Protein 5M9F (pdb70)

Nearest PDB structures (foldseek):
  5m9f-assembly1_C  TM=9.953E-01  e=6.437E-39  Kayvirus kay
  9b45-assembly1_4  TM=6.229E-01  e=5.296E-01  Pseudomonas virus Pa193
  5csl-assembly1_A  TM=2.651E-01  e=6.572E+00  Saccharomyces cerevisiae S288C
  5m9f-assembly1_C  TM=9.775E-01  e=3.678E-38  Kayvirus kay
  9b45-assembly1_4  TM=6.312E-01  e=5.795E-01  Pseudomonas virus Pa193

B-factor: mean 28.24, std 10.87, range [13.12, 91.24]

Foldseek 3Di:
DDAQEAEVVVVAAPLVSVLVVCVVPVDAKGKYWHDAPHHNDLDRHIKIWMKHADGSDSQQGWTKMWIAGPLGWIWIWIAGGNRTDRIDTDKDKAWFDFDWAWLVPAPDKDFGPFWLVSFQKKWWWKWDFAQAAAVRGRTDPIDIDMGGCDPDQWDKDKDKDWHDDDDPVDGTDMDIKIWIKGHDTGMIGGHHIDDDHDDTMTGGTMMGMHDD/DDEQEAELVVVAAPLRSLLVCCVVPVDQKHKYWHDAPHHNDLDRHIWIWIKHWPGSPLQATWTKIWIAHPVGWIWIWIDGRNDTDRIDTDKDKAWFDFDWDWLVPAPDKDFGPFFLVVFQKKWWWKWDFDPAAAPHGRTDPIDIDMGGCPPDQWDKDKDKDWHDDADPPRGTDMDIKIWIKGHDTRMIGGHHMDDDHPDTMTTGTMMGMHDD/DQEADVVVVAAPLVSLLVVCVVPVDQKDKYWHAQPHHNDLDNHIKIWIKHWDGSPSQQTWIKIWIAGPVGWIWIWIAGGNNTDRIDTDKDKDWFDFDWDWLVPAPDKDFGPFFLVVFQKKWWWKWDFDQAAAPHGRTDPIDIDMDGPPPDQWDKDKDKDFGDDCDPVDGTDMDIKIWIKGHDTRMIGGHHIDDDHDDTMTTGTMMGMHDD

Sequence (634 aa):
SFPLLVYTSDSKTFQQAIIDHIDRTGQTTFTFYVQGGVSGSPMSNSCRGLFMSDTPNTSSLHGVYNAIGTDGRNVTGSVVGSNWTSPKTSPSHKELWTGAQSFLSTGTTKNLSDDISNYSYVEVYTTHKTTEKTKGNDNTGTICHKFYLDGSGTYVCSGTFVSGDRTDTKPPITEFYRVGVSFKGSTWTLVDSAVQNSKTQYVTRIIGINMPSFPLLVYTSDSKTFQQAIIDHIDRTGQTTFTFYVQGGVSGSPMSNSCRGLFMSDTPNTSSLHGVYNAIGTDGRNVTGSVVGSNWTSPKTSPSHKELWTGAQSFLSTGTTKNLSDDISNYSYVEVYTTHKTTEKTKGNDNTGTICHKFYLDGSGTYVCSGTFVSGDRTDTKPPITEFYRVGVSFKGSTWTLVDSAVQNSKTQYVTRIIGINMPPLLVYTSDSKTFQQAIIDHIDRTGQTTFTFYVQGGVSGSPMSNSCRGLFMSDTPNTSSLHGVYNAIGTDGRNVTGSVVGSNWTSPKTSPSHKELWTGAQSFLSTGTTKNLSDDISNYSYVEVYTTHKTTEKTKGNDNTGTICHKFYLDGSGTYVCSGTFVSGDRTDTKPPITEFYRVGVSFKGSTWTLVDSAVQNSKTQYVTRIIGINMP

Solvent-accessible surface area: 24413 Å² total; per-residue (Å²): 151,178,43,17,85,1,91,62,98,62,106,84,55,0,47,85,5,0,29,44,9,3,95,185,48,41,59,32,50,14,21,0,39,0,60,26,58,11,73,41,15,8,16,95,67,29,4,16,0,21,0,2,4,36,76,64,70,29,100,46,0,81,1,3,6,8,0,2,0,49,44,0,51,10,0,4,0,0,0,49,35,44,94,56,32,71,60,45,23,13,17,8,5,68,81,4,30,58,40,64,26,23,0,134,39,58,63,46,74,83,113,9,68,28,48,22,96,68,15,48,4,0,5,0,0,0,31,4,77,1,41,46,122,12,123,61,29,14,54,0,1,2,26,22,28,29,2,54,30,56,73,19,48,4,9,3,1,22,13,5,5,4,1,9,81,161,69,167,126,104,77,28,43,57,8,24,14,5,0,0,0,25,31,168,28,48,41,2,29,0,32,4,34,17,39,96,32,118,60,58,5,73,0,20,36,0,3,0,10,17,24,63,118,123,51,14,68,2,92,61,102,65,113,78,52,0,44,81,4,0,32,46,4,2,89,193,30,44,40,33,64,2,17,5,36,0,57,26,60,11,71,43,18,7,17,96,35,26,3,41,0,35,0,24,10,76,63,74,72,29,102,51,0,69,3,4,7,15,0,0,0,60,52,0,52,11,0,4,0,1,2,63,21,108,100,52,31,62,57,46,18,11,15,12,13,88,85,4,31,56,37,59,33,23,0,139,36,51,58,51,74,81,112,11,72,35,49,21,93,82,25,48,6,0,4,0,0,0,31,3,78,1,44,55,116,8,118,67,26,7,50,0,1,3,26,24,28,29,2,55,32,57,75,20,49,5,7,2,0,21,14,3,5,6,1,8,72,160,70,143,119,102,78,30,51,56,9,26,13,5,0,0,0,24,32,170,29,48,39,2,29,0,31,3,35,16,35,88,33,120,63,58,5,77,0,21,31,0,3,0,8,24,25,66,105,12,102,1,85,66,98,63,106,78,53,0,43,80,4,0,36,47,6,1,89,184,56,44,75,35,46,8,41,7,38,0,54,26,57,10,74,39,17,8,15,88,31,21,0,23,4,32,0,1,2,65,71,76,79,22,99,46,1,76,7,8,6,22,0,13,0,49,49,0,43,10,0,5,0,0,2,60,35,42,99,56,39,19,47,27,18,15,19,10,12,87,87,4,29,61,38,68,14,23,1,140,38,57,64,52,72,89,113,11,70,28,47,23,92,80,24,51,4,0,6,0,0,0,33,5,78,1,44,41,127,10,117,61,28,17,50,0,1,3,26,23,27,28,2,55,32,57,72,21,51,6,8,3,1,23,13,4,4,4,1,8,76,159,69,166,125,97,78,28,47,57,9,25,14,6,0,0,0,24,31,169,28,50,38,1,29,0,29,4,35,16,34,88,34,122,66,60,6,75,0,20,30,0,3,0,10,23,20,67

Secondary structure (DSSP, 8-state):
---EEE-GGG---HHHHHHHHHHHH--SSEEEEE-TT-TT-S-SS-EEEEEEES---TTS--EEEEEEETT--EEEEEEETTEEPPPEE--EEEEEEEEEEETT-TTEEEE-SS-GGG-SEEEEEEEEEEEEEETTEEEEEEEEEEEE--S-S-EEEEEEEEES---SS-PPEEEEEEEEEEEETTEEEEEEEEESSSS--EEEEEEEEE--/-PPEEE-GGG---HHHHHHHHHHHH--SEEEEEE-TT-TT-SSSS-EEEEEEES-S-GGGEEEEEEEEETT--EEEEEEEETEEPPPEEPPEEEEEEEEEEETT-TTEEEE-SS-GGG-SEEEEEEEEEEEEEETTEEEEEEEEEEEE----S-EEEEEEEEES---SS---EEEEEEEEEEEETTEEEEEEEEESSSS--EEEEEEEEE--/-EEE-GGG---HHHHHHHHHHHH--SEEEEEE-TT-TT-SSSS-EEEEEEESSS-GGG--EEEEEEETTS-EEEEEEETTEEPPPEEPPEEEEEEEEEEETT-TTEEEE-SS-GGG-SEEEEEEEEEEEEEETTEEEEEEEEEEEE----S-EEEEEEEEES---SS-PPEEEEEEEEEEEETTEEEEEEEE-SSSS--EEEEEEEEE--

Structure (mmCIF, N/CA/C/O backbone):
data_5M9F
#
_entry.id   5M9F
#
_cell.length_a   50.690
_cell.length_b   81.311
_cell.length_c   154.239
_cell.angle_alpha   90.00
_cell.angle_beta   90.00
_cell.angle_gamma   90.00
#
_symmetry.space_group_name_H-M   'P 21 21 21'
#
loop_
_entity.id
_entity.type
_entity.pdbx_description
1 polymer ORF68
2 non-polymer 'ACETATE ION'
3 non-polymer 'SODIUM ION'
4 water water
#
loop_
_atom_site.group_PDB
_atom_site.id
_atom_site.type_symbol
_atom_site.label_atom_id
_atom_site.label_alt_id
_atom_site.label_comp_id
_atom_site.label_asym_id
_atom_site.label_entity_id
_atom_site.label_seq_id
_atom_site.pdbx_PDB_ins_code
_atom_site.Cartn_x
_atom_site.Cartn_y
_atom_site.Cartn_z
_atom_site.occupancy
_atom_site.B_iso_or_equiv
_atom_site.auth_seq_id
_atom_site.auth_comp_id
_atom_site.auth_asym_id
_atom_site.auth_atom_id
_atom_site.pdbx_PDB_model_num
ATOM 1 N N . SER A 1 51 ? -28.411 47.938 -33.560 1.00 65.43 247 SER A N 1
ATOM 2 C CA . SER A 1 51 ? -29.505 46.991 -33.931 1.00 67.94 247 SER A CA 1
ATOM 3 C C . SER A 1 51 ? -30.360 46.691 -32.702 1.00 65.66 247 SER A C 1
ATOM 4 O O . SER A 1 51 ? -30.078 47.165 -31.584 1.00 68.10 247 SER A O 1
ATOM 7 N N . PHE A 1 52 ? -31.432 45.943 -32.938 1.00 54.72 248 PHE A N 1
ATOM 8 C CA . PHE A 1 52 ? -32.454 45.700 -31.945 1.00 50.16 248 PHE A CA 1
ATOM 9 C C . PHE A 1 52 ? -32.569 44.160 -31.810 1.00 42.76 248 PHE A C 1
ATOM 10 O O . PHE A 1 52 ? -33.030 43.484 -32.712 1.00 36.29 248 PHE A O 1
ATOM 18 N N . PRO A 1 53 ? -32.105 43.597 -30.688 1.00 40.61 249 PRO A N 1
ATOM 19 C CA . PRO A 1 53 ? -32.330 42.150 -30.560 1.00 35.41 249 PRO A CA 1
ATOM 20 C C . PRO A 1 53 ? -33.812 41.817 -30.512 1.00 32.71 249 PRO A C 1
ATOM 21 O O . PRO A 1 53 ? -34.601 42.657 -30.116 1.00 32.75 249 PRO A O 1
ATOM 25 N N . LEU A 1 54 ? -34.147 40.591 -30.889 1.00 27.12 250 LEU A N 1
ATOM 26 C CA . LEU A 1 54 ? -35.458 40.039 -30.716 1.00 25.63 250 LEU A CA 1
ATOM 27 C C . LEU A 1 54 ? -35.782 39.934 -29.248 1.00 27.16 250 LEU A C 1
ATOM 28 O O . LEU A 1 54 ? -35.002 39.285 -28.500 1.00 22.91 250 LEU A O 1
ATOM 33 N N . LEU A 1 55 ? -36.928 40.492 -28.852 1.00 26.38 251 LEU A N 1
ATOM 34 C CA . LEU A 1 55 ? -37.413 40.360 -27.458 1.00 26.18 251 LEU A CA 1
ATOM 35 C C . LEU A 1 55 ? -38.686 39.582 -27.413 1.00 26.88 251 LEU A C 1
ATOM 36 O O . LEU A 1 55 ? -39.641 39.917 -28.126 1.00 28.04 251 LEU A O 1
ATOM 41 N N . VAL A 1 56 ? -38.723 38.519 -26.593 1.00 25.99 252 VAL A N 1
ATOM 42 C CA . VAL A 1 56 ? -39.894 37.640 -26.497 1.00 26.85 252 VAL A CA 1
ATOM 43 C C . VAL A 1 56 ? -40.380 37.630 -25.032 1.00 30.77 252 VAL A C 1
ATOM 44 O O . VAL A 1 56 ? -39.672 37.136 -24.141 1.00 25.76 252 VAL A O 1
ATOM 48 N N . TYR A 1 57 ? -41.594 38.153 -24.822 1.00 30.31 253 TYR A N 1
ATOM 49 C CA . TYR A 1 57 ? -42.246 38.251 -23.492 1.00 32.23 253 TYR A CA 1
ATOM 50 C C . TYR A 1 57 ? -43.338 37.209 -23.394 1.00 31.81 253 TYR A C 1
ATOM 51 O O . TYR A 1 57 ? -43.927 36.854 -24.416 1.00 31.90 253 TYR A O 1
ATOM 60 N N . THR A 1 58 ? -43.630 36.723 -22.190 1.00 30.32 254 THR A N 1
ATOM 61 C CA . THR A 1 58 ? -44.777 35.811 -21.990 1.00 33.25 254 THR A CA 1
ATOM 62 C C . THR A 1 58 ? -46.092 36.490 -22.366 1.00 36.28 254 THR A C 1
ATOM 63 O O . THR A 1 58 ? -46.989 35.837 -22.860 1.00 40.35 254 THR A O 1
ATOM 67 N N . SER A 1 59 ? -46.186 37.792 -22.117 1.00 40.28 255 SER A N 1
ATOM 68 C CA . SER A 1 59 ? -47.362 38.580 -22.457 1.00 44.84 255 SER A CA 1
ATOM 69 C C . SER A 1 59 ? -47.599 38.783 -23.963 1.00 46.93 255 SER A C 1
ATOM 70 O O . SER A 1 59 ? -48.666 39.208 -24.329 1.00 49.87 255 SER A O 1
ATOM 73 N N . ASP A 1 60 ? -46.602 38.535 -24.810 1.00 44.28 256 ASP A N 1
ATOM 74 C CA . ASP A 1 60 ? -46.806 38.432 -26.265 1.00 42.31 256 ASP A CA 1
ATOM 75 C C . ASP A 1 60 ? -47.726 37.275 -26.660 1.00 41.56 256 ASP A C 1
ATOM 76 O O . ASP A 1 60 ? -48.315 37.342 -27.728 1.00 42.92 256 ASP A O 1
ATOM 81 N N . SER A 1 61 ? -47.804 36.201 -25.862 1.00 40.12 257 SER A N 1
ATOM 82 C CA . SER A 1 61 ? -48.604 35.007 -26.175 1.00 45.79 257 SER A CA 1
ATOM 83 C C . SER A 1 61 ? -48.183 34.352 -27.486 1.00 46.80 257 SER A C 1
ATOM 84 O O . SER A 1 61 ? -49.008 34.001 -28.314 1.00 45.68 257 SER A O 1
ATOM 87 N N . LYS A 1 62 ? -46.886 34.166 -27.635 1.00 41.66 258 LYS A N 1
ATOM 88 C CA . LYS A 1 62 ? -46.271 33.731 -28.893 1.00 38.73 258 LYS A CA 1
ATOM 89 C C . LYS A 1 62 ? -45.192 32.735 -28.508 1.00 32.23 258 LYS A C 1
ATOM 90 O O . LYS A 1 62 ? -44.415 32.981 -27.586 1.00 34.42 258 LYS A O 1
ATOM 96 N N . THR A 1 63 ? -45.114 31.611 -29.176 1.00 28.67 259 THR A N 1
ATOM 97 C CA . THR A 1 63 ? -44.008 30.748 -28.896 1.00 27.71 259 THR A CA 1
ATOM 98 C C . THR A 1 63 ? -42.663 31.402 -29.321 1.00 26.98 259 THR A C 1
ATOM 99 O O . THR A 1 63 ? -42.623 32.355 -30.124 1.00 26.25 259 THR A O 1
ATOM 103 N N . PHE A 1 64 ? -41.586 30.838 -28.805 1.00 26.18 260 PHE A N 1
ATOM 104 C CA . PHE A 1 64 ? -40.207 31.168 -29.219 1.00 23.82 260 PHE A CA 1
ATOM 105 C C . PHE A 1 64 ? -40.054 30.957 -30.727 1.00 23.83 260 PHE A C 1
ATOM 106 O O . PHE A 1 64 ? -39.488 31.803 -31.420 1.00 22.25 260 PHE A O 1
ATOM 114 N N . GLN A 1 65 ? -40.524 29.804 -31.194 1.00 22.25 261 GLN A N 1
ATOM 115 C CA . GLN A 1 65 ? -40.398 29.432 -32.592 1.00 25.17 261 GLN A CA 1
ATOM 116 C C . GLN A 1 65 ? -41.128 30.497 -33.481 1.00 25.40 261 GLN A C 1
ATOM 117 O O . GLN A 1 65 ? -40.580 31.000 -34.461 1.00 24.61 261 GLN A O 1
ATOM 123 N N . GLN A 1 66 ? -42.325 30.900 -33.099 1.00 23.86 262 GLN A N 1
ATOM 124 C CA . GLN A 1 66 ? -43.098 31.884 -33.925 1.00 26.08 262 GLN A CA 1
ATOM 125 C C . GLN A 1 66 ? -42.486 33.273 -33.809 1.00 24.20 262 GLN A C 1
ATOM 126 O O . GLN A 1 66 ? -42.421 34.033 -34.791 1.00 21.36 262 GLN A O 1
ATOM 132 N N . ALA A 1 67 ? -41.948 33.601 -32.622 1.00 21.80 263 ALA A N 1
ATOM 133 C CA . ALA A 1 67 ? -41.229 34.844 -32.424 1.00 23.00 263 ALA A CA 1
ATOM 134 C C . ALA A 1 67 ? -39.988 34.958 -33.366 1.00 22.21 263 ALA A C 1
ATOM 135 O O . ALA A 1 67 ? -39.792 36.000 -33.964 1.00 20.23 263 ALA A O 1
ATOM 137 N N . ILE A 1 68 ? -39.216 33.889 -33.497 1.00 19.60 264 ILE A N 1
ATOM 138 C CA . ILE A 1 68 ? -38.078 33.849 -34.399 1.00 21.42 264 ILE A CA 1
ATOM 139 C C . ILE A 1 68 ? -38.603 34.042 -35.859 1.00 22.56 264 ILE A C 1
ATOM 140 O O . ILE A 1 68 ? -38.083 34.810 -36.628 1.00 21.69 264 ILE A O 1
ATOM 145 N N . ILE A 1 69 ? -39.591 33.271 -36.211 1.00 20.97 265 ILE A N 1
ATOM 146 C CA . ILE A 1 69 ? -40.203 33.387 -37.580 1.00 23.86 265 ILE A CA 1
ATOM 147 C C . ILE A 1 69 ? -40.684 34.791 -37.908 1.00 23.75 265 ILE A C 1
ATOM 148 O O . ILE A 1 69 ? -40.348 35.365 -38.987 1.00 21.26 265 ILE A O 1
ATOM 157 N N . ASP A 1 70 ? -41.435 35.376 -36.984 1.00 22.74 266 ASP A N 1
ATOM 158 C CA . ASP A 1 70 ? -41.937 36.715 -37.140 1.00 22.42 266 ASP A CA 1
ATOM 159 C C . ASP A 1 70 ? -40.837 37.727 -37.226 1.00 25.42 266 ASP A C 1
ATOM 160 O O . ASP A 1 70 ? -40.951 38.684 -37.985 1.00 19.82 266 ASP A O 1
ATOM 165 N N . HIS A 1 71 ? -39.761 37.558 -36.436 1.00 21.27 267 HIS A N 1
ATOM 166 C CA . HIS A 1 71 ? -38.649 38.493 -36.518 1.00 21.02 267 HIS A CA 1
ATOM 167 C C . HIS A 1 71 ? -37.985 38.485 -37.882 1.00 19.72 267 HIS A C 1
ATOM 168 O O . HIS A 1 71 ? -37.689 39.558 -38.436 1.00 22.56 267 HIS A O 1
ATOM 175 N N . ILE A 1 72 ? -37.780 37.281 -38.397 1.00 18.57 268 ILE A N 1
ATOM 176 C CA . ILE A 1 72 ? -37.104 37.072 -39.692 1.00 19.81 268 ILE A CA 1
ATOM 177 C C . ILE A 1 72 ? -38.022 37.598 -40.825 1.00 20.34 268 ILE A C 1
ATOM 178 O O . ILE A 1 72 ? -37.570 38.306 -41.712 1.00 20.07 268 ILE A O 1
ATOM 183 N N . ASP A 1 73 ? -39.309 37.315 -40.733 1.00 20.69 269 ASP A N 1
ATOM 184 C CA . ASP A 1 73 ? -40.318 37.931 -41.694 1.00 23.62 269 ASP A CA 1
ATOM 185 C C . ASP A 1 73 ? -40.302 39.448 -41.737 1.00 24.46 269 ASP A C 1
ATOM 186 O O . ASP A 1 73 ? -40.264 40.080 -42.821 1.00 25.79 269 ASP A O 1
ATOM 191 N N . ARG A 1 74 ? -40.306 40.036 -40.557 1.00 23.34 270 ARG A N 1
ATOM 192 C CA . ARG A 1 74 ? -40.350 41.459 -40.409 1.00 26.07 270 ARG A CA 1
ATOM 193 C C . ARG A 1 74 ? -39.046 42.177 -40.783 1.00 26.99 270 ARG A C 1
ATOM 194 O O . ARG A 1 74 ? -39.092 43.327 -41.189 1.00 26.52 270 ARG A O 1
ATOM 202 N N . THR A 1 75 ? -37.878 41.551 -40.549 1.00 27.11 271 THR A N 1
ATOM 203 C CA . THR A 1 75 ? -36.572 42.220 -40.628 1.00 23.65 271 THR A CA 1
ATOM 204 C C . THR A 1 75 ? -35.673 41.728 -41.707 1.00 23.86 271 THR A C 1
ATOM 205 O O . THR A 1 75 ? -34.702 42.412 -42.028 1.00 21.16 271 THR A O 1
ATOM 209 N N . GLY A 1 76 ? -35.892 40.496 -42.176 1.00 21.01 272 GLY A N 1
ATOM 210 C CA . GLY A 1 76 ? -34.968 39.824 -43.034 1.00 22.15 272 GLY A CA 1
ATOM 211 C C . GLY A 1 76 ? -33.615 39.390 -42.483 1.00 23.72 272 GLY A C 1
ATOM 212 O O . GLY A 1 76 ? -32.791 38.903 -43.257 1.00 20.44 272 GLY A O 1
ATOM 213 N N . GLN A 1 77 ? -33.389 39.579 -41.175 1.00 22.56 273 GLN A N 1
ATOM 214 C CA . GLN A 1 77 ? -32.096 39.231 -40.533 1.00 24.12 273 GLN A CA 1
ATOM 215 C C . GLN A 1 77 ? -31.954 37.745 -40.453 1.00 21.98 273 GLN A C 1
ATOM 216 O O . GLN A 1 77 ? -32.911 37.020 -40.333 1.00 23.20 273 GLN A O 1
ATOM 222 N N . THR A 1 78 ? -30.751 37.281 -40.631 1.00 22.59 274 THR A N 1
ATOM 223 C CA . THR A 1 78 ? -30.448 35.876 -40.500 1.00 23.34 274 THR A CA 1
ATOM 224 C C . THR A 1 78 ? -29.637 35.546 -39.253 1.00 21.46 274 THR A C 1
ATOM 225 O O . THR A 1 78 ? -29.678 34.417 -38.790 1.00 23.66 274 THR A O 1
ATOM 229 N N . THR A 1 79 ? -28.853 36.491 -38.778 1.00 21.20 275 THR A N 1
ATOM 230 C CA . THR A 1 79 ? -28.113 36.328 -37.516 1.00 21.99 275 THR A CA 1
ATOM 231 C C . THR A 1 79 ? -28.458 37.455 -36.597 1.00 22.37 275 THR A C 1
ATOM 232 O O . THR A 1 79 ? -28.362 38.623 -36.975 1.00 22.07 275 THR A O 1
ATOM 236 N N . PHE A 1 80 ? -28.861 37.149 -35.353 1.00 19.61 276 PHE A N 1
ATOM 237 C CA . PHE A 1 80 ? -29.251 38.181 -34.416 1.00 18.52 276 PHE A CA 1
ATOM 238 C C . PHE A 1 80 ? -29.304 37.628 -33.018 1.00 19.44 276 PHE A C 1
ATOM 239 O O . PHE A 1 80 ? -29.430 36.421 -32.835 1.00 18.09 276 PHE A O 1
ATOM 247 N N . THR A 1 81 ? -29.265 38.521 -32.049 1.00 20.88 277 THR A N 1
ATOM 248 C CA . THR A 1 81 ? -29.430 38.110 -30.660 1.00 19.48 277 THR A CA 1
ATOM 249 C C . THR A 1 81 ? -30.849 38.224 -30.219 1.00 20.53 277 THR A C 1
ATOM 250 O O . THR A 1 81 ? -31.699 38.891 -30.861 1.00 19.24 277 THR A O 1
ATOM 254 N N . PHE A 1 82 ? -31.127 37.560 -29.084 1.00 17.98 278 PHE A N 1
ATOM 255 C CA . PHE A 1 82 ? -32.437 37.514 -28.537 1.00 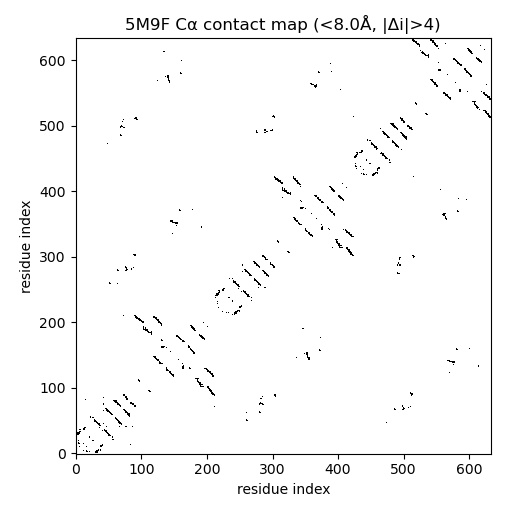18.21 278 PHE A CA 1
ATOM 256 C C . PHE A 1 82 ? -32.449 37.423 -26.998 1.00 20.57 278 PHE A C 1
ATOM 257 O O . PHE A 1 82 ? -31.422 37.022 -26.395 1.00 19.11 278 PHE A O 1
ATOM 265 N N . TYR A 1 83 ? -33.564 37.878 -26.441 1.00 19.83 279 TYR A N 1
ATOM 266 C CA . TYR A 1 83 ? -33.960 37.776 -25.027 1.00 22.08 279 TYR A CA 1
ATOM 267 C C . TYR A 1 83 ? -35.314 37.050 -25.028 1.00 22.43 279 TYR A C 1
ATOM 268 O O . TYR A 1 83 ? -36.214 37.369 -25.808 1.00 21.05 279 TYR A O 1
ATOM 277 N N . VAL A 1 84 ? -35.421 36.023 -24.201 1.00 20.63 280 VAL A N 1
ATOM 278 C CA . VAL A 1 84 ? -36.633 35.267 -24.034 1.00 20.05 280 VAL A CA 1
ATOM 279 C C . VAL A 1 84 ? -36.941 35.219 -22.491 1.00 22.28 280 VAL A C 1
ATOM 280 O O . VAL A 1 84 ? -36.188 34.656 -21.697 1.00 24.47 280 VAL A O 1
ATOM 284 N N . GLN A 1 85 ? -38.031 35.840 -22.108 1.00 24.41 281 GLN A N 1
ATOM 285 C CA . GLN A 1 85 ? -38.503 35.812 -20.758 1.00 24.92 281 GLN A CA 1
ATOM 286 C C . GLN A 1 85 ? -38.854 34.395 -20.346 1.00 25.48 281 GLN A C 1
ATOM 287 O O . GLN A 1 85 ? -39.414 33.616 -21.100 1.00 21.96 281 GLN A O 1
ATOM 293 N N . GLY A 1 86 ? -38.485 34.070 -19.105 1.00 26.78 282 GLY A N 1
ATOM 294 C CA . GLY A 1 86 ? -38.823 32.800 -18.521 1.00 24.63 282 GLY A CA 1
ATOM 295 C C . GLY A 1 86 ? -40.344 32.605 -18.514 1.00 25.86 282 GLY A C 1
ATOM 296 O O . GLY A 1 86 ? -41.076 33.450 -18.068 1.00 26.30 282 GLY A O 1
ATOM 297 N N . GLY A 1 87 ? -40.760 31.464 -19.023 1.00 29.38 283 GLY A N 1
ATOM 298 C CA . GLY A 1 87 ? -42.175 31.111 -19.104 1.00 32.74 283 GLY A CA 1
ATOM 299 C C . GLY A 1 87 ? -42.674 31.132 -20.541 1.00 33.37 283 GLY A C 1
ATOM 300 O O . GLY A 1 87 ? -43.739 30.616 -20.813 1.00 33.85 283 GLY A O 1
ATOM 301 N N . VAL A 1 88 ? -41.909 31.718 -21.464 1.00 30.46 284 VAL A N 1
ATOM 302 C CA . VAL A 1 88 ? -42.321 31.709 -22.868 1.00 29.81 284 VAL A CA 1
ATOM 303 C C . VAL A 1 88 ? -42.379 30.288 -23.381 1.00 28.36 284 VAL A C 1
ATOM 304 O O . VAL A 1 88 ? -41.428 29.517 -23.306 1.00 29.54 284 VAL A O 1
ATOM 308 N N . SER A 1 89 ? -43.500 29.961 -24.008 1.00 30.44 285 SER A N 1
ATOM 309 C CA . SER A 1 89 ? -43.682 28.630 -24.549 1.00 29.38 285 SER A CA 1
ATOM 310 C C . SER A 1 89 ? -42.688 28.307 -25.707 1.00 29.98 285 SER A C 1
ATOM 311 O O . SER A 1 89 ? -42.508 29.130 -26.605 1.00 28.87 285 SER A O 1
ATOM 314 N N . GLY A 1 90 ? -42.074 27.124 -25.654 1.00 27.68 286 GLY A N 1
ATOM 315 C CA . GLY A 1 90 ? -41.051 26.645 -26.597 1.00 28.12 286 GLY A CA 1
ATOM 316 C C . GLY A 1 90 ? -39.649 27.241 -26.442 1.00 25.16 286 GLY A C 1
ATOM 317 O O . GLY A 1 90 ? -38.753 26.994 -27.262 1.00 25.99 286 GLY A O 1
ATOM 318 N N . SER A 1 91 ? -39.449 28.037 -25.408 1.00 28.44 287 SER A N 1
ATOM 319 C CA . SER A 1 91 ? -38.144 28.678 -25.182 1.00 28.59 287 SER A CA 1
ATOM 320 C C . SER A 1 91 ? -37.035 27.618 -25.050 1.00 28.39 287 SER A C 1
ATOM 321 O O . SER A 1 91 ? -37.300 26.491 -24.678 1.00 30.71 287 SER A O 1
ATOM 324 N N . PRO A 1 92 ? -35.789 27.958 -25.394 1.00 25.83 288 PRO A N 1
ATOM 325 C CA . PRO A 1 92 ? -34.722 27.005 -25.080 1.00 26.18 288 PRO A CA 1
ATOM 326 C C . PRO A 1 92 ? -34.644 26.581 -23.613 1.00 26.28 288 PRO A C 1
ATOM 327 O O . PRO A 1 92 ? -34.086 25.515 -23.342 1.00 29.21 288 PRO A O 1
ATOM 331 N N . MET A 1 93 ? -35.169 27.392 -22.706 1.00 27.63 289 MET A N 1
ATOM 332 C CA . MET A 1 93 ? -35.210 27.018 -21.296 1.00 30.29 289 MET A CA 1
ATOM 333 C C . MET A 1 93 ? -36.299 27.683 -20.483 1.00 29.97 289 MET A C 1
ATOM 334 O O . MET A 1 93 ? -36.984 28.605 -20.938 1.00 27.30 289 MET A O 1
ATOM 339 N N . SER A 1 94 ? -36.450 27.211 -19.230 1.00 31.50 290 SER A N 1
ATOM 340 C CA . SER A 1 94 ? -37.509 27.663 -18.325 1.00 30.43 290 SER A CA 1
ATOM 341 C C . SER A 1 94 ? -37.292 29.005 -17.742 1.00 28.88 290 SER A C 1
ATOM 342 O O . SER A 1 94 ? -38.234 29.792 -17.653 1.00 29.35 290 SER A O 1
ATOM 345 N N . ASN A 1 95 ? -36.057 29.268 -17.304 1.00 25.73 291 ASN A N 1
ATOM 346 C CA . ASN A 1 95 ? -35.687 30.571 -16.815 1.00 25.92 291 ASN A CA 1
ATOM 347 C C . ASN A 1 95 ? -35.466 31.518 -18.018 1.00 23.19 291 ASN A C 1
ATOM 348 O O . ASN A 1 95 ? -35.362 31.049 -19.162 1.00 22.28 291 ASN A O 1
ATOM 353 N N . SER A 1 96 ? -35.395 32.820 -17.731 1.00 22.98 292 SER A N 1
ATOM 354 C CA . SER A 1 96 ? -35.054 33.808 -18.774 1.00 22.59 292 SER A CA 1
ATOM 355 C C . SER A 1 96 ? -33.682 33.499 -19.367 1.00 21.48 292 SER A C 1
ATOM 356 O O . SER A 1 96 ? -32.784 32.967 -18.704 1.00 22.11 292 SER A O 1
ATOM 359 N N . CYS A 1 97 ? -33.504 33.813 -20.640 1.00 19.21 293 CYS A N 1
ATOM 360 C CA . CYS A 1 97 ? -32.245 33.592 -21.291 1.00 19.62 293 CYS A CA 1
ATOM 361 C C . CYS A 1 97 ? -31.992 34.646 -22.371 1.00 18.18 293 CYS A C 1
ATOM 362 O O . CYS A 1 97 ? -32.936 35.311 -22.780 1.00 18.33 293 CYS A O 1
ATOM 365 N N . ARG A 1 98 ? -30.743 34.767 -22.769 1.00 17.87 294 ARG A N 1
ATOM 366 C CA . ARG A 1 98 ? -30.382 35.502 -23.976 1.00 18.38 294 ARG A CA 1
ATOM 367 C C . ARG A 1 98 ? -29.581 34.592 -24.844 1.00 18.30 294 ARG A C 1
ATOM 368 O O . ARG A 1 98 ? -28.973 33.608 -24.397 1.00 17.19 294 ARG A O 1
ATOM 376 N N . GLY A 1 99 ? -29.468 34.927 -26.111 1.00 15.93 295 GLY A N 1
ATOM 377 C CA . GLY A 1 99 ? -28.776 34.040 -27.017 1.00 16.23 295 GLY A CA 1
ATOM 378 C C . GLY A 1 99 ? -28.603 34.606 -28.409 1.00 17.16 295 GLY A C 1
ATOM 379 O O . GLY A 1 99 ? -28.956 35.769 -28.641 1.00 18.08 295 GLY A O 1
ATOM 380 N N . LEU A 1 100 ? -28.033 33.772 -29.267 1.00 17.45 296 LEU A N 1
ATOM 381 C CA . LEU A 1 100 ? -27.689 34.106 -30.635 1.00 18.53 296 LEU A CA 1
ATOM 382 C C . LEU A 1 100 ? -28.357 33.098 -31.564 1.00 20.30 296 LEU A C 1
ATOM 383 O O . LEU A 1 100 ? -28.235 31.885 -31.356 1.00 18.55 296 LEU A O 1
ATOM 388 N N . PHE A 1 101 ? -29.091 33.580 -32.564 1.00 18.71 297 PHE A N 1
ATOM 389 C CA . PHE A 1 101 ? -29.648 32.780 -33.640 1.00 18.97 297 PHE A CA 1
ATOM 390 C C . PHE A 1 101 ? -28.791 33.027 -34.886 1.00 19.09 297 PHE A C 1
ATOM 391 O O . PHE A 1 101 ? -28.431 34.195 -35.149 1.00 17.97 297 PHE A O 1
ATOM 399 N N . MET A 1 102 ? -28.433 31.969 -35.591 1.00 21.57 298 MET A N 1
ATOM 400 C CA . MET A 1 102 ? -27.524 32.021 -36.769 1.00 23.50 298 MET A CA 1
ATOM 401 C C . MET A 1 102 ? -28.187 31.261 -37.895 1.00 24.07 298 MET A C 1
ATOM 402 O O . MET A 1 102 ? -28.651 30.136 -37.736 1.00 20.91 298 MET A O 1
ATOM 407 N N . SER A 1 103 ? -28.224 31.883 -39.074 1.00 23.55 299 SER A N 1
ATOM 408 C CA . SER A 1 103 ? -28.739 31.218 -40.257 1.00 24.95 299 SER A CA 1
ATOM 409 C C . SER A 1 103 ? -28.108 32.007 -41.406 1.00 26.02 299 SER A C 1
ATOM 410 O O . SER A 1 103 ? -27.443 33.071 -41.165 1.00 27.12 299 SER A O 1
ATOM 413 N N . ASP A 1 104 ? -28.290 31.516 -42.627 1.00 25.32 300 ASP A N 1
ATOM 414 C CA . ASP A 1 104 ? -27.837 32.319 -43.803 1.00 29.64 300 ASP A CA 1
ATOM 415 C C . ASP A 1 104 ? -28.918 32.652 -44.823 1.00 29.45 300 ASP A C 1
ATOM 416 O O . ASP A 1 104 ? -28.698 33.588 -45.619 1.00 30.28 300 ASP A O 1
ATOM 421 N N . THR A 1 105 ? -30.055 31.952 -44.782 1.00 25.66 301 THR A N 1
ATOM 422 C CA . THR A 1 105 ? -31.197 32.238 -45.676 1.00 27.60 301 THR A CA 1
ATOM 423 C C . THR A 1 105 ? -32.474 32.544 -44.900 1.00 26.04 301 THR A C 1
ATOM 424 O O . THR A 1 105 ? -32.975 31.708 -44.123 1.00 24.12 301 THR A O 1
ATOM 428 N N . PRO A 1 106 ? -33.016 33.731 -45.087 1.00 22.00 302 PRO A N 1
ATOM 429 C CA . PRO A 1 106 ? -34.199 34.133 -44.288 1.00 21.59 302 PRO A CA 1
ATOM 430 C C . PRO A 1 106 ? -35.530 33.597 -44.853 1.00 20.96 302 PRO A C 1
ATOM 431 O O . PRO A 1 106 ? -36.545 34.311 -44.929 1.00 21.51 302 PRO A O 1
ATOM 435 N N . ASN A 1 107 ? -35.535 32.337 -45.250 1.00 21.31 303 ASN A N 1
ATOM 436 C CA . ASN A 1 107 ? -36.739 31.692 -45.812 1.00 20.90 303 ASN A CA 1
ATOM 437 C C . ASN A 1 107 ? -37.550 31.034 -44.699 1.00 23.30 303 ASN A C 1
ATOM 438 O O . ASN A 1 107 ? -37.220 29.958 -44.266 1.00 23.31 303 ASN A O 1
ATOM 443 N N . THR A 1 108 ? -38.611 31.685 -44.258 1.00 24.63 304 THR A N 1
ATOM 444 C CA . THR A 1 108 ? -39.300 31.226 -43.071 1.00 28.01 304 THR A CA 1
ATOM 445 C C . THR A 1 108 ? -40.257 30.052 -43.348 1.00 27.99 304 THR A C 1
ATOM 446 O O . THR A 1 108 ? -40.740 29.468 -42.388 1.00 28.62 304 THR A O 1
ATOM 450 N N . SER A 1 109 ? -40.516 29.705 -44.623 1.00 25.79 305 SER A N 1
ATOM 451 C CA . SER A 1 109 ? -41.252 28.503 -44.970 1.00 27.00 305 SER A CA 1
ATOM 452 C C . SER A 1 109 ? -40.412 27.274 -44.864 1.00 27.55 305 SER A C 1
ATOM 453 O O . SER A 1 109 ? -40.975 26.194 -44.847 1.00 28.91 305 SER A O 1
ATOM 456 N N . SER A 1 110 ? -39.070 27.393 -44.894 1.00 24.40 306 SER A N 1
ATOM 457 C CA . SER A 1 110 ? -38.200 26.213 -44.713 1.00 26.09 306 SER A CA 1
ATOM 458 C C . SER A 1 110 ? -36.892 26.680 -44.048 1.00 23.92 306 SER A C 1
ATOM 459 O O . SER A 1 110 ? -35.865 26.843 -44.664 1.00 23.07 306 SER A O 1
ATOM 462 N N . LEU A 1 111 ? -37.004 26.967 -42.774 1.00 23.02 307 LEU A N 1
ATOM 463 C CA . LEU A 1 111 ? -35.935 27.647 -42.051 1.00 24.55 307 LEU A CA 1
ATOM 464 C C . LEU A 1 111 ? -34.824 26.677 -41.662 1.00 24.23 307 LEU A C 1
ATOM 465 O O . LEU A 1 111 ? -35.129 25.577 -41.191 1.00 25.26 307 LEU A O 1
ATOM 470 N N . HIS A 1 112 ? -33.562 27.074 -41.857 1.00 22.78 308 HIS A N 1
ATOM 471 C CA . HIS A 1 112 ? -32.395 26.271 -41.463 1.00 23.84 308 HIS A CA 1
ATOM 472 C C . HIS A 1 112 ? -31.518 27.155 -40.607 1.00 23.89 308 HIS A C 1
ATOM 473 O O . HIS A 1 112 ? -31.041 28.202 -41.035 1.00 21.58 308 HIS A O 1
ATOM 480 N N . GLY A 1 113 ? -31.306 26.764 -39.354 1.00 23.37 309 GLY A N 1
ATOM 481 C CA . GLY A 1 113 ? -30.493 27.589 -38.491 1.00 21.80 309 GLY A CA 1
ATOM 482 C C . GLY A 1 113 ? -30.205 26.929 -37.158 1.00 21.97 309 GLY A C 1
ATOM 483 O O . GLY A 1 113 ? -30.652 25.809 -36.886 1.00 18.78 309 GLY A O 1
ATOM 484 N N . VAL A 1 114 ? -29.458 27.652 -36.325 1.00 20.90 310 VAL A N 1
ATOM 485 C CA . VAL A 1 114 ? -29.103 27.152 -35.005 1.00 19.96 310 VAL A CA 1
ATOM 486 C C . VAL A 1 114 ? -29.181 28.303 -34.016 1.00 20.49 310 VAL A C 1
ATOM 487 O O . VAL A 1 114 ? -29.209 29.500 -34.376 1.00 19.48 310 VAL A O 1
ATOM 491 N N . TYR A 1 115 ? -29.293 27.957 -32.742 1.00 19.90 311 TYR A N 1
ATOM 492 C CA . TYR A 1 115 ? -29.192 28.949 -31.682 1.00 18.38 311 TYR A CA 1
ATOM 493 C C . TYR A 1 115 ? -28.330 28.488 -30.475 1.00 19.43 311 TYR A C 1
ATOM 494 O O . TYR A 1 115 ? -28.218 27.293 -30.207 1.00 17.74 311 TYR A O 1
ATOM 503 N N . ASN A 1 116 ? -27.794 29.473 -29.762 1.00 17.85 312 ASN A N 1
ATOM 504 C CA . ASN A 1 116 ? -26.919 29.212 -28.597 1.00 18.54 312 ASN A CA 1
ATOM 505 C C . ASN A 1 116 ? -27.390 30.153 -27.514 1.00 19.83 312 ASN A C 1
ATOM 506 O O . ASN A 1 116 ? -27.287 31.353 -27.699 1.00 23.08 312 ASN A O 1
ATOM 511 N N . ALA A 1 117 ? -27.968 29.639 -26.436 1.00 17.96 313 ALA A N 1
ATOM 512 C CA . ALA A 1 117 ? -28.580 30.496 -25.397 1.00 17.26 313 ALA A CA 1
ATOM 513 C C . ALA A 1 117 ? -27.967 30.210 -24.015 1.00 18.64 313 ALA A C 1
ATOM 514 O O . ALA A 1 117 ? -27.513 29.086 -23.758 1.00 19.74 313 ALA A O 1
ATOM 516 N N . ILE A 1 118 ? -27.952 31.251 -23.187 1.00 18.62 314 ILE A N 1
ATOM 517 C CA . ILE A 1 118 ? -27.444 31.198 -21.816 1.00 19.24 314 ILE A CA 1
ATOM 518 C C . ILE A 1 118 ? -28.550 31.667 -20.876 1.00 19.47 314 ILE A C 1
ATOM 519 O O . ILE A 1 118 ? -29.154 32.735 -21.102 1.00 19.39 314 ILE A O 1
ATOM 524 N N . GLY A 1 119 ? -28.806 30.891 -19.825 1.00 18.52 315 GLY A N 1
ATOM 525 C CA . GLY A 1 119 ? -29.791 31.272 -18.799 1.00 18.55 315 GLY A CA 1
ATOM 526 C C . GLY A 1 119 ? -29.298 32.135 -17.661 1.00 18.14 315 GLY A C 1
ATOM 527 O O . GLY A 1 119 ? -28.111 32.415 -17.562 1.00 20.35 315 GLY A O 1
ATOM 528 N N . THR A 1 120 ? -30.193 32.477 -16.767 1.00 19.64 316 THR A N 1
ATOM 529 C CA . THR A 1 120 ? -29.881 33.278 -15.572 1.00 20.38 316 THR A CA 1
ATOM 530 C C . THR A 1 120 ? -28.939 32.614 -14.600 1.00 21.97 316 THR A C 1
ATOM 531 O O . THR A 1 120 ? -28.302 33.300 -13.820 1.00 20.25 316 THR A O 1
ATOM 535 N N . ASP A 1 121 ? -28.829 31.292 -14.678 1.00 21.22 317 ASP A N 1
ATOM 536 C CA . ASP A 1 121 ? -27.823 30.519 -13.882 1.00 22.51 317 ASP A CA 1
ATOM 537 C C . ASP A 1 121 ? -26.621 30.143 -14.666 1.00 21.90 317 ASP A C 1
ATOM 538 O O . ASP A 1 121 ? -25.841 29.293 -14.254 1.00 22.06 317 ASP A O 1
ATOM 543 N N . GLY A 1 122 ? -26.430 30.737 -15.840 1.00 18.61 318 GLY A N 1
ATOM 544 C CA . GLY A 1 122 ? -25.279 30.400 -16.660 1.00 18.38 318 GLY A CA 1
ATOM 545 C C . GLY A 1 122 ? -25.364 29.122 -17.503 1.00 17.17 318 GLY A C 1
ATOM 546 O O . GLY A 1 122 ? -24.394 28.754 -18.196 1.00 18.34 318 GLY A O 1
ATOM 547 N N . ARG A 1 123 ? -26.483 28.413 -17.464 1.00 18.14 319 ARG A N 1
ATOM 548 C CA . ARG A 1 123 ? -26.559 27.167 -18.211 1.00 18.60 319 ARG A CA 1
ATOM 549 C C . ARG A 1 123 ? -26.605 27.484 -19.687 1.00 19.85 319 ARG A C 1
ATOM 550 O O . ARG A 1 123 ? -27.180 28.513 -20.113 1.00 18.28 319 ARG A O 1
ATOM 558 N N . ASN A 1 124 ? -25.978 26.610 -20.441 1.00 20.20 320 ASN A N 1
ATOM 559 C CA . ASN A 1 124 ? -25.839 26.754 -21.889 1.00 19.81 320 ASN A CA 1
ATOM 560 C C . ASN A 1 124 ? -26.748 25.722 -22.591 1.00 21.58 320 ASN A C 1
ATOM 561 O O . ASN A 1 124 ? -26.705 24.522 -22.304 1.00 18.62 320 ASN A O 1
ATOM 566 N N . VAL A 1 125 ? -27.581 26.231 -23.497 1.00 21.24 321 VAL A N 1
ATOM 567 C CA . VAL A 1 125 ? -28.510 25.443 -24.267 1.00 22.80 321 VAL A CA 1
ATOM 568 C C . VAL A 1 125 ? -28.344 25.785 -25.783 1.00 23.64 321 VAL A C 1
ATOM 569 O O . VAL A 1 125 ? -28.204 26.955 -26.175 1.00 24.45 321 VAL A O 1
ATOM 573 N N . THR A 1 126 ? -28.214 24.746 -26.596 1.00 20.83 322 THR A N 1
ATOM 574 C CA . THR A 1 126 ? -28.003 24.906 -28.043 1.00 21.11 322 THR A CA 1
ATOM 575 C C . THR A 1 126 ? -29.092 24.104 -28.769 1.00 22.71 322 THR A C 1
ATOM 576 O O . THR A 1 126 ? -29.646 23.140 -28.238 1.00 21.72 322 THR A O 1
ATOM 580 N N . GLY A 1 127 ? -29.440 24.531 -29.979 1.00 21.25 323 GLY A N 1
ATOM 581 C CA . GLY A 1 127 ? -30.492 23.834 -30.670 1.00 21.55 323 GLY A CA 1
ATOM 582 C C . GLY A 1 127 ? -30.488 24.217 -32.124 1.00 22.35 323 GLY A C 1
ATOM 583 O O . GLY A 1 127 ? -29.685 25.058 -32.576 1.00 19.10 323 GLY A O 1
ATOM 584 N N . SER A 1 128 ? -31.391 23.572 -32.864 1.00 23.60 324 SER A N 1
ATOM 585 C CA . SER A 1 128 ? -31.421 23.779 -34.320 1.00 24.01 324 SER A CA 1
ATOM 586 C C . SER A 1 128 ? -32.828 23.732 -34.885 1.00 25.01 324 SER A C 1
ATOM 587 O O . SER A 1 128 ? -33.812 23.343 -34.204 1.00 23.98 324 SER A O 1
ATOM 590 N N . VAL A 1 129 ? -32.928 24.256 -36.099 1.00 24.22 325 VAL A N 1
ATOM 591 C CA . VAL A 1 129 ? -34.177 24.192 -36.874 1.00 24.27 325 VAL A CA 1
ATOM 592 C C . VAL A 1 129 ? -33.730 23.824 -38.257 1.00 24.47 325 VAL A C 1
ATOM 593 O O . VAL A 1 129 ? -32.721 24.391 -38.805 1.00 22.08 325 VAL A O 1
ATOM 597 N N . VAL A 1 130 ? -34.429 22.820 -38.790 1.00 26.95 326 VAL A N 1
ATOM 598 C CA . VAL A 1 130 ? -34.025 22.153 -40.012 1.00 29.42 326 VAL A CA 1
ATOM 599 C C . VAL A 1 130 ? -35.272 21.995 -40.871 1.00 31.24 326 VAL A C 1
ATOM 600 O O . VAL A 1 130 ? -36.195 21.247 -40.533 1.00 28.29 326 VAL A O 1
ATOM 604 N N . GLY A 1 131 ? -35.359 22.847 -41.903 1.00 31.34 327 GLY A N 1
ATOM 605 C CA . GLY A 1 131 ? -36.535 22.894 -42.756 1.00 31.56 327 GLY A CA 1
ATOM 606 C C . GLY A 1 131 ? -37.767 23.173 -41.946 1.00 30.75 327 GLY A C 1
ATOM 607 O O . GLY A 1 131 ? -38.761 22.497 -42.076 1.00 34.30 327 GLY A O 1
ATOM 608 N N . SER A 1 132 ? -37.663 24.138 -41.052 1.00 32.30 328 SER A N 1
ATOM 609 C CA . SER A 1 132 ? -38.714 24.512 -40.129 1.00 32.83 328 SER A CA 1
ATOM 610 C C . SER A 1 132 ? -39.147 23.428 -39.106 1.00 37.59 328 SER A C 1
ATOM 611 O O . SER A 1 132 ? -40.157 23.618 -38.415 1.00 40.38 328 SER A O 1
ATOM 614 N N . ASN A 1 133 ? -38.379 22.339 -38.964 1.00 36.39 329 ASN A N 1
ATOM 615 C CA . ASN A 1 133 ? -38.568 21.386 -37.843 1.00 37.40 329 ASN A CA 1
ATOM 616 C C . ASN A 1 133 ? -37.543 21.662 -36.698 1.00 28.96 329 ASN A C 1
ATOM 617 O O . ASN A 1 133 ? -36.360 21.588 -36.920 1.00 28.43 329 ASN A O 1
ATOM 622 N N . TRP A 1 134 ? -38.030 21.974 -35.508 1.00 27.33 330 TRP A N 1
ATOM 623 C CA . TRP A 1 134 ? -37.181 22.359 -34.360 1.00 27.72 330 TRP A CA 1
ATOM 624 C C . TRP A 1 134 ? -36.763 21.126 -33.520 1.00 29.96 330 TRP A C 1
ATOM 625 O O . TRP A 1 134 ? -37.602 20.428 -33.011 1.00 33.92 330 TRP A O 1
ATOM 636 N N . THR A 1 135 ? -35.470 20.880 -33.398 1.00 29.50 331 THR A N 1
ATOM 637 C CA . THR A 1 135 ? -34.933 19.777 -32.560 1.00 30.92 331 THR A CA 1
ATOM 638 C C . THR A 1 135 ? -35.014 20.083 -31.053 1.00 29.12 331 THR A C 1
ATOM 639 O O . THR A 1 135 ? -35.263 21.192 -30.663 1.00 26.54 331 THR A O 1
ATOM 643 N N . SER A 1 136 ? -34.876 19.046 -30.216 1.00 27.84 332 SER A N 1
ATOM 644 C CA . SER A 1 136 ? -35.003 19.219 -28.782 1.00 28.94 332 SER A CA 1
ATOM 645 C C . SER A 1 136 ? -33.753 20.013 -28.334 1.00 24.14 332 SER A C 1
ATOM 646 O O . SER A 1 136 ? -32.629 19.672 -28.718 1.00 26.30 332 SER A O 1
ATOM 649 N N . PRO A 1 137 ? -33.946 21.054 -27.548 1.00 25.97 333 PRO A N 1
ATOM 650 C CA . PRO A 1 137 ? -32.761 21.828 -27.128 1.00 26.01 333 PRO A CA 1
ATOM 651 C C . PRO A 1 137 ? -31.799 20.999 -26.268 1.00 23.97 333 PRO A C 1
ATOM 652 O O . PRO A 1 137 ? -32.259 20.178 -25.476 1.00 23.96 333 PRO A O 1
ATOM 656 N N . LYS A 1 138 ? -30.509 21.196 -26.467 1.00 20.94 334 LYS A N 1
ATOM 657 C CA . LYS A 1 138 ? -29.500 20.402 -25.757 1.00 21.65 334 LYS A CA 1
ATOM 658 C C . LYS A 1 138 ? -28.881 21.246 -24.651 1.00 21.30 334 LYS A C 1
ATOM 659 O O . LYS A 1 138 ? -28.233 22.246 -24.923 1.00 20.82 334 LYS A O 1
ATOM 665 N N . THR A 1 139 ? -29.056 20.794 -23.401 1.00 19.34 335 THR A N 1
ATOM 666 C CA . THR A 1 139 ? -28.424 21.451 -22.258 1.00 18.80 335 THR A CA 1
ATOM 667 C C . THR A 1 139 ? -27.092 20.818 -21.906 1.00 19.45 335 THR A C 1
ATOM 668 O O . THR A 1 139 ? -27.001 19.570 -21.728 1.00 18.73 335 THR A O 1
ATOM 672 N N . SER A 1 140 ? -26.077 21.654 -21.741 1.00 17.82 336 SER A N 1
ATOM 673 C CA . SER A 1 140 ? -24.727 21.188 -21.386 1.00 18.47 336 SER A CA 1
ATOM 674 C C . SER A 1 140 ? -24.571 21.124 -19.889 1.00 16.23 336 SER A C 1
ATOM 675 O O . SER A 1 140 ? -25.097 21.978 -19.198 1.00 16.04 336 SER A O 1
ATOM 678 N N . PRO A 1 141 ? -23.798 20.157 -19.391 1.00 18.22 337 PRO A N 1
ATOM 679 C CA . PRO A 1 141 ? -23.337 20.240 -18.018 1.00 18.33 337 PRO A CA 1
ATOM 680 C C . PRO A 1 141 ? -22.193 21.222 -17.870 1.00 21.04 337 PRO A C 1
ATOM 681 O O . PRO A 1 141 ? -21.711 21.827 -18.844 1.00 18.14 337 PRO A O 1
ATOM 685 N N . SER A 1 142 ? -21.775 21.400 -16.638 1.00 18.33 338 SER A N 1
ATOM 686 C CA . SER A 1 142 ? -20.604 22.170 -16.336 1.00 18.94 338 SER A CA 1
ATOM 687 C C . SER A 1 142 ? -19.933 21.706 -15.057 1.00 16.75 338 SER A C 1
ATOM 688 O O . SER A 1 142 ? -20.482 20.892 -14.313 1.00 17.81 338 SER A O 1
ATOM 691 N N . HIS A 1 143 ? -18.750 22.252 -14.815 1.00 17.41 339 HIS A N 1
ATOM 692 C CA . HIS A 1 143 ? -18.006 21.856 -13.615 1.00 17.99 339 HIS A CA 1
ATOM 693 C C . HIS A 1 143 ? -17.143 23.004 -13.124 1.00 20.21 339 HIS A C 1
ATOM 694 O O . HIS A 1 143 ? -16.940 23.993 -13.840 1.00 19.88 339 HIS A O 1
ATOM 701 N N . LYS A 1 144 ? -16.621 22.819 -11.930 1.00 18.16 340 LYS A N 1
ATOM 702 C CA . LYS A 1 144 ? -15.473 23.599 -11.415 1.00 20.76 340 LYS A CA 1
ATOM 703 C C . LYS A 1 144 ? -14.639 22.699 -10.531 1.00 18.62 340 LYS A C 1
ATOM 704 O O . LYS A 1 144 ? -15.149 22.023 -9.640 1.00 17.23 340 LYS A O 1
ATOM 710 N N . GLU A 1 145 ? -13.360 22.678 -10.779 1.00 17.32 341 GLU A N 1
ATOM 711 C CA . GLU A 1 145 ? -12.438 21.982 -9.886 1.00 20.03 341 GLU A CA 1
ATOM 712 C C . GLU A 1 145 ? -12.414 22.693 -8.522 1.00 21.75 341 GLU A C 1
ATOM 713 O O . GLU A 1 145 ? -12.082 23.880 -8.455 1.00 20.56 341 GLU A O 1
ATOM 719 N N . LEU A 1 146 ? -12.779 21.986 -7.465 1.00 18.62 342 LEU A N 1
ATOM 720 C CA . LEU A 1 146 ? -12.941 22.643 -6.090 1.00 20.16 342 LEU A CA 1
ATOM 721 C C . LEU A 1 146 ? -11.755 22.402 -5.168 1.00 19.36 342 LEU A C 1
ATOM 722 O O . LEU A 1 146 ? -11.453 23.206 -4.263 1.00 18.75 342 LEU A O 1
ATOM 727 N N . TRP A 1 147 ? -11.055 21.296 -5.357 1.00 19.11 343 TRP A N 1
ATOM 728 C CA . TRP A 1 147 ? -9.930 20.932 -4.489 1.00 17.36 343 TRP A CA 1
ATOM 729 C C . TRP A 1 147 ? -9.098 19.911 -5.164 1.00 18.65 343 TRP A C 1
ATOM 730 O O . TRP A 1 147 ? -9.650 18.979 -5.773 1.00 17.91 343 TRP A O 1
ATOM 741 N N . THR A 1 148 ? -7.770 20.031 -5.053 1.00 17.28 344 THR A N 1
ATOM 742 C CA . THR A 1 148 ? -6.846 18.959 -5.405 1.00 19.05 344 THR A CA 1
ATOM 743 C C . THR A 1 148 ? -5.745 18.921 -4.360 1.00 21.15 344 THR A C 1
ATOM 744 O O . THR A 1 148 ? -5.468 19.936 -3.716 1.00 20.03 344 THR A O 1
ATOM 748 N N . GLY A 1 149 ? -5.163 17.758 -4.178 1.00 18.64 345 GLY A N 1
ATOM 749 C CA . GLY A 1 149 ? -4.115 17.530 -3.178 1.00 20.49 345 GLY A CA 1
ATOM 750 C C . GLY A 1 149 ? -3.945 16.050 -2.915 1.00 20.75 345 GLY A C 1
ATOM 751 O O . GLY A 1 149 ? -4.058 15.199 -3.846 1.00 19.40 345 GLY A O 1
ATOM 752 N N . ALA A 1 150 ? -3.617 15.701 -1.685 1.00 18.83 346 ALA A N 1
ATOM 753 C CA . ALA A 1 150 ? -3.345 14.316 -1.332 1.00 20.48 346 ALA A CA 1
ATOM 754 C C . ALA A 1 150 ? -3.602 14.139 0.162 1.00 23.92 346 ALA A C 1
ATOM 755 O O . ALA A 1 150 ? -2.713 14.347 0.972 1.00 23.84 346 ALA A O 1
ATOM 757 N N . GLN A 1 151 ? -4.839 13.834 0.510 1.00 21.86 347 GLN A N 1
ATOM 758 C CA . GLN A 1 151 ? -5.253 13.614 1.906 1.00 22.62 347 GLN A CA 1
ATOM 759 C C . GLN A 1 151 ? -5.323 12.116 2.174 1.00 23.19 347 GLN A C 1
ATOM 760 O O . GLN A 1 151 ? -6.196 11.436 1.626 1.00 21.46 347 GLN A O 1
ATOM 766 N N . SER A 1 152 ? -4.424 11.611 3.021 1.00 20.42 348 SER A N 1
ATOM 767 C CA . SER A 1 152 ? -4.484 10.219 3.468 1.00 18.95 348 SER A CA 1
ATOM 768 C C . SER A 1 152 ? -5.854 9.863 4.024 1.00 16.44 348 SER A C 1
ATOM 769 O O . SER A 1 152 ? -6.494 10.670 4.697 1.00 18.03 348 SER A O 1
ATOM 772 N N . PHE A 1 153 ? -6.348 8.676 3.702 1.00 16.64 349 PHE A N 1
ATOM 773 C CA . PHE A 1 153 ? -7.599 8.172 4.318 1.00 18.01 349 PHE A CA 1
ATOM 774 C C . PHE A 1 153 ? -7.499 8.140 5.861 1.00 21.07 349 PHE A C 1
ATOM 775 O O . PHE A 1 153 ? -8.527 8.085 6.548 1.00 20.38 349 PHE A O 1
ATOM 783 N N . LEU A 1 154 ? -6.280 8.047 6.377 1.00 22.00 350 LEU A N 1
ATOM 784 C CA . LEU A 1 154 ? -6.099 8.094 7.815 1.00 25.58 350 LEU A CA 1
ATOM 785 C C . LEU A 1 154 ? -6.257 9.471 8.428 1.00 24.94 350 LEU A C 1
ATOM 786 O O . LEU A 1 154 ? -6.413 9.579 9.647 1.00 25.84 350 LEU A O 1
ATOM 791 N N . SER A 1 155 ? -6.297 10.549 7.642 1.00 23.58 351 SER A N 1
ATOM 792 C CA . SER A 1 155 ? -6.505 11.872 8.214 1.00 21.94 351 SER A CA 1
ATOM 793 C C . SER A 1 155 ? -7.984 12.223 8.517 1.00 20.80 351 SER A C 1
ATOM 794 O O . SER A 1 155 ? -8.500 13.244 8.044 1.00 24.45 351 SER A O 1
ATOM 797 N N . THR A 1 156 ? -8.658 11.370 9.280 1.00 21.11 352 THR A N 1
ATOM 798 C CA . THR A 1 156 ? -10.050 11.554 9.626 1.00 24.81 352 THR A CA 1
ATOM 799 C C . THR A 1 156 ? -10.246 12.777 10.564 1.00 27.43 352 THR A C 1
ATOM 800 O O . THR A 1 156 ? -9.389 13.065 11.423 1.00 26.03 352 THR A O 1
ATOM 804 N N . GLY A 1 157 ? -11.334 13.514 10.349 1.00 24.74 353 GLY A N 1
ATOM 805 C CA . GLY A 1 157 ? -11.665 14.693 11.111 1.00 26.30 353 GLY A CA 1
ATOM 806 C C . GLY A 1 157 ? -10.929 15.927 10.634 1.00 33.39 353 GLY A C 1
ATOM 807 O O . GLY A 1 157 ? -10.958 16.964 11.333 1.00 38.98 353 GLY A O 1
ATOM 808 N N . THR A 1 158 ? -10.308 15.878 9.446 1.00 29.31 354 THR A N 1
ATOM 809 C CA . THR A 1 158 ? -9.566 17.015 8.923 1.00 26.76 354 THR A CA 1
ATOM 810 C C . THR A 1 158 ? -10.406 17.744 7.837 1.00 27.19 354 THR A C 1
ATOM 811 O O . THR A 1 158 ? -11.087 17.102 7.020 1.00 25.30 354 THR A O 1
ATOM 818 N N . THR A 1 159 ? -10.377 19.068 7.877 1.00 22.92 355 THR A N 1
ATOM 819 C CA . THR A 1 159 ? -11.134 19.914 6.991 1.00 23.83 355 THR A CA 1
ATOM 820 C C . THR A 1 159 ? -10.223 20.751 6.088 1.00 27.95 355 THR A C 1
ATOM 821 O O . THR A 1 159 ? -9.240 21.342 6.570 1.00 24.94 355 THR A O 1
ATOM 825 N N . LYS A 1 160 ? -10.565 20.814 4.788 1.00 24.20 356 LYS A N 1
ATOM 826 C CA . LYS A 1 160 ? -9.813 21.604 3.806 1.00 23.73 356 LYS A CA 1
ATOM 827 C C . LYS A 1 160 ? -10.742 22.528 3.060 1.00 22.77 356 LYS A C 1
ATOM 828 O O . LYS A 1 160 ? -11.967 22.403 3.197 1.00 23.43 356 LYS A O 1
ATOM 834 N N . ASN A 1 161 ? -10.220 23.473 2.260 1.00 21.70 357 ASN A N 1
ATOM 835 C CA . ASN A 1 161 ? -11.111 24.412 1.633 1.00 23.14 357 ASN A CA 1
ATOM 836 C C . ASN A 1 161 ? -11.468 23.936 0.223 1.00 21.58 357 ASN A C 1
ATOM 837 O O . ASN A 1 161 ? -10.660 23.320 -0.445 1.00 24.24 357 ASN A O 1
ATOM 842 N N . LEU A 1 162 ? -12.657 24.309 -0.202 1.00 21.64 358 LEU A N 1
ATOM 843 C CA . LEU A 1 162 ? -13.103 24.252 -1.603 1.00 20.67 358 LEU A CA 1
ATOM 844 C C . LEU A 1 162 ? -12.917 25.646 -2.163 1.00 23.65 358 LEU A C 1
ATOM 845 O O . LEU A 1 162 ? -12.997 26.619 -1.430 1.00 22.04 358 LEU A O 1
ATOM 850 N N . SER A 1 163 ? -12.733 25.727 -3.471 1.00 21.81 359 SER A N 1
ATOM 851 C CA . SER A 1 163 ? -12.542 26.984 -4.161 1.00 23.78 359 SER A CA 1
ATOM 852 C C . SER A 1 163 ? -13.850 27.676 -4.478 1.00 23.88 359 SER A C 1
ATOM 853 O O . SER A 1 163 ? -13.815 28.690 -5.127 1.00 25.63 359 SER A O 1
ATOM 856 N N . ASP A 1 164 ? -15.005 27.062 -4.141 1.00 22.85 360 ASP A N 1
ATOM 857 C CA . ASP A 1 164 ? -16.313 27.670 -4.286 1.00 21.41 360 ASP A CA 1
ATOM 858 C C . ASP A 1 164 ? -17.202 26.978 -3.287 1.00 21.59 360 ASP A C 1
ATOM 859 O O . ASP A 1 164 ? -16.843 25.940 -2.734 1.00 21.45 360 ASP A O 1
ATOM 864 N N . ASP A 1 165 ? -18.371 27.539 -3.071 1.00 20.24 361 ASP A N 1
ATOM 865 C CA . ASP A 1 165 ? -19.292 27.004 -2.093 1.00 23.30 361 ASP A CA 1
ATOM 866 C C . ASP A 1 165 ? -20.003 25.784 -2.667 1.00 20.35 361 ASP A C 1
ATOM 867 O O . ASP A 1 165 ? -20.460 25.849 -3.816 1.00 19.45 361 ASP A O 1
ATOM 872 N N . ILE A 1 166 ? -20.165 24.755 -1.851 1.00 20.47 362 ILE A N 1
ATOM 873 C CA . ILE A 1 166 ? -20.746 23.473 -2.325 1.00 21.23 362 ILE A CA 1
ATOM 874 C C . ILE A 1 166 ? -22.222 23.696 -2.767 1.00 23.23 362 ILE A C 1
ATOM 875 O O . ILE A 1 166 ? -22.726 22.972 -3.643 1.00 20.80 362 ILE A O 1
ATOM 880 N N . SER A 1 167 ? -22.877 24.753 -2.243 1.00 22.23 363 SER A N 1
ATOM 881 C CA . SER A 1 167 ? -24.262 25.047 -2.640 1.00 24.55 363 SER A CA 1
ATOM 882 C C . SER A 1 167 ? -24.448 25.510 -4.047 1.00 22.46 363 SER A C 1
ATOM 883 O O . SER A 1 167 ? -25.581 25.487 -4.516 1.00 23.25 363 SER A O 1
ATOM 886 N N . ASN A 1 168 ? -23.377 25.902 -4.751 1.00 21.32 364 ASN A N 1
ATOM 887 C CA . ASN A 1 168 ? -23.450 26.254 -6.159 1.00 22.16 364 ASN A CA 1
ATOM 888 C C . ASN A 1 168 ? -23.420 25.015 -7.105 1.00 20.70 364 ASN A C 1
ATOM 889 O O . ASN A 1 168 ? -23.236 25.202 -8.303 1.00 20.03 364 ASN A O 1
ATOM 894 N N . TYR A 1 169 ? -23.490 23.818 -6.543 1.00 20.18 365 TYR A N 1
ATOM 895 C CA . TYR A 1 169 ? -23.348 22.536 -7.316 1.00 18.27 365 TYR A CA 1
ATOM 896 C C . TYR A 1 169 ? -24.486 21.623 -6.931 1.00 19.74 365 TYR A C 1
ATOM 897 O O . TYR A 1 169 ? -24.933 21.604 -5.788 1.00 18.21 365 TYR A O 1
ATOM 906 N N . SER A 1 170 ? -24.942 20.806 -7.884 1.00 17.93 366 SER A N 1
ATOM 907 C CA . SER A 1 170 ? -25.897 19.765 -7.585 1.00 18.77 366 SER A CA 1
ATOM 908 C C . SER A 1 170 ? -25.310 18.353 -7.512 1.00 17.07 366 SER A C 1
ATOM 909 O O . SER A 1 170 ? -25.977 17.475 -6.985 1.00 16.73 366 SER A O 1
ATOM 914 N N . TYR A 1 171 ? -24.139 18.157 -8.128 1.00 16.03 367 TYR A N 1
ATOM 915 C CA . TYR A 1 171 ? -23.437 16.896 -8.148 1.00 16.50 367 TYR A CA 1
ATOM 916 C C . TYR A 1 171 ? -21.960 17.142 -7.824 1.00 16.26 367 TYR A C 1
ATOM 917 O O . TYR A 1 171 ? -21.478 18.277 -7.828 1.00 15.67 367 TYR A O 1
ATOM 926 N N . VAL A 1 172 ? -21.241 16.075 -7.529 1.00 16.45 368 VAL A N 1
ATOM 927 C CA . VAL A 1 172 ? -19.810 16.215 -7.210 1.00 16.22 368 VAL A CA 1
ATOM 928 C C . VAL A 1 172 ? -19.117 14.957 -7.620 1.00 17.13 368 VAL A C 1
ATOM 929 O O . VAL A 1 172 ? -19.700 13.901 -7.508 1.00 15.79 368 VAL A O 1
ATOM 933 N N . GLU A 1 173 ? -17.856 15.062 -8.021 1.00 15.69 369 GLU A N 1
ATOM 934 C CA . GLU A 1 173 ? -17.004 13.898 -8.234 1.00 15.44 369 GLU A CA 1
ATOM 935 C C . GLU A 1 173 ? -15.879 13.924 -7.222 1.00 15.16 369 GLU A C 1
ATOM 936 O O . GLU A 1 173 ? -15.196 14.958 -7.052 1.00 16.41 369 GLU A O 1
ATOM 942 N N . VAL A 1 174 ? -15.734 12.846 -6.481 1.00 13.86 370 VAL A N 1
ATOM 943 C CA . VAL A 1 174 ? -14.647 12.713 -5.516 1.00 14.87 370 VAL A CA 1
ATOM 944 C C . VAL A 1 174 ? -13.691 11.669 -6.041 1.00 15.20 370 VAL A C 1
ATOM 945 O O . VAL A 1 174 ? -14.126 10.512 -6.333 1.00 14.05 370 VAL A O 1
ATOM 949 N N . TYR A 1 175 ? -12.395 12.002 -6.158 1.00 13.96 371 TYR A N 1
ATOM 950 C CA . TYR A 1 175 ? -11.400 11.103 -6.742 1.00 14.78 371 TYR A CA 1
ATOM 951 C C . TYR A 1 175 ? -10.481 10.522 -5.676 1.00 15.38 371 TYR A C 1
ATOM 952 O O . TYR A 1 175 ? -9.978 11.281 -4.815 1.00 15.63 371 TYR A O 1
ATOM 961 N N . THR A 1 176 ? -10.263 9.223 -5.735 1.00 15.30 372 THR A N 1
ATOM 962 C CA . THR A 1 176 ? -9.391 8.532 -4.790 1.00 15.36 372 THR A CA 1
ATOM 963 C C . THR A 1 176 ? -8.293 7.775 -5.541 1.00 16.68 372 THR A C 1
ATOM 964 O O . THR A 1 176 ? -8.457 7.369 -6.689 1.00 15.57 372 THR A O 1
ATOM 968 N N . THR A 1 177 ? -7.149 7.631 -4.915 1.00 14.77 373 THR A N 1
ATOM 969 C CA . THR A 1 177 ? -5.938 7.147 -5.553 1.00 15.59 373 THR A CA 1
ATOM 970 C C . THR A 1 177 ? -5.336 6.144 -4.623 1.00 16.05 373 THR A C 1
ATOM 971 O O . THR A 1 177 ? -5.043 6.443 -3.446 1.00 15.45 373 THR A O 1
ATOM 975 N N . HIS A 1 178 ? -5.173 4.930 -5.117 1.00 16.84 374 HIS A N 1
ATOM 976 C CA . HIS A 1 178 ? -4.949 3.770 -4.266 1.00 17.11 374 HIS A CA 1
ATOM 977 C C . HIS A 1 178 ? -3.716 2.992 -4.572 1.00 18.62 374 HIS A C 1
ATOM 978 O O . HIS A 1 178 ? -3.152 3.047 -5.707 1.00 18.85 374 HIS A O 1
ATOM 985 N N . LYS A 1 179 ? -3.326 2.224 -3.555 1.00 17.96 375 LYS A N 1
ATOM 986 C CA . LYS A 1 179 ? -2.327 1.212 -3.705 1.00 20.23 375 LYS A CA 1
ATOM 987 C C . LYS A 1 179 ? -2.907 -0.091 -3.189 1.00 18.98 375 LYS A C 1
ATOM 988 O O . LYS A 1 179 ? -3.275 -0.207 -2.013 1.00 18.48 375 LYS A O 1
ATOM 994 N N . THR A 1 180 ? -3.021 -1.044 -4.090 1.00 17.35 376 THR A N 1
ATOM 995 C CA . THR A 1 180 ? -3.630 -2.320 -3.749 1.00 18.71 376 THR A CA 1
ATOM 996 C C . THR A 1 180 ? -2.765 -3.176 -2.791 1.00 20.33 376 THR A C 1
ATOM 997 O O . THR A 1 180 ? -1.534 -2.987 -2.669 1.00 20.06 376 THR A O 1
ATOM 1001 N N . THR A 1 181 ? -3.392 -4.151 -2.146 1.00 21.55 377 THR A N 1
ATOM 1002 C CA . THR A 1 181 ? -2.663 -4.920 -1.150 1.00 20.57 377 THR A CA 1
ATOM 1003 C C . THR A 1 181 ? -1.417 -5.590 -1.743 1.00 23.74 377 THR A C 1
ATOM 1004 O O . THR A 1 181 ? -0.312 -5.537 -1.158 1.00 22.07 377 THR A O 1
ATOM 1008 N N . GLU A 1 182 ? -1.584 -6.180 -2.904 1.00 20.98 378 GLU A N 1
ATOM 1009 C CA . GLU A 1 182 ? -0.496 -6.831 -3.612 1.00 21.39 378 GLU A CA 1
ATOM 1010 C C . GLU A 1 182 ? -0.227 -6.190 -4.925 1.00 21.65 378 GLU A C 1
ATOM 1011 O O . GLU A 1 182 ? -1.090 -5.550 -5.487 1.00 21.12 378 GLU A O 1
ATOM 1017 N N . LYS A 1 183 ? 0.981 -6.420 -5.456 1.00 21.16 379 LYS A N 1
ATOM 1018 C CA . LYS A 1 183 ? 1.349 -5.910 -6.774 1.00 22.88 379 LYS A CA 1
ATOM 1019 C C . LYS A 1 183 ? 0.760 -6.825 -7.805 1.00 22.04 379 LYS A C 1
ATOM 1020 O O . LYS A 1 183 ? 0.688 -7.999 -7.553 1.00 26.51 379 LYS A O 1
ATOM 1026 N N . THR A 1 184 ? 0.329 -6.278 -8.936 1.00 22.11 380 THR A N 1
ATOM 1027 C CA . THR A 1 184 ? -0.167 -7.052 -10.044 1.00 22.28 380 THR A CA 1
ATOM 1028 C C . THR A 1 184 ? 0.764 -6.705 -11.176 1.00 23.31 380 THR A C 1
ATOM 1029 O O . THR A 1 184 ? 0.861 -5.546 -11.560 1.00 22.48 380 THR A O 1
ATOM 1033 N N . LYS A 1 185 ? 1.410 -7.735 -11.736 1.00 24.40 381 LYS A N 1
ATOM 1034 C CA . LYS A 1 185 ? 2.442 -7.521 -12.750 1.00 29.86 381 LYS A CA 1
ATOM 1035 C C . LYS A 1 185 ? 3.356 -6.340 -12.367 1.00 27.71 381 LYS A C 1
ATOM 1036 O O . LYS A 1 185 ? 3.615 -5.435 -13.152 1.00 29.59 381 LYS A O 1
ATOM 1042 N N . GLY A 1 186 ? 3.824 -6.400 -11.130 1.00 32.04 382 GLY A N 1
ATOM 1043 C CA . GLY A 1 186 ? 4.789 -5.472 -10.589 1.00 32.06 382 GLY A CA 1
ATOM 1044 C C . GLY A 1 186 ? 4.327 -4.084 -10.210 1.00 33.38 382 GLY A C 1
ATOM 1045 O O . GLY A 1 186 ? 5.169 -3.281 -9.880 1.00 37.57 382 GLY A O 1
ATOM 1046 N N . ASN A 1 187 ? 3.019 -3.799 -10.218 1.00 28.55 383 ASN A N 1
ATOM 1047 C CA . ASN A 1 187 ? 2.494 -2.457 -9.930 1.00 26.43 383 ASN A CA 1
ATOM 1048 C C . ASN A 1 187 ? 1.325 -2.590 -8.992 1.00 23.85 383 ASN A C 1
ATOM 1049 O O . ASN A 1 187 ? 0.443 -3.406 -9.250 1.00 24.32 383 ASN A O 1
ATOM 1054 N N . ASP A 1 188 ? 1.288 -1.780 -7.932 1.00 20.93 384 ASP A N 1
ATOM 1055 C CA . ASP A 1 188 ? 0.126 -1.755 -7.010 1.00 21.34 384 ASP A CA 1
ATOM 1056 C C . ASP A 1 188 ? -0.733 -0.512 -7.220 1.00 21.38 384 ASP A C 1
ATOM 1057 O O . ASP A 1 188 ? -1.693 -0.311 -6.477 1.00 22.51 384 ASP A O 1
ATOM 1062 N N . ASN A 1 189 ? -0.369 0.357 -8.162 1.00 19.71 385 ASN A N 1
ATOM 1063 C CA . ASN A 1 189 ? -1.100 1.605 -8.364 1.00 20.64 385 ASN A CA 1
ATOM 1064 C C . ASN A 1 189 ? -2.363 1.354 -9.177 1.00 18.90 385 ASN A C 1
ATOM 1065 O O . ASN A 1 189 ? -2.370 0.449 -9.990 1.00 20.48 385 ASN A O 1
ATOM 1070 N N . THR A 1 190 ? -3.415 2.136 -8.916 1.00 19.07 386 THR A N 1
ATOM 1071 C CA . THR A 1 190 ? -4.747 1.928 -9.503 1.00 17.29 386 THR A CA 1
ATOM 1072 C C . THR A 1 190 ? -5.143 2.984 -10.474 1.00 17.58 386 THR A C 1
ATOM 1073 O O . THR A 1 190 ? -6.119 2.794 -11.200 1.00 17.82 386 THR A O 1
ATOM 1077 N N . GLY A 1 191 ? -4.412 4.100 -10.520 1.00 16.90 387 GLY A N 1
ATOM 1078 C CA . GLY A 1 191 ? -4.915 5.317 -11.123 1.00 17.30 387 GLY A CA 1
ATOM 1079 C C . GLY A 1 191 ? -5.817 6.045 -10.150 1.00 16.08 387 GLY A C 1
ATOM 1080 O O . GLY A 1 191 ? -6.038 5.584 -9.062 1.00 17.79 387 GLY A O 1
ATOM 1081 N N . THR A 1 192 ? -6.346 7.180 -10.548 1.00 16.61 388 THR A N 1
ATOM 1082 C CA . THR A 1 192 ? -7.157 8.000 -9.707 1.00 16.37 388 THR A CA 1
ATOM 1083 C C . THR A 1 192 ? -8.595 7.853 -10.143 1.00 16.01 388 THR A C 1
ATOM 1084 O O . THR A 1 192 ? -8.948 8.233 -11.250 1.00 16.75 388 THR A O 1
ATOM 1088 N N . ILE A 1 193 ? -9.419 7.342 -9.250 1.00 14.41 389 ILE A N 1
ATOM 1089 C CA . ILE A 1 193 ? -10.791 6.830 -9.533 1.00 15.93 389 ILE A CA 1
ATOM 1090 C C . ILE A 1 193 ? -11.884 7.802 -9.141 1.00 15.15 389 ILE A C 1
ATOM 1091 O O . ILE A 1 193 ? -11.923 8.263 -8.007 1.00 14.45 389 ILE A O 1
ATOM 1096 N N . CYS A 1 194 ? -12.837 8.050 -10.039 1.00 14.80 390 CYS A N 1
ATOM 1097 C CA . CYS A 1 194 ? -13.970 8.870 -9.787 1.00 14.64 390 CYS A CA 1
ATOM 1098 C C . CYS A 1 194 ? -15.132 8.181 -9.084 1.00 17.11 390 CYS A C 1
ATOM 1099 O O . CYS A 1 194 ? -15.579 7.091 -9.499 1.00 15.49 390 CYS A O 1
ATOM 1102 N N . HIS A 1 195 ? -15.635 8.836 -8.048 1.00 14.17 391 HIS A N 1
ATOM 1103 C CA . HIS A 1 195 ? -16.917 8.571 -7.390 1.00 16.25 391 HIS A CA 1
ATOM 1104 C C . HIS A 1 195 ? -17.819 9.781 -7.561 1.00 15.96 391 HIS A C 1
ATOM 1105 O O . HIS A 1 195 ? -17.566 10.831 -6.983 1.00 14.43 391 HIS A O 1
ATOM 1112 N N . LYS A 1 196 ? -18.889 9.637 -8.353 1.00 13.99 392 LYS A N 1
ATOM 1113 C CA . LYS A 1 196 ? -19.808 10.745 -8.639 1.00 13.99 392 LYS A CA 1
ATOM 1114 C C . LYS A 1 196 ? -21.082 10.626 -7.787 1.00 14.36 392 LYS A C 1
ATOM 1115 O O . LYS A 1 196 ? -21.638 9.561 -7.664 1.00 14.01 392 LYS A O 1
ATOM 1121 N N . PHE A 1 197 ? -21.477 11.727 -7.158 1.00 13.37 393 PHE A N 1
ATOM 1122 C CA . PHE A 1 197 ? -22.627 11.771 -6.349 1.00 14.38 393 PHE A CA 1
ATOM 1123 C C . PHE A 1 197 ? -23.574 12.895 -6.753 1.00 14.20 393 PHE A C 1
ATOM 1124 O O . PHE A 1 197 ? -23.147 13.954 -7.199 1.00 15.55 393 PHE A O 1
ATOM 1132 N N . TYR A 1 198 ? -24.853 12.686 -6.461 1.00 13.94 394 TYR A N 1
ATOM 1133 C CA . TYR A 1 198 ? -25.802 13.769 -6.391 1.00 14.94 394 TYR A CA 1
ATOM 1134 C C . TYR A 1 198 ? -25.797 14.281 -4.925 1.00 16.05 394 TYR A C 1
ATOM 1135 O O . TYR A 1 198 ? -25.839 13.483 -3.975 1.00 14.79 394 TYR A O 1
ATOM 1144 N N . LEU A 1 199 ? -25.724 15.591 -4.785 1.00 16.86 395 LEU A N 1
ATOM 1145 C CA . LEU A 1 199 ? -25.638 16.199 -3.440 1.00 19.10 395 LEU A CA 1
ATOM 1146 C C . LEU A 1 199 ? -27.036 16.239 -2.798 1.00 22.30 395 LEU A C 1
ATOM 1147 O O . LEU A 1 199 ? -27.826 17.076 -3.139 1.00 22.35 395 LEU A O 1
ATOM 1152 N N . ASP A 1 200 ? -27.312 15.279 -1.922 1.00 21.73 396 ASP A N 1
ATOM 1153 C CA . ASP A 1 200 ? -28.663 15.015 -1.355 1.00 22.51 396 ASP A CA 1
ATOM 1154 C C . ASP A 1 200 ? -28.827 15.390 0.111 1.00 22.74 396 ASP A C 1
ATOM 1155 O O . ASP A 1 200 ? -29.840 15.019 0.720 1.00 23.91 396 ASP A O 1
ATOM 1160 N N . GLY A 1 201 ? -27.846 16.096 0.673 1.00 23.88 397 GLY A N 1
ATOM 1161 C CA . GLY A 1 201 ? -27.934 16.544 2.048 1.00 27.15 397 GLY A CA 1
ATOM 1162 C C . GLY A 1 201 ? -27.409 15.505 3.027 1.00 26.11 397 GLY A C 1
ATOM 1163 O O . GLY A 1 201 ? -27.564 15.685 4.201 1.00 27.97 397 GLY A O 1
ATOM 1164 N N . SER A 1 202 ? -26.781 14.421 2.558 1.00 22.24 398 SER A N 1
ATOM 1165 C CA . SER A 1 202 ? -26.209 13.431 3.465 1.00 22.23 398 SER A CA 1
ATOM 1166 C C . SER A 1 202 ? -25.062 14.036 4.288 1.00 22.91 398 SER A C 1
ATOM 1167 O O . SER A 1 202 ? -24.266 14.819 3.778 1.00 24.21 398 SER A O 1
ATOM 1170 N N . GLY A 1 203 ? -24.929 13.550 5.514 1.00 23.28 399 GLY A N 1
ATOM 1171 C CA . GLY A 1 203 ? -23.811 13.854 6.356 1.00 23.73 399 GLY A CA 1
ATOM 1172 C C . GLY A 1 203 ? -22.516 13.276 5.864 1.00 25.05 399 GLY A C 1
ATOM 1173 O O . GLY A 1 203 ? -21.453 13.792 6.225 1.00 22.55 399 GLY A O 1
ATOM 1174 N N . THR A 1 204 ? -22.593 12.173 5.081 1.00 21.48 400 THR A N 1
ATOM 1175 C CA . THR A 1 204 ? -21.432 11.493 4.597 1.00 22.24 400 THR A CA 1
ATOM 1176 C C . THR A 1 204 ? -21.709 11.031 3.180 1.00 19.74 400 THR A C 1
ATOM 1177 O O . THR A 1 204 ? -22.722 10.415 2.947 1.00 19.63 400 THR A O 1
ATOM 1181 N N . TYR A 1 205 ? -20.804 11.387 2.273 1.00 17.89 401 TYR A N 1
ATOM 1182 C CA . TYR A 1 205 ? -20.751 10.841 0.916 1.00 18.01 401 TYR A CA 1
ATOM 1183 C C . TYR A 1 205 ? -19.735 9.689 0.957 1.00 17.51 401 TYR A C 1
ATOM 1184 O O . TYR A 1 205 ? -18.548 9.891 1.224 1.00 18.11 401 TYR A O 1
ATOM 1193 N N . VAL A 1 206 ? -20.195 8.475 0.672 1.00 16.44 402 VAL A N 1
ATOM 1194 C CA . VAL A 1 206 ? -19.408 7.294 0.903 1.00 15.70 402 VAL A CA 1
ATOM 1195 C C . VAL A 1 206 ? -18.817 6.773 -0.392 1.00 15.20 402 VAL A C 1
ATOM 1196 O O . VAL A 1 206 ? -19.592 6.346 -1.252 1.00 14.85 402 VAL A O 1
ATOM 1200 N N . CYS A 1 207 ? -17.468 6.758 -0.489 1.00 14.77 403 CYS A N 1
ATOM 1201 C CA . CYS A 1 207 ? -16.723 6.193 -1.596 1.00 15.26 403 CYS A CA 1
ATOM 1202 C C . CYS A 1 207 ? -16.250 4.834 -1.135 1.00 16.56 403 CYS A C 1
ATOM 1203 O O . CYS A 1 207 ? -15.297 4.747 -0.380 1.00 16.24 403 CYS A O 1
ATOM 1206 N N . SER A 1 208 ? -16.875 3.758 -1.603 1.00 16.58 404 SER A N 1
ATOM 1207 C CA . SER A 1 208 ? -16.560 2.436 -1.103 1.00 16.44 404 SER A CA 1
ATOM 1208 C C . SER A 1 208 ? -16.511 1.495 -2.263 1.00 17.35 404 SER A C 1
ATOM 1209 O O . SER A 1 208 ? -17.421 1.497 -3.107 1.00 18.19 404 SER A O 1
ATOM 1212 N N . GLY A 1 209 ? -15.470 0.680 -2.301 1.00 15.26 405 GLY A N 1
ATOM 1213 C CA . GLY A 1 209 ? -15.355 -0.315 -3.335 1.00 16.08 405 GLY A CA 1
ATOM 1214 C C . GLY A 1 209 ? -14.358 -1.373 -2.952 1.00 16.92 405 GLY A C 1
ATOM 1215 O O . GLY A 1 209 ? -14.037 -1.538 -1.761 1.00 17.66 405 GLY A O 1
ATOM 1216 N N . THR A 1 210 ? -13.940 -2.082 -3.982 1.00 15.83 406 THR A N 1
ATOM 1217 C CA . THR A 1 210 ? -13.099 -3.248 -3.874 1.00 16.69 406 THR A CA 1
ATOM 1218 C C . THR A 1 210 ? -12.015 -3.262 -4.963 1.00 17.93 406 THR A C 1
ATOM 1219 O O . THR A 1 210 ? -12.178 -2.658 -6.019 1.00 17.91 406 THR A O 1
ATOM 1223 N N . PHE A 1 211 ? -10.910 -3.975 -4.688 1.00 17.17 407 PHE A N 1
ATOM 1224 C CA . PHE A 1 211 ? -9.878 -4.273 -5.671 1.00 17.74 407 PHE A CA 1
ATOM 1225 C C . PHE A 1 211 ? -9.525 -5.765 -5.605 1.00 19.14 407 PHE A C 1
ATOM 1226 O O . PHE A 1 211 ? -9.456 -6.409 -4.502 1.00 18.34 407 PHE A O 1
ATOM 1234 N N . VAL A 1 212 ? -9.307 -6.335 -6.783 1.00 18.33 408 VAL A N 1
ATOM 1235 C CA . VAL A 1 212 ? -8.617 -7.597 -6.888 1.00 19.50 408 VAL A CA 1
ATOM 1236 C C . VAL A 1 212 ? -7.136 -7.240 -7.143 1.00 19.23 408 VAL A C 1
ATOM 1237 O O . VAL A 1 212 ? -6.873 -6.302 -7.882 1.00 18.20 408 VAL A O 1
ATOM 1241 N N . SER A 1 213 ? -6.190 -7.973 -6.566 1.00 17.49 409 SER A N 1
ATOM 1242 C CA . SER A 1 213 ? -4.750 -7.718 -6.839 1.00 19.19 409 SER A CA 1
ATOM 1243 C C . SER A 1 213 ? -3.922 -8.969 -6.668 1.00 20.00 409 SER A C 1
ATOM 1244 O O . SER A 1 213 ? -4.376 -9.947 -6.054 1.00 20.47 409 SER A O 1
ATOM 1247 N N . GLY A 1 214 ? -2.731 -8.959 -7.218 1.00 21.37 410 GLY A N 1
ATOM 1248 C CA . GLY A 1 214 ? -1.868 -10.145 -7.119 1.00 23.65 410 GLY A CA 1
ATOM 1249 C C . GLY A 1 214 ? -1.808 -10.904 -8.421 1.00 27.09 410 GLY A C 1
ATOM 1250 O O . GLY A 1 214 ? -2.727 -10.860 -9.225 1.00 27.52 410 GLY A O 1
ATOM 1251 N N . ASP A 1 215 ? -0.686 -11.586 -8.642 1.00 28.65 411 ASP A N 1
ATOM 1252 C CA . ASP A 1 215 ? -0.545 -12.512 -9.773 1.00 30.53 411 ASP A CA 1
ATOM 1253 C C . ASP A 1 215 ? -0.960 -13.897 -9.363 1.00 30.08 411 ASP A C 1
ATOM 1254 O O . ASP A 1 215 ? -0.384 -14.457 -8.456 1.00 34.65 411 ASP A O 1
ATOM 1259 N N . ARG A 1 216 ? -1.970 -14.443 -9.991 1.00 30.10 412 ARG A N 1
ATOM 1260 C CA . ARG A 1 216 ? -2.374 -15.828 -9.695 1.00 35.31 412 ARG A CA 1
ATOM 1261 C C . ARG A 1 216 ? -1.195 -16.815 -9.871 1.00 38.48 412 ARG A C 1
ATOM 1262 O O . ARG A 1 216 ? -0.503 -16.741 -10.876 1.00 34.23 412 ARG A O 1
ATOM 1270 N N . THR A 1 217 ? -0.950 -17.679 -8.880 1.00 41.06 413 THR A N 1
ATOM 1271 C CA . THR A 1 217 ? -0.139 -18.914 -9.087 1.00 46.60 413 THR A CA 1
ATOM 1272 C C . THR A 1 217 ? -1.073 -20.129 -8.954 1.00 49.62 413 THR A C 1
ATOM 1273 O O . THR A 1 217 ? -2.251 -19.990 -8.619 1.00 44.56 413 THR A O 1
ATOM 1277 N N . ASP A 1 218 ? -0.557 -21.324 -9.186 1.00 54.63 414 ASP A N 1
ATOM 1278 C CA . ASP A 1 218 ? -1.363 -22.523 -8.931 1.00 59.22 414 ASP A CA 1
ATOM 1279 C C . ASP A 1 218 ? -1.690 -22.719 -7.445 1.00 54.30 414 ASP A C 1
ATOM 1280 O O . ASP A 1 218 ? -2.709 -23.289 -7.135 1.00 56.99 414 ASP A O 1
ATOM 1285 N N . THR A 1 219 ? -0.840 -22.206 -6.557 1.00 50.67 415 THR A N 1
ATOM 1286 C CA . THR A 1 219 ? -1.018 -22.278 -5.088 1.00 56.48 415 THR A CA 1
ATOM 1287 C C . THR A 1 219 ? -1.788 -21.093 -4.437 1.00 53.93 415 THR A C 1
ATOM 1288 O O . THR A 1 219 ? -2.351 -21.220 -3.334 1.00 50.52 415 THR A O 1
ATOM 1292 N N . LYS A 1 220 ? -1.786 -19.937 -5.106 1.00 55.31 416 LYS A N 1
ATOM 1293 C CA . LYS A 1 220 ? -2.211 -18.653 -4.493 1.00 55.74 416 LYS A CA 1
ATOM 1294 C C . LYS A 1 220 ? -3.027 -17.857 -5.504 1.00 47.75 416 LYS A C 1
ATOM 1295 O O . LYS A 1 220 ? -2.488 -17.385 -6.517 1.00 38.23 416 LYS A O 1
ATOM 1301 N N . PRO A 1 221 ? -4.336 -17.779 -5.275 1.00 38.43 417 PRO A N 1
ATOM 1302 C CA . PRO A 1 221 ? -5.125 -16.933 -6.192 1.00 38.80 417 PRO A CA 1
ATOM 1303 C C . PRO A 1 221 ? -4.948 -15.434 -5.867 1.00 29.21 417 PRO A C 1
ATOM 1304 O O . PRO A 1 221 ? -4.412 -15.088 -4.812 1.00 29.20 417 PRO A O 1
ATOM 1308 N N . PRO A 1 222 ? -5.429 -14.543 -6.758 1.00 30.58 418 PRO A N 1
ATOM 1309 C CA . PRO A 1 222 ? -5.434 -13.115 -6.424 1.00 28.17 418 PRO A CA 1
ATOM 1310 C C . PRO A 1 222 ? -6.216 -12.854 -5.133 1.00 28.77 418 PRO A C 1
ATOM 1311 O O . PRO A 1 222 ? -7.128 -13.585 -4.806 1.00 31.79 418 PRO A O 1
ATOM 1315 N N . ILE A 1 223 ? -5.833 -11.838 -4.409 1.00 24.85 419 ILE A N 1
ATOM 1316 C CA . ILE A 1 223 ? -6.574 -11.449 -3.254 1.00 27.27 419 ILE A CA 1
ATOM 1317 C C . ILE A 1 223 ? -7.587 -10.326 -3.537 1.00 23.78 419 ILE A C 1
ATOM 1318 O O . ILE A 1 223 ? -7.483 -9.595 -4.538 1.00 22.42 419 ILE A O 1
ATOM 1323 N N . THR A 1 224 ? -8.536 -10.167 -2.613 1.00 22.09 420 THR A N 1
ATOM 1324 C CA . THR A 1 224 ? -9.585 -9.161 -2.712 1.00 20.78 420 THR A CA 1
ATOM 1325 C C . THR A 1 224 ? -9.469 -8.270 -1.508 1.00 23.67 420 THR A C 1
ATOM 1326 O O . THR A 1 224 ? -9.006 -8.707 -0.427 1.00 22.07 420 THR A O 1
ATOM 1330 N N . GLU A 1 225 ? -9.874 -7.006 -1.663 1.00 19.95 421 GLU A N 1
ATOM 1331 C CA . GLU A 1 225 ? -9.890 -6.092 -0.548 1.00 21.14 421 GLU A CA 1
ATOM 1332 C C . GLU A 1 225 ? -11.039 -5.119 -0.742 1.00 19.28 421 GLU A C 1
ATOM 1333 O O . GLU A 1 225 ? -11.509 -4.921 -1.865 1.00 19.11 421 GLU A O 1
ATOM 1339 N N . PHE A 1 226 ? -11.446 -4.546 0.363 1.00 18.28 422 PHE A N 1
ATOM 1340 C CA . PHE A 1 226 ? -12.504 -3.537 0.437 1.00 18.55 422 PHE A CA 1
ATOM 1341 C C . PHE A 1 226 ? -11.868 -2.259 0.923 1.00 19.37 422 PHE A C 1
ATOM 1342 O O . PHE A 1 226 ? -10.933 -2.286 1.702 1.00 20.09 422 PHE A O 1
ATOM 1350 N N . TYR A 1 227 ? -12.368 -1.133 0.437 1.00 18.01 423 TYR A N 1
ATOM 1351 C CA . TYR A 1 227 ? -11.977 0.162 0.966 1.00 17.87 423 TYR A CA 1
ATOM 1352 C C . TYR A 1 227 ? -13.164 1.059 1.121 1.00 16.99 423 TYR A C 1
ATOM 1353 O O . TYR A 1 227 ? -14.188 0.928 0.423 1.00 17.74 423 TYR A O 1
ATOM 1362 N N . ARG A 1 228 ? -12.983 2.061 1.970 1.00 16.98 424 ARG A N 1
ATOM 1363 C CA . ARG A 1 228 ? -13.923 3.136 2.067 1.00 16.09 424 ARG A CA 1
ATOM 1364 C C . ARG A 1 228 ? -13.259 4.434 2.498 1.00 17.05 424 ARG A C 1
ATOM 1365 O O . ARG A 1 228 ? -12.353 4.433 3.364 1.00 16.79 424 ARG A O 1
ATOM 1373 N N . VAL A 1 229 ? -13.751 5.542 1.956 1.00 15.08 425 VAL A N 1
ATOM 1374 C CA . VAL A 1 229 ? -13.571 6.829 2.562 1.00 16.65 425 VAL A CA 1
ATOM 1375 C C . VAL A 1 229 ? -14.894 7.584 2.496 1.00 18.23 425 VAL A C 1
ATOM 1376 O O . VAL A 1 229 ? -15.596 7.539 1.489 1.00 17.34 425 VAL A O 1
ATOM 1380 N N . GLY A 1 230 ? -15.279 8.205 3.613 1.00 16.73 426 GLY A N 1
ATOM 1381 C CA . GLY A 1 230 ? -16.428 9.047 3.700 1.00 18.12 426 GLY A CA 1
ATOM 1382 C C . GLY A 1 230 ? -16.037 10.503 3.853 1.00 19.61 426 GLY A C 1
ATOM 1383 O O . GLY A 1 230 ? -15.160 10.835 4.654 1.00 20.49 426 GLY A O 1
ATOM 1384 N N . VAL A 1 231 ? -16.658 11.368 3.054 1.00 18.98 427 VAL A N 1
ATOM 1385 C CA . VAL A 1 231 ? -16.427 12.789 3.099 1.00 18.88 427 VAL A CA 1
ATOM 1386 C C . VAL A 1 231 ? -17.716 13.581 3.334 1.00 19.99 427 VAL A C 1
ATOM 1387 O O . VAL A 1 231 ? -18.829 13.129 3.054 1.00 18.11 427 VAL A O 1
ATOM 1391 N N . SER A 1 232 ? -17.563 14.818 3.776 1.00 20.12 428 SER A N 1
ATOM 1392 C CA . SER A 1 232 ? -18.693 15.714 3.993 1.00 19.51 428 SER A CA 1
ATOM 1393 C C . SER A 1 232 ? -18.372 17.096 3.455 1.00 19.31 428 SER A C 1
ATOM 1394 O O . SER A 1 232 ? -17.225 17.432 3.265 1.00 21.23 428 SER A O 1
ATOM 1397 N N . PHE A 1 233 ? -19.391 17.875 3.160 1.00 19.84 429 PHE A N 1
ATOM 1398 C CA . PHE A 1 233 ? -19.205 19.201 2.624 1.00 20.71 429 PHE A CA 1
ATOM 1399 C C . PHE A 1 233 ? -20.002 20.173 3.460 1.00 21.88 429 PHE A C 1
ATOM 1400 O O . PHE A 1 233 ? -21.141 19.897 3.844 1.00 20.21 429 PHE A O 1
ATOM 1408 N N . LYS A 1 234 ? -19.423 21.357 3.654 1.00 21.30 430 LYS A N 1
ATOM 1409 C CA . LYS A 1 234 ? -20.147 22.478 4.306 1.00 23.49 430 LYS A CA 1
ATOM 1410 C C . LYS A 1 234 ? -19.615 23.802 3.798 1.00 20.28 430 LYS A C 1
ATOM 1411 O O . LYS A 1 234 ? -18.419 24.067 3.920 1.00 21.14 430 LYS A O 1
ATOM 1417 N N . GLY A 1 235 ? -20.481 24.581 3.181 1.00 22.50 431 GLY A N 1
ATOM 1418 C CA . GLY A 1 235 ? -20.086 25.806 2.533 1.00 22.40 431 GLY A CA 1
ATOM 1419 C C . GLY A 1 235 ? -18.937 25.581 1.596 1.00 25.37 431 GLY A C 1
ATOM 1420 O O . GLY A 1 235 ? -19.005 24.696 0.722 1.00 20.34 431 GLY A O 1
ATOM 1421 N N . SER A 1 236 ? -17.849 26.323 1.844 1.00 24.68 432 SER A N 1
ATOM 1422 C CA . SER A 1 236 ? -16.603 26.286 1.060 1.00 23.81 432 SER A CA 1
ATOM 1423 C C . SER A 1 236 ? -15.582 25.386 1.663 1.00 19.81 432 SER A C 1
ATOM 1424 O O . SER A 1 236 ? -14.374 25.598 1.506 1.00 21.78 432 SER A O 1
ATOM 1427 N N . THR A 1 237 ? -16.028 24.309 2.313 1.00 19.87 433 THR A N 1
ATOM 1428 C CA . THR A 1 237 ? -15.091 23.370 2.927 1.00 19.58 433 THR A CA 1
ATOM 1429 C C . THR A 1 237 ? -15.553 21.923 2.707 1.00 17.78 433 THR A C 1
ATOM 1430 O O . THR A 1 237 ? -16.732 21.694 2.446 1.00 18.12 433 THR A O 1
ATOM 1434 N N . TRP A 1 238 ? -14.641 21.002 2.931 1.00 17.54 434 TRP A N 1
ATOM 1435 C CA . TRP A 1 238 ? -14.875 19.580 2.969 1.00 18.30 434 TRP A CA 1
ATOM 1436 C C . TRP A 1 238 ? -14.053 18.926 4.073 1.00 19.37 434 TRP A C 1
ATOM 1437 O O . TRP A 1 238 ? -12.974 19.398 4.450 1.00 21.39 434 TRP A O 1
ATOM 1448 N N . THR A 1 239 ? -14.588 17.827 4.580 1.00 18.71 435 THR A N 1
ATOM 1449 C CA . THR A 1 239 ? -14.002 17.068 5.676 1.00 20.41 435 THR A CA 1
ATOM 1450 C C . THR A 1 239 ? -13.946 15.567 5.321 1.00 21.31 435 THR A C 1
ATOM 1451 O O . THR A 1 239 ? -14.898 15.004 4.750 1.00 20.30 435 THR A O 1
ATOM 1455 N N . LEU A 1 240 ? -12.828 14.941 5.671 1.00 19.73 436 LEU A N 1
ATOM 1456 C CA . LEU A 1 240 ? -12.595 13.521 5.509 1.00 21.19 436 LEU A CA 1
ATOM 1457 C C . LEU A 1 240 ? -13.034 12.973 6.826 1.00 23.04 436 LEU A C 1
ATOM 1458 O O . LEU A 1 240 ? -12.362 13.172 7.841 1.00 23.23 436 LEU A O 1
ATOM 1463 N N . VAL A 1 241 ? -14.174 12.322 6.799 1.00 21.68 437 VAL A N 1
ATOM 1464 C CA . VAL A 1 241 ? -14.896 11.934 8.015 1.00 24.66 437 VAL A CA 1
ATOM 1465 C C . VAL A 1 241 ? -14.534 10.568 8.537 1.00 23.91 437 VAL A C 1
ATOM 1466 O O . VAL A 1 241 ? -14.467 10.379 9.760 1.00 22.98 437 VAL A O 1
ATOM 1470 N N . ASP A 1 242 ? -14.342 9.591 7.644 1.00 18.97 438 ASP A N 1
ATOM 1471 C CA . ASP A 1 242 ? -14.150 8.230 8.069 1.00 20.96 438 ASP A CA 1
ATOM 1472 C C . ASP A 1 242 ? -13.447 7.508 6.981 1.00 20.92 438 ASP A C 1
ATOM 1473 O O . ASP A 1 242 ? -13.453 7.968 5.823 1.00 22.81 438 ASP A O 1
ATOM 1478 N N . SER A 1 243 ? -12.817 6.404 7.328 1.00 20.37 439 SER A N 1
ATOM 1479 C CA . SER A 1 243 ? -12.246 5.535 6.296 1.00 20.98 439 SER A CA 1
ATOM 1480 C C . SER A 1 243 ? -12.017 4.165 6.841 1.00 22.09 439 SER A C 1
ATOM 1481 O O . SER A 1 243 ? -12.000 3.988 8.088 1.00 21.39 439 SER A O 1
ATOM 1484 N N . ALA A 1 244 ? -11.781 3.253 5.915 1.00 20.14 440 ALA A N 1
ATOM 1485 C CA . ALA A 1 244 ? -11.384 1.883 6.196 1.00 21.77 440 ALA A CA 1
ATOM 1486 C C . ALA A 1 244 ? -10.463 1.419 5.107 1.00 24.04 440 ALA A C 1
ATOM 1487 O O . ALA A 1 244 ? -10.778 1.557 3.912 1.00 21.64 440 ALA A O 1
ATOM 1489 N N . VAL A 1 245 ? -9.294 0.915 5.511 1.00 21.86 441 VAL A N 1
ATOM 1490 C CA . VAL A 1 245 ? -8.277 0.430 4.617 1.00 23.31 441 VAL A CA 1
ATOM 1491 C C . VAL A 1 245 ? -7.878 -0.969 5.102 1.00 26.40 441 VAL A C 1
ATOM 1492 O O . VAL A 1 245 ? -7.669 -1.126 6.293 1.00 25.98 441 VAL A O 1
ATOM 1496 N N . GLN A 1 246 ? -7.776 -1.942 4.200 1.00 22.63 442 GLN A N 1
ATOM 1497 C CA . GLN A 1 246 ? -7.438 -3.332 4.533 1.00 24.82 442 GLN A CA 1
ATOM 1498 C C . GLN A 1 246 ? -5.998 -3.738 4.248 1.00 24.60 442 GLN A C 1
ATOM 1499 O O . GLN A 1 246 ? -5.699 -4.922 4.015 1.00 28.72 442 GLN A O 1
ATOM 1505 N N . ASN A 1 247 ? -5.103 -2.762 4.212 1.00 22.75 443 ASN A N 1
ATOM 1506 C CA . ASN A 1 247 ? -3.700 -3.044 4.056 1.00 21.41 443 ASN A CA 1
ATOM 1507 C C . ASN A 1 247 ? -2.933 -1.950 4.723 1.00 21.00 443 ASN A C 1
ATOM 1508 O O . ASN A 1 247 ? -3.531 -1.006 5.317 1.00 20.21 443 ASN A O 1
ATOM 1513 N N . SER A 1 248 ? -1.615 -2.053 4.667 1.00 20.42 444 SER A N 1
ATOM 1514 C CA . SER A 1 248 ? -0.738 -1.113 5.363 1.00 21.53 444 SER A CA 1
ATOM 1515 C C . SER A 1 248 ? -0.264 0.077 4.500 1.00 21.35 444 SER A C 1
ATOM 1516 O O . SER A 1 248 ? 0.532 0.875 4.940 1.00 21.88 444 SER A O 1
ATOM 1519 N N . LYS A 1 249 ? -0.820 0.241 3.304 1.00 21.42 445 LYS A N 1
ATOM 1520 C CA . LYS A 1 249 ? -0.349 1.235 2.377 1.00 22.46 445 LYS A CA 1
ATOM 1521 C C . LYS A 1 249 ? -1.269 2.442 2.426 1.00 21.16 445 LYS A C 1
ATOM 1522 O O . LYS A 1 249 ? -2.445 2.346 2.806 1.00 21.61 445 LYS A O 1
ATOM 1528 N N . THR A 1 250 ? -0.744 3.588 2.031 1.00 20.70 446 THR A N 1
ATOM 1529 C CA . THR A 1 250 ? -1.463 4.861 2.165 1.00 20.59 446 THR A CA 1
ATOM 1530 C C . THR A 1 250 ? -2.344 5.077 0.943 1.00 20.42 446 THR A C 1
ATOM 1531 O O . THR A 1 250 ? -1.880 4.948 -0.188 1.00 20.19 446 THR A O 1
ATOM 1535 N N . GLN A 1 251 ? -3.586 5.435 1.213 1.00 19.20 447 GLN A N 1
ATOM 1536 C CA . GLN A 1 251 ? -4.616 5.713 0.192 1.00 18.31 447 GLN A CA 1
ATOM 1537 C C . GLN A 1 251 ? -4.974 7.172 0.347 1.00 18.70 447 GLN A C 1
ATOM 1538 O O . GLN A 1 251 ? -4.956 7.705 1.467 1.00 17.80 447 GLN A O 1
ATOM 1544 N N . TYR A 1 252 ? -5.282 7.845 -0.770 1.00 16.61 448 TYR A N 1
ATOM 1545 C CA . TYR A 1 252 ? -5.578 9.250 -0.722 1.00 16.90 448 TYR A CA 1
ATOM 1546 C C . TYR A 1 252 ? -6.865 9.681 -1.403 1.00 17.18 448 TYR A C 1
ATOM 1547 O O . TYR A 1 252 ? -7.288 9.068 -2.399 1.00 16.36 448 TYR A O 1
ATOM 1556 N N . VAL A 1 253 ? -7.465 10.732 -0.865 1.00 17.04 449 VAL A N 1
ATOM 1557 C CA . VAL A 1 253 ? -8.438 11.570 -1.583 1.00 16.78 449 VAL A CA 1
ATOM 1558 C C . VAL A 1 253 ? -7.582 12.604 -2.309 1.00 17.84 449 VAL A C 1
ATOM 1559 O O . VAL A 1 253 ? -6.779 13.260 -1.676 1.00 17.02 449 VAL A O 1
ATOM 1563 N N . THR A 1 254 ? -7.725 12.716 -3.630 1.00 15.68 450 THR A N 1
ATOM 1564 C CA . THR A 1 254 ? -6.864 13.599 -4.437 1.00 15.98 450 THR A CA 1
ATOM 1565 C C . THR A 1 254 ? -7.555 14.721 -5.192 1.00 16.40 450 THR A C 1
ATOM 1566 O O . THR A 1 254 ? -6.891 15.696 -5.543 1.00 15.74 450 THR A O 1
ATOM 1570 N N . ARG A 1 255 ? -8.851 14.614 -5.519 1.00 15.37 451 ARG A N 1
ATOM 1571 C CA . ARG A 1 255 ? -9.516 15.677 -6.255 1.00 17.55 451 ARG A CA 1
ATOM 1572 C C . ARG A 1 255 ? -10.998 15.700 -5.935 1.00 16.43 451 ARG A C 1
ATOM 1573 O O . ARG A 1 255 ? -11.616 14.645 -5.656 1.00 17.66 451 ARG A O 1
ATOM 1581 N N . ILE A 1 256 ? -11.562 16.892 -5.910 1.00 16.37 452 ILE A N 1
ATOM 1582 C CA . ILE A 1 256 ? -13.011 17.112 -5.776 1.00 14.96 452 ILE A CA 1
ATOM 1583 C C . ILE A 1 256 ? -13.441 18.078 -6.856 1.00 17.70 452 ILE A C 1
ATOM 1584 O O . ILE A 1 256 ? -12.931 19.186 -6.922 1.00 15.24 452 ILE A O 1
ATOM 1589 N N . ILE A 1 257 ? -14.372 17.648 -7.701 1.00 15.63 453 ILE A N 1
ATOM 1590 C CA . ILE A 1 257 ? -14.863 18.458 -8.781 1.00 16.87 453 ILE A CA 1
ATOM 1591 C C . ILE A 1 257 ? -16.359 18.712 -8.590 1.00 17.33 453 ILE A C 1
ATOM 1592 O O . ILE A 1 257 ? -17.148 17.758 -8.493 1.00 17.60 453 ILE A O 1
ATOM 1597 N N . GLY A 1 258 ? -16.766 19.985 -8.543 1.00 16.08 454 GLY A N 1
ATOM 1598 C CA . GLY A 1 258 ? -18.170 20.378 -8.506 1.00 15.77 454 GLY A CA 1
ATOM 1599 C C . GLY A 1 258 ? -18.783 20.207 -9.880 1.00 17.17 454 GLY A C 1
ATOM 1600 O O . GLY A 1 258 ? -18.165 20.603 -10.862 1.00 17.61 454 GLY A O 1
ATOM 1601 N N . ILE A 1 259 ? -19.986 19.629 -9.945 1.00 15.81 455 ILE A N 1
ATOM 1602 C CA . ILE A 1 259 ? -20.706 19.388 -11.207 1.00 17.18 455 ILE A CA 1
ATOM 1603 C C . ILE A 1 259 ? -22.101 19.992 -11.176 1.00 17.61 455 ILE A C 1
ATOM 1604 O O . ILE A 1 259 ? -22.811 19.907 -10.166 1.00 16.00 455 ILE A O 1
ATOM 1609 N N . ASN A 1 260 ? -22.515 20.615 -12.286 1.00 16.43 456 ASN A N 1
ATOM 1610 C CA . ASN A 1 260 ? -23.895 20.985 -12.490 1.00 17.60 456 ASN A CA 1
ATOM 1611 C C . ASN A 1 260 ? -24.416 20.339 -13.763 1.00 17.25 456 ASN A C 1
ATOM 1612 O O . ASN A 1 260 ? -23.683 20.271 -14.757 1.00 17.43 456 ASN A O 1
ATOM 1617 N N . MET A 1 261 ? -25.653 19.839 -13.675 1.00 17.94 457 MET A N 1
ATOM 1618 C CA . MET A 1 261 ? -26.360 19.184 -14.810 1.00 18.09 457 MET A CA 1
ATOM 1619 C C . MET A 1 261 ? -27.724 19.828 -14.764 1.00 20.19 457 MET A C 1
ATOM 1620 O O . MET A 1 261 ? -28.721 19.244 -14.312 1.00 19.37 457 MET A O 1
ATOM 1629 N N . PRO A 1 262 ? -27.786 21.096 -15.204 1.00 19.98 458 PRO A N 1
ATOM 1630 C CA . PRO A 1 262 ? -29.055 21.785 -15.014 1.00 22.53 458 PRO A CA 1
ATOM 1631 C C . PRO A 1 262 ? -30.229 21.203 -15.776 1.00 24.84 458 PRO A C 1
ATOM 1632 O O . PRO A 1 262 ? -30.076 20.626 -16.875 1.00 24.26 458 PRO A O 1
ATOM 1637 N N . SER B 1 51 ? -22.358 41.533 -44.247 1.00 68.53 247 SER B N 1
ATOM 1638 C CA . SER B 1 51 ? -21.703 40.267 -43.792 1.00 65.41 247 SER B CA 1
ATOM 1639 C C . SER B 1 51 ? -22.171 39.069 -44.633 1.00 56.34 247 SER B C 1
ATOM 1640 O O . SER B 1 51 ? -23.342 38.692 -44.594 1.00 62.74 247 SER B O 1
ATOM 1643 N N . PHE B 1 52 ? -21.253 38.458 -45.367 1.00 43.59 248 PHE B N 1
ATOM 1644 C CA . PHE B 1 52 ? -21.584 37.369 -46.263 1.00 43.91 248 PHE B CA 1
ATOM 1645 C C . PHE B 1 52 ? -21.358 36.092 -45.446 1.00 42.14 248 PHE B C 1
ATOM 1646 O O . PHE B 1 52 ? -20.394 36.010 -44.710 1.00 35.59 248 PHE B O 1
ATOM 1654 N N . PRO B 1 53 ? -22.265 35.114 -45.578 1.00 46.81 249 PRO B N 1
ATOM 1655 C CA . PRO B 1 53 ? -22.057 33.835 -44.907 1.00 45.88 249 PRO B CA 1
ATOM 1656 C C . PRO B 1 53 ? -21.017 32.997 -45.665 1.00 39.65 249 PRO B C 1
ATOM 1657 O O . PRO B 1 53 ? -20.852 33.124 -46.889 1.00 34.51 249 PRO B O 1
ATOM 1661 N N . LEU B 1 54 ? -20.274 32.178 -44.934 1.00 38.33 250 LEU B N 1
ATOM 1662 C CA . LEU B 1 54 ? -19.404 31.203 -45.550 1.00 34.40 250 LEU B CA 1
ATOM 1663 C C . LEU B 1 54 ? -20.166 29.920 -45.718 1.00 35.28 250 LEU B C 1
ATOM 1664 O O . LEU B 1 54 ? -20.726 29.376 -44.774 1.00 31.82 250 LEU B O 1
ATOM 1669 N N . LEU B 1 55 ? -20.193 29.389 -46.918 1.00 32.70 251 LEU B N 1
ATOM 1670 C CA . LEU B 1 55 ? -20.855 28.126 -47.136 1.00 36.38 251 LEU B CA 1
ATOM 1671 C C . LEU B 1 55 ? -19.764 27.198 -47.586 1.00 40.79 251 LEU B C 1
ATOM 1672 O O . LEU B 1 55 ? -18.963 27.603 -48.412 1.00 40.31 251 LEU B O 1
ATOM 1677 N N . VAL B 1 56 ? -19.709 25.981 -47.031 1.00 38.03 252 VAL B N 1
ATOM 1678 C CA . VAL B 1 56 ? -18.684 25.019 -47.397 1.00 35.30 252 VAL B CA 1
ATOM 1679 C C . VAL B 1 56 ? -19.333 23.722 -47.708 1.00 35.43 252 VAL B C 1
ATOM 1680 O O . VAL B 1 56 ? -19.967 23.149 -46.835 1.00 39.36 252 VAL B O 1
ATOM 1684 N N . TYR B 1 57 ? -19.226 23.262 -48.963 1.00 36.65 253 TYR B N 1
ATOM 1685 C CA . TYR B 1 57 ? -19.785 21.919 -49.374 1.00 40.11 253 TYR B CA 1
ATOM 1686 C C . TYR B 1 57 ? -18.682 20.886 -49.605 1.00 39.53 253 TYR B C 1
ATOM 1687 O O . TYR B 1 57 ? -17.561 21.260 -49.875 1.00 38.31 253 TYR B O 1
ATOM 1696 N N . THR B 1 58 ? -19.004 19.600 -49.524 1.00 46.43 254 THR B N 1
ATOM 1697 C CA . THR B 1 58 ? -18.016 18.549 -49.759 1.00 54.09 254 THR B CA 1
ATOM 1698 C C . THR B 1 58 ? -17.484 18.713 -51.181 1.00 60.48 254 THR B C 1
ATOM 1699 O O . THR B 1 58 ? -16.278 18.656 -51.430 1.00 62.93 254 THR B O 1
ATOM 1703 N N . SER B 1 59 ? -18.404 19.031 -52.088 1.00 61.46 255 SER B N 1
ATOM 1704 C CA . SER B 1 59 ? -18.095 19.257 -53.496 1.00 60.50 255 SER B CA 1
ATOM 1705 C C . SER B 1 59 ? -17.013 20.327 -53.750 1.00 62.12 255 SER B C 1
ATOM 1706 O O . SER B 1 59 ? -16.414 20.348 -54.820 1.00 64.72 255 SER B O 1
ATOM 1709 N N . ASP B 1 60 ? -16.756 21.213 -52.791 1.00 59.98 256 ASP B N 1
ATOM 1710 C CA . ASP B 1 60 ? -15.712 22.232 -52.970 1.00 57.23 256 ASP B CA 1
ATOM 1711 C C . ASP B 1 60 ? -14.259 21.702 -52.879 1.00 55.53 256 ASP B C 1
ATOM 1712 O O . ASP B 1 60 ? -13.323 22.431 -53.253 1.00 57.17 256 ASP B O 1
ATOM 1717 N N . SER B 1 61 ? -14.064 20.466 -52.397 1.00 54.21 257 SER B N 1
ATOM 1718 C CA . SER B 1 61 ? -12.717 19.877 -52.204 1.00 58.69 257 SER B CA 1
ATOM 1719 C C . SER B 1 61 ? -11.827 20.853 -51.470 1.00 57.94 257 SER B C 1
ATOM 1720 O O . SER B 1 61 ? -10.751 21.242 -51.932 1.00 57.55 257 SER B O 1
ATOM 1723 N N . LYS B 1 62 ? -12.328 21.282 -50.325 1.00 53.28 258 LYS B N 1
ATOM 1724 C CA . LYS B 1 62 ? -11.680 22.315 -49.555 1.00 49.36 258 LYS B CA 1
ATOM 1725 C C . LYS B 1 62 ? -11.919 21.989 -48.076 1.00 50.10 258 LYS B C 1
ATOM 1726 O O . LYS B 1 62 ? -13.019 21.552 -47.705 1.00 45.99 258 LYS B O 1
ATOM 1732 N N . THR B 1 63 ? -10.889 22.153 -47.247 1.00 43.36 259 THR B N 1
ATOM 1733 C CA . THR B 1 63 ? -11.053 21.862 -45.838 1.00 41.58 259 THR B CA 1
ATOM 1734 C C . THR B 1 63 ? -11.780 23.016 -45.200 1.00 38.29 259 THR B C 1
ATOM 1735 O O . THR B 1 63 ? -11.716 24.150 -45.687 1.00 38.13 259 THR B O 1
ATOM 1739 N N . PHE B 1 64 ? -12.410 22.726 -44.064 1.00 37.60 260 PHE B N 1
ATOM 1740 C CA . PHE B 1 64 ? -13.018 23.758 -43.228 1.00 39.29 260 PHE B CA 1
ATOM 1741 C C . PHE B 1 64 ? -12.044 24.881 -42.962 1.00 35.84 260 PHE B C 1
ATOM 1742 O O . PHE B 1 64 ? -12.407 26.058 -43.061 1.00 35.52 260 PHE B O 1
ATOM 1750 N N . GLN B 1 65 ? -10.773 24.551 -42.699 1.00 37.13 261 GLN B N 1
ATOM 1751 C CA . GLN B 1 65 ? -9.812 25.581 -42.288 1.00 34.48 261 GLN B CA 1
ATOM 1752 C C . GLN B 1 65 ? -9.470 26.464 -43.494 1.00 36.51 261 GLN B C 1
ATOM 1753 O O . GLN B 1 65 ? -9.379 27.685 -43.373 1.00 35.47 261 GLN B O 1
ATOM 1759 N N . GLN B 1 66 ? -9.260 25.838 -44.640 1.00 38.08 262 GLN B N 1
ATOM 1760 C CA . GLN B 1 66 ? -8.904 26.577 -45.844 1.00 41.10 262 GLN B CA 1
ATOM 1761 C C . GLN B 1 66 ? -10.102 27.447 -46.297 1.00 40.16 262 GLN B C 1
ATOM 1762 O O . GLN B 1 66 ? -9.910 28.594 -46.696 1.00 40.91 262 GLN B O 1
ATOM 1768 N N . ALA B 1 67 ? -11.321 26.911 -46.202 1.00 39.10 263 ALA B N 1
ATOM 1769 C CA . ALA B 1 67 ? -12.533 27.715 -46.484 1.00 37.15 263 ALA B CA 1
ATOM 1770 C C . ALA B 1 67 ? -12.565 28.995 -45.662 1.00 39.16 263 ALA B C 1
ATOM 1771 O O . ALA B 1 67 ? -12.798 30.108 -46.178 1.00 42.08 263 ALA B O 1
ATOM 1773 N N . ILE B 1 68 ? -12.278 28.855 -44.377 1.00 33.80 264 ILE B N 1
ATOM 1774 C CA . ILE B 1 68 ? -12.185 29.995 -43.500 1.00 37.09 264 ILE B CA 1
ATOM 1775 C C . ILE B 1 68 ? -11.113 30.964 -43.974 1.00 37.33 264 ILE B C 1
ATOM 1776 O O . ILE B 1 68 ? -11.354 32.190 -44.058 1.00 35.06 264 ILE B O 1
ATOM 1781 N N . ILE B 1 69 ? -9.920 30.435 -44.241 1.00 35.50 265 ILE B N 1
ATOM 1782 C CA . ILE B 1 69 ? -8.817 31.300 -44.706 1.00 39.62 265 ILE B CA 1
ATOM 1783 C C . ILE B 1 69 ? -9.239 32.038 -45.983 1.00 33.31 265 ILE B C 1
ATOM 1784 O O . ILE B 1 69 ? -9.079 33.255 -46.061 1.00 35.47 265 ILE B O 1
ATOM 1789 N N . ASP B 1 70 ? -9.758 31.267 -46.936 1.00 33.22 266 ASP B N 1
ATOM 1790 C CA . ASP B 1 70 ? -10.152 31.790 -48.251 1.00 38.45 266 ASP B CA 1
ATOM 1791 C C . ASP B 1 70 ? -11.209 32.859 -48.099 1.00 41.01 266 ASP B C 1
ATOM 1792 O O . ASP B 1 70 ? -11.099 33.944 -48.688 1.00 37.36 266 ASP B O 1
ATOM 1797 N N . HIS B 1 71 ? -12.197 32.574 -47.256 1.00 38.95 267 HIS B N 1
ATOM 1798 C CA . HIS B 1 71 ? -13.271 33.506 -47.039 1.00 39.23 267 HIS B CA 1
ATOM 1799 C C . HIS B 1 71 ? -12.781 34.819 -46.516 1.00 37.12 267 HIS B C 1
ATOM 1800 O O . HIS B 1 71 ? -13.245 35.873 -46.997 1.00 38.03 267 HIS B O 1
ATOM 1807 N N . ILE B 1 72 ? -11.896 34.796 -45.516 1.00 33.55 268 ILE B N 1
ATOM 1808 C CA . ILE B 1 72 ? -11.395 36.042 -44.914 1.00 35.64 268 ILE B CA 1
ATOM 1809 C C . ILE B 1 72 ? -10.458 36.813 -45.910 1.00 45.04 268 ILE B C 1
ATOM 1810 O O . ILE B 1 72 ? -10.295 38.048 -45.804 1.00 40.22 268 ILE B O 1
ATOM 1815 N N . ASP B 1 73 ? -9.779 36.053 -46.778 1.00 43.34 269 ASP B N 1
ATOM 1816 C CA . ASP B 1 73 ? -8.926 36.639 -47.826 1.00 46.89 269 ASP B CA 1
ATOM 1817 C C . ASP B 1 73 ? -9.810 37.279 -48.902 1.00 45.86 269 ASP B C 1
ATOM 1818 O O . ASP B 1 73 ? -9.550 38.398 -49.304 1.00 42.79 269 ASP B O 1
ATOM 1823 N N . ARG B 1 74 ? -10.853 36.560 -49.325 1.00 49.28 270 ARG B N 1
ATOM 1824 C CA . ARG B 1 74 ? -11.789 37.018 -50.373 1.00 49.98 270 ARG B CA 1
ATOM 1825 C C . ARG B 1 74 ? -12.609 38.239 -49.949 1.00 53.97 270 ARG B C 1
ATOM 1826 O O . ARG B 1 74 ? -12.752 39.191 -50.733 1.00 47.82 270 ARG B O 1
ATOM 1834 N N . THR B 1 75 ? -13.117 38.213 -48.711 1.00 47.88 271 THR B N 1
ATOM 1835 C CA . THR B 1 75 ? -14.096 39.196 -48.233 1.00 43.85 271 THR B CA 1
ATOM 1836 C C . THR B 1 75 ? -13.562 40.241 -47.278 1.00 38.03 271 THR B C 1
ATOM 1837 O O . THR B 1 75 ? -14.211 41.231 -47.072 1.00 44.43 271 THR B O 1
ATOM 1841 N N . GLY B 1 76 ? -12.438 40.015 -46.621 1.00 37.11 272 GLY B N 1
ATOM 1842 C CA . GLY B 1 76 ? -12.005 40.928 -45.558 1.00 32.71 272 GLY B CA 1
ATOM 1843 C C . GLY B 1 76 ? -12.751 40.844 -44.215 1.00 41.59 272 GLY B C 1
ATOM 1844 O O . GLY B 1 76 ? -12.367 41.514 -43.232 1.00 36.16 272 GLY B O 1
ATOM 1845 N N . GLN B 1 77 ? -13.791 40.002 -44.148 1.00 45.19 273 GLN B N 1
ATOM 1846 C CA . GLN B 1 77 ? -14.641 39.898 -42.938 1.00 48.85 273 GLN B CA 1
ATOM 1847 C C . GLN B 1 77 ? -14.021 38.888 -41.971 1.00 48.04 273 GLN B C 1
ATOM 1848 O O . GLN B 1 77 ? -13.642 37.788 -42.392 1.00 43.59 273 GLN B O 1
ATOM 1854 N N . THR B 1 78 ? -13.896 39.299 -40.707 1.00 50.01 274 THR B N 1
ATOM 1855 C CA . THR B 1 78 ? -13.274 38.525 -39.621 1.00 51.58 274 THR B CA 1
ATOM 1856 C C . THR B 1 78 ? -14.260 37.915 -38.600 1.00 52.72 274 THR B C 1
ATOM 1857 O O . THR B 1 78 ? -13.838 37.202 -37.683 1.00 50.45 274 THR B O 1
ATOM 1861 N N . THR B 1 79 ? -15.542 38.272 -38.715 1.00 48.37 275 THR B N 1
ATOM 1862 C CA . THR B 1 79 ? -16.611 37.711 -37.902 1.00 45.82 275 THR B CA 1
ATOM 1863 C C . THR B 1 79 ? -17.731 37.427 -38.846 1.00 43.14 275 THR B C 1
ATOM 1864 O O . THR B 1 79 ? -18.218 38.309 -39.513 1.00 46.65 275 THR B O 1
ATOM 1868 N N . PHE B 1 80 ? -18.085 36.170 -38.967 1.00 37.11 276 PHE B N 1
ATOM 1869 C CA . PHE B 1 80 ? -19.109 35.757 -39.856 1.00 37.85 276 PHE B CA 1
ATOM 1870 C C . PHE B 1 80 ? -19.735 34.432 -39.439 1.00 35.74 276 PHE B C 1
ATOM 1871 O O . PHE B 1 80 ? -19.188 33.698 -38.623 1.00 43.75 276 PHE B O 1
ATOM 1879 N N . THR B 1 81 ? -20.850 34.105 -40.043 1.00 35.96 277 THR B N 1
ATOM 1880 C CA . THR B 1 81 ? -21.473 32.834 -39.820 1.00 38.81 277 THR B CA 1
ATOM 1881 C C . THR B 1 81 ? -21.121 31.857 -40.920 1.00 37.07 277 THR B C 1
ATOM 1882 O O . THR B 1 81 ? -20.629 32.239 -41.987 1.00 36.37 277 THR B O 1
ATOM 1886 N N . PHE B 1 82 ? -21.306 30.578 -40.635 1.00 32.04 278 PHE B N 1
ATOM 1887 C CA . PHE B 1 82 ? -20.971 29.558 -41.590 1.00 29.05 278 PHE B CA 1
ATOM 1888 C C . PHE B 1 82 ? -21.882 28.388 -41.554 1.00 31.87 278 PHE B C 1
ATOM 1889 O O . PHE B 1 82 ? -22.611 28.115 -40.557 1.00 29.96 278 PHE B O 1
ATOM 1897 N N . TYR B 1 83 ? -21.833 27.675 -42.661 1.00 29.57 279 TYR B N 1
ATOM 1898 C CA . TYR B 1 83 ? -22.527 26.446 -42.843 1.00 31.78 279 TYR B CA 1
ATOM 1899 C C . TYR B 1 83 ? -21.479 25.538 -43.370 1.00 34.21 279 TYR B C 1
ATOM 1900 O O . TYR B 1 83 ? -20.762 25.943 -44.282 1.00 38.69 279 TYR B O 1
ATOM 1909 N N . VAL B 1 84 ? -21.377 24.334 -42.818 1.00 34.69 280 VAL B N 1
ATOM 1910 C CA . VAL B 1 84 ? -20.383 23.355 -43.283 1.00 34.01 280 VAL B CA 1
ATOM 1911 C C . VAL B 1 84 ? -21.097 22.072 -43.497 1.00 35.16 280 VAL B C 1
ATOM 1912 O O . VAL B 1 84 ? -21.599 21.453 -42.548 1.00 32.15 280 VAL B O 1
ATOM 1916 N N . GLN B 1 85 ? -21.145 21.625 -44.750 1.00 34.51 281 GLN B N 1
ATOM 1917 C CA . GLN B 1 85 ? -21.837 20.369 -45.057 1.00 37.90 281 GLN B CA 1
ATOM 1918 C C . GLN B 1 85 ? -21.185 19.166 -44.363 1.00 38.07 281 GLN B C 1
ATOM 1919 O O . GLN B 1 85 ? -19.981 19.131 -44.209 1.00 36.43 281 GLN B O 1
ATOM 1925 N N . GLY B 1 86 ? -21.997 18.201 -43.959 1.00 42.03 282 GLY B N 1
ATOM 1926 C CA . GLY B 1 86 ? -21.520 16.982 -43.354 1.00 43.32 282 GLY B CA 1
ATOM 1927 C C . GLY B 1 86 ? -20.635 16.220 -44.338 1.00 49.44 282 GLY B C 1
ATOM 1928 O O . GLY B 1 86 ? -21.043 15.989 -45.477 1.00 46.62 282 GLY B O 1
ATOM 1929 N N . GLY B 1 87 ? -19.427 15.858 -43.895 1.00 47.94 283 GLY B N 1
ATOM 1930 C CA . GLY B 1 87 ? -18.454 15.173 -44.731 1.00 46.74 283 GLY B CA 1
ATOM 1931 C C . GLY B 1 87 ? -17.294 16.046 -45.163 1.00 47.59 283 GLY B C 1
ATOM 1932 O O . GLY B 1 87 ? -16.312 15.539 -45.700 1.00 53.80 283 GLY B O 1
ATOM 1933 N N . VAL B 1 88 ? -17.372 17.349 -44.944 1.00 43.06 284 VAL B N 1
ATOM 1934 C CA . VAL B 1 88 ? -16.256 18.229 -45.255 1.00 42.54 284 VAL B CA 1
ATOM 1935 C C . VAL B 1 88 ? -15.030 17.887 -44.397 1.00 43.80 284 VAL B C 1
ATOM 1936 O O . VAL B 1 88 ? -15.149 17.697 -43.181 1.00 39.16 284 VAL B O 1
ATOM 1940 N N . SER B 1 89 ? -13.858 17.834 -45.030 1.00 43.77 285 SER B N 1
ATOM 1941 C CA . SER B 1 89 ? -12.597 17.547 -44.317 1.00 46.55 285 SER B CA 1
ATOM 1942 C C . SER B 1 89 ? -12.188 18.649 -43.317 1.00 43.47 285 SER B C 1
ATOM 1943 O O . SER B 1 89 ? -12.096 19.852 -43.661 1.00 41.35 285 SER B O 1
ATOM 1946 N N . GLY B 1 90 ? -11.907 18.222 -42.090 1.00 38.12 286 GLY B N 1
ATOM 1947 C CA . GLY B 1 90 ? -11.509 19.129 -41.004 1.00 37.02 286 GLY B CA 1
ATOM 1948 C C . GLY B 1 90 ? -12.638 19.960 -40.400 1.00 35.01 286 GLY B C 1
ATOM 1949 O O . GLY B 1 90 ? -12.374 20.937 -39.728 1.00 36.31 286 GLY B O 1
ATOM 1950 N N . SER B 1 91 ? -13.881 19.585 -40.682 1.00 33.71 287 SER B N 1
ATOM 1951 C CA . SER B 1 91 ? -15.065 20.204 -40.089 1.00 35.85 287 SER B CA 1
ATOM 1952 C C . SER B 1 91 ? -15.134 19.894 -38.607 1.00 36.49 287 SER B C 1
ATOM 1953 O O . SER B 1 91 ? -14.729 18.809 -38.216 1.00 36.60 287 SER B O 1
ATOM 1956 N N . PRO B 1 92 ? -15.700 20.816 -37.805 1.00 35.81 288 PRO B N 1
ATOM 1957 C CA . PRO B 1 92 ? -15.813 20.596 -36.345 1.00 35.28 288 PRO B CA 1
ATOM 1958 C C . PRO B 1 92 ? -16.589 19.356 -35.916 1.00 34.64 288 PRO B C 1
ATOM 1959 O O . PRO B 1 92 ? -16.437 18.899 -34.784 1.00 35.46 288 PRO B O 1
ATOM 1963 N N . MET B 1 93 ? -17.441 18.823 -36.787 1.00 31.35 289 MET B N 1
ATOM 1964 C CA . MET B 1 93 ? -18.179 17.616 -36.504 1.00 31.48 289 MET B CA 1
ATOM 1965 C C . MET B 1 93 ? -18.467 16.878 -37.809 1.00 34.18 289 MET B C 1
ATOM 1966 O O . MET B 1 93 ? -18.181 17.411 -38.882 1.00 32.11 289 MET B O 1
ATOM 1971 N N . SER B 1 94 ? -18.995 15.665 -37.686 1.00 34.53 290 SER B N 1
ATOM 1972 C CA . SER B 1 94 ? -19.229 14.749 -38.835 1.00 43.59 290 SER B CA 1
ATOM 1973 C C . SER B 1 94 ? -20.512 15.039 -39.603 1.00 41.81 290 SER B C 1
ATOM 1974 O O . SER B 1 94 ? -20.528 14.909 -40.824 1.00 42.56 290 SER B O 1
ATOM 1977 N N . ASN B 1 95 ? -21.578 15.356 -38.865 1.00 38.66 291 ASN B N 1
ATOM 1978 C CA . ASN B 1 95 ? -22.820 15.905 -39.437 1.00 35.57 291 ASN B CA 1
ATOM 1979 C C . ASN B 1 95 ? -22.667 17.340 -39.938 1.00 33.86 291 ASN B C 1
ATOM 1980 O O . ASN B 1 95 ? -21.637 18.011 -39.727 1.00 32.56 291 ASN B O 1
ATOM 1985 N N . SER B 1 96 ? -23.712 17.844 -40.602 1.00 34.83 292 SER B N 1
ATOM 1986 C CA . SER B 1 96 ? -23.731 19.230 -41.015 1.00 32.86 292 SER B CA 1
ATOM 1987 C C . SER B 1 96 ? -23.845 20.164 -39.810 1.00 29.86 292 SER B C 1
ATOM 1988 O O . SER B 1 96 ? -24.567 19.872 -38.869 1.00 34.62 292 SER B O 1
ATOM 1991 N N . CYS B 1 97 ? -23.204 21.301 -39.894 1.00 29.32 293 CYS B N 1
ATOM 1992 C CA . CYS B 1 97 ? -23.247 22.306 -38.808 1.00 32.04 293 CYS B CA 1
ATOM 1993 C C . CYS B 1 97 ? -23.317 23.701 -39.338 1.00 31.97 293 CYS B C 1
ATOM 1994 O O . CYS B 1 97 ? -23.071 23.935 -40.521 1.00 32.07 293 CYS B O 1
ATOM 1997 N N . ARG B 1 98 ? -23.665 24.613 -38.433 1.00 30.20 294 ARG B N 1
ATOM 1998 C CA . ARG B 1 98 ? -23.724 26.027 -38.667 1.00 29.24 294 ARG B CA 1
ATOM 1999 C C . ARG B 1 98 ? -23.162 26.711 -37.443 1.00 29.36 294 ARG B C 1
ATOM 2000 O O . ARG B 1 98 ? -23.263 26.169 -36.332 1.00 30.11 294 ARG B O 1
ATOM 2008 N N . GLY B 1 99 ? -22.537 27.861 -37.602 1.00 26.82 295 GLY B N 1
ATOM 2009 C CA . GLY B 1 99 ? -22.052 28.590 -36.476 1.00 28.49 295 GLY B CA 1
ATOM 2010 C C . GLY B 1 99 ? -21.369 29.904 -36.798 1.00 32.15 295 GLY B C 1
ATOM 2011 O O . GLY B 1 99 ? -21.600 30.513 -37.840 1.00 33.49 295 GLY B O 1
ATOM 2012 N N . LEU B 1 100 ? -20.594 30.390 -35.867 1.00 32.62 296 LEU B N 1
ATOM 2013 C CA . LEU B 1 100 ? -20.046 31.727 -35.945 1.00 35.97 296 LEU B CA 1
ATOM 2014 C C . LEU B 1 100 ? -18.552 31.553 -35.854 1.00 36.40 296 LEU B C 1
ATOM 2015 O O . LEU B 1 100 ? -18.092 30.806 -34.988 1.00 34.02 296 LEU B O 1
ATOM 2020 N N . PHE B 1 101 ? -17.795 32.194 -36.753 1.00 33.87 297 PHE B N 1
ATOM 2021 C CA . PHE B 1 101 ? -16.342 32.382 -36.589 1.00 33.94 297 PHE B CA 1
ATOM 2022 C C . PHE B 1 101 ? -16.047 33.809 -36.189 1.00 37.14 297 PHE B C 1
ATOM 2023 O O . PHE B 1 101 ? -16.629 34.736 -36.757 1.00 37.10 297 PHE B O 1
ATOM 2031 N N . MET B 1 102 ? -15.144 33.992 -35.236 1.00 35.19 298 MET B N 1
ATOM 2032 C CA . MET B 1 102 ? -14.772 35.296 -34.749 1.00 41.63 298 MET B CA 1
ATOM 2033 C C . MET B 1 102 ? -13.249 35.372 -34.688 1.00 41.22 298 MET B C 1
ATOM 2034 O O . MET B 1 102 ? -12.666 34.616 -33.950 1.00 41.08 298 MET B O 1
ATOM 2039 N N . SER B 1 103 ? -12.598 36.229 -35.507 1.00 42.43 299 SER B N 1
ATOM 2040 C CA . SER B 1 103 ? -11.143 36.549 -35.335 1.00 42.10 299 SER B CA 1
ATOM 2041 C C . SER B 1 103 ? -10.825 37.996 -34.969 1.00 45.29 299 SER B C 1
ATOM 2042 O O . SER B 1 103 ? -11.625 38.908 -35.188 1.00 48.75 299 SER B O 1
ATOM 2045 N N . ASP B 1 104 ? -9.626 38.159 -34.418 1.00 45.08 300 ASP B N 1
ATOM 2046 C CA . ASP B 1 104 ? -9.054 39.460 -34.084 1.00 50.36 300 ASP B CA 1
ATOM 2047 C C . ASP B 1 104 ? -8.749 40.325 -35.322 1.00 53.93 300 ASP B C 1
ATOM 2048 O O . ASP B 1 104 ? -8.956 41.524 -35.257 1.00 51.75 300 ASP B O 1
ATOM 2053 N N . THR B 1 105 ? -8.241 39.726 -36.413 1.00 52.89 301 THR B N 1
ATOM 2054 C CA . THR B 1 105 ? -7.850 40.486 -37.629 1.00 51.69 301 THR B CA 1
ATOM 2055 C C . THR B 1 105 ? -8.031 39.675 -38.918 1.00 54.69 301 THR B C 1
ATOM 2056 O O . THR B 1 105 ? -8.188 38.431 -38.870 1.00 45.80 301 THR B O 1
ATOM 2060 N N . PRO B 1 106 ? -7.994 40.367 -40.090 1.00 52.28 302 PRO B N 1
ATOM 2061 C CA . PRO B 1 106 ? -8.055 39.623 -41.349 1.00 52.95 302 PRO B CA 1
ATOM 2062 C C . PRO B 1 106 ? -6.690 39.071 -41.807 1.00 54.69 302 PRO B C 1
ATOM 2063 O O . PRO B 1 106 ? -6.601 38.600 -42.935 1.00 55.33 302 PRO B O 1
ATOM 2067 N N . ASN B 1 107 ? -5.661 39.130 -40.948 1.00 58.33 303 ASN B N 1
ATOM 2068 C CA . ASN B 1 107 ? -4.344 38.516 -41.204 1.00 59.16 303 ASN B CA 1
ATOM 2069 C C . ASN B 1 107 ? -4.373 36.974 -41.138 1.00 56.86 303 ASN B C 1
ATOM 2070 O O . ASN B 1 107 ? -4.167 36.391 -40.078 1.00 58.57 303 ASN B O 1
ATOM 2075 N N . THR B 1 108 ? -4.589 36.314 -42.273 1.00 53.19 304 THR B N 1
ATOM 2076 C CA . THR B 1 108 ? -4.713 34.853 -42.304 1.00 51.36 304 THR B CA 1
ATOM 2077 C C . THR B 1 108 ? -3.400 34.075 -42.144 1.00 52.91 304 THR B C 1
ATOM 2078 O O . THR B 1 108 ? -3.424 32.849 -41.942 1.00 51.57 304 THR B O 1
ATOM 2082 N N . SER B 1 109 ? -2.268 34.760 -42.260 1.00 54.62 305 SER B N 1
ATOM 2083 C CA . SER B 1 109 ? -0.969 34.139 -41.981 1.00 59.75 305 SER B CA 1
ATOM 2084 C C . SER B 1 109 ? -0.665 34.087 -40.471 1.00 56.02 305 SER B C 1
ATOM 2085 O O . SER B 1 109 ? 0.143 33.275 -40.055 1.00 60.46 305 SER B O 1
ATOM 2088 N N . SER B 1 110 ? -1.326 34.917 -39.660 1.00 56.03 306 SER B N 1
ATOM 2089 C CA . SER B 1 110 ? -1.280 34.786 -38.194 1.00 54.80 306 SER B CA 1
ATOM 2090 C C . SER B 1 110 ? -2.669 34.966 -37.581 1.00 51.00 306 SER B C 1
ATOM 2091 O O . SER B 1 110 ? -2.942 35.931 -36.834 1.00 43.33 306 SER B O 1
ATOM 2094 N N . LEU B 1 111 ? -3.523 34.003 -37.895 1.00 46.51 307 LEU B N 1
ATOM 2095 C CA . LEU B 1 111 ? -4.942 34.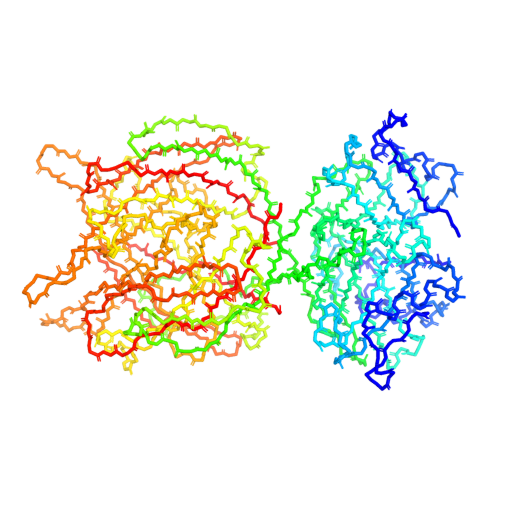047 -37.539 1.00 46.34 307 LEU B CA 1
ATOM 2096 C C . LEU B 1 111 ? -5.165 33.723 -36.042 1.00 47.84 307 LEU B C 1
ATOM 2097 O O . LEU B 1 111 ? -4.624 32.738 -35.528 1.00 44.42 307 LEU B O 1
ATOM 2102 N N . HIS B 1 112 ? -5.932 34.569 -35.355 1.00 44.18 308 HIS B N 1
ATOM 2103 C CA . HIS B 1 112 ? -6.232 34.395 -33.927 1.00 47.95 308 HIS B CA 1
ATOM 2104 C C . HIS B 1 112 ? -7.738 34.491 -33.765 1.00 46.00 308 HIS B C 1
ATOM 2105 O O . HIS B 1 112 ? -8.307 35.551 -33.993 1.00 43.17 308 HIS B O 1
ATOM 2112 N N . GLY B 1 113 ? -8.387 33.379 -33.413 1.00 40.04 309 GLY B N 1
ATOM 2113 C CA . GLY B 1 113 ? -9.834 33.323 -33.465 1.00 39.10 309 GLY B CA 1
ATOM 2114 C C . GLY B 1 113 ? -10.483 32.131 -32.776 1.00 38.59 309 GLY B C 1
ATOM 2115 O O . GLY B 1 113 ? -9.803 31.192 -32.336 1.00 33.93 309 GLY B O 1
ATOM 2116 N N . VAL B 1 114 ? -11.812 32.209 -32.702 1.00 33.42 310 VAL B N 1
ATOM 2117 C CA . VAL B 1 114 ? -12.627 31.193 -32.055 1.00 30.13 310 VAL B CA 1
ATOM 2118 C C . VAL B 1 114 ? -13.788 30.926 -32.954 1.00 29.84 310 VAL B C 1
ATOM 2119 O O . VAL B 1 114 ? -14.113 31.756 -33.816 1.00 26.95 310 VAL B O 1
ATOM 2123 N N . TYR B 1 115 ? -14.358 29.732 -32.831 1.00 26.18 311 TYR B N 1
ATOM 2124 C CA . TYR B 1 115 ? -15.645 29.425 -33.423 1.00 25.77 311 TYR B CA 1
ATOM 2125 C C . TYR B 1 115 ? -16.535 28.599 -32.499 1.00 26.01 311 TYR B C 1
ATOM 2126 O O . TYR B 1 115 ? -16.047 27.870 -31.616 1.00 25.34 311 TYR B O 1
ATOM 2135 N N . ASN B 1 116 ? -17.829 28.755 -32.732 1.00 27.13 312 ASN B N 1
ATOM 2136 C CA . ASN B 1 116 ? -18.871 27.904 -32.188 1.00 26.92 312 ASN B CA 1
ATOM 2137 C C . ASN B 1 116 ? -19.572 27.206 -33.348 1.00 30.38 312 ASN B C 1
ATOM 2138 O O . ASN B 1 116 ? -19.982 27.852 -34.321 1.00 29.09 312 ASN B O 1
ATOM 2143 N N . ALA B 1 117 ? -19.702 25.893 -33.293 1.00 25.95 313 ALA B N 1
ATOM 2144 C CA . ALA B 1 117 ? -20.459 25.164 -34.328 1.00 26.83 313 ALA B CA 1
ATOM 2145 C C . ALA B 1 117 ? -21.498 24.274 -33.704 1.00 27.64 313 ALA B C 1
ATOM 2146 O O . ALA B 1 117 ? -21.230 23.652 -32.685 1.00 28.33 313 ALA B O 1
ATOM 2148 N N . ILE B 1 118 ? -22.712 24.279 -34.266 1.00 23.58 314 ILE B N 1
ATOM 2149 C CA . ILE B 1 118 ? -23.823 23.543 -33.744 1.00 24.34 314 ILE B CA 1
ATOM 2150 C C . ILE B 1 118 ? -24.378 22.663 -34.806 1.00 25.13 314 ILE B C 1
ATOM 2151 O O . ILE B 1 118 ? -24.623 23.126 -35.942 1.00 23.94 314 ILE B O 1
ATOM 2156 N N . GLY B 1 119 ? -24.565 21.391 -34.472 1.00 24.22 315 GLY B N 1
ATOM 2157 C CA . GLY B 1 119 ? -25.066 20.411 -35.420 1.00 26.02 315 GLY B CA 1
ATOM 2158 C C . GLY B 1 119 ? -26.545 20.452 -35.708 1.00 26.63 315 GLY B C 1
ATOM 2159 O O . GLY B 1 119 ? -27.323 21.163 -35.069 1.00 23.59 315 GLY B O 1
ATOM 2160 N N . THR B 1 120 ? -26.955 19.616 -36.673 1.00 28.78 316 THR B N 1
ATOM 2161 C CA . THR B 1 120 ? -28.366 19.444 -37.006 1.00 31.53 316 THR B CA 1
ATOM 2162 C C . THR B 1 120 ? -29.167 18.862 -35.872 1.00 30.33 316 THR B C 1
ATOM 2163 O O . THR B 1 120 ? -30.367 19.117 -35.752 1.00 27.67 316 THR B O 1
ATOM 2167 N N . ASP B 1 121 ? -28.499 18.102 -35.000 1.00 30.23 317 ASP B N 1
ATOM 2168 C CA . ASP B 1 121 ? -29.090 17.650 -33.732 1.00 32.72 317 ASP B CA 1
ATOM 2169 C C . ASP B 1 121 ? -28.746 18.542 -32.503 1.00 30.83 317 ASP B C 1
ATOM 2170 O O . ASP B 1 121 ? -28.944 18.077 -31.378 1.00 31.34 317 ASP B O 1
ATOM 2175 N N . GLY B 1 122 ? -28.209 19.751 -32.702 1.00 26.90 318 GLY B N 1
ATOM 2176 C CA . GLY B 1 122 ? -27.919 20.674 -31.595 1.00 25.17 318 GLY B CA 1
ATOM 2177 C C . GLY B 1 122 ? -26.662 20.400 -30.811 1.00 24.67 318 GLY B C 1
ATOM 2178 O O . GLY B 1 122 ? -26.411 21.085 -29.814 1.00 24.91 318 GLY B O 1
ATOM 2179 N N . ARG B 1 123 ? -25.854 19.421 -31.252 1.00 25.84 319 ARG B N 1
ATOM 2180 C CA . ARG B 1 123 ? -24.546 19.169 -30.597 1.00 27.04 319 ARG B CA 1
ATOM 2181 C C . ARG B 1 123 ? -23.730 20.413 -30.723 1.00 25.27 319 ARG B C 1
ATOM 2182 O O . ARG B 1 123 ? -23.809 21.120 -31.742 1.00 22.67 319 ARG B O 1
ATOM 2190 N N . ASN B 1 124 ? -22.971 20.698 -29.669 1.00 20.69 320 ASN B N 1
ATOM 2191 C CA . ASN B 1 124 ? -22.269 21.947 -29.556 1.00 20.46 320 ASN B CA 1
ATOM 2192 C C . ASN B 1 124 ? -20.773 21.721 -29.526 1.00 20.25 320 ASN B C 1
ATOM 2193 O O . ASN B 1 124 ? -20.244 20.864 -28.768 1.00 21.40 320 ASN B O 1
ATOM 2198 N N . VAL B 1 125 ? -20.073 22.447 -30.384 1.00 19.58 321 VAL B N 1
ATOM 2199 C CA . VAL B 1 125 ? -18.621 22.326 -30.533 1.00 22.19 321 VAL B CA 1
ATOM 2200 C C . VAL B 1 125 ? -18.015 23.734 -30.523 1.00 25.31 321 VAL B C 1
ATOM 2201 O O . VAL B 1 125 ? -18.575 24.652 -31.106 1.00 24.56 321 VAL B O 1
ATOM 2205 N N . THR B 1 126 ? -16.886 23.888 -29.862 1.00 22.08 322 THR B N 1
ATOM 2206 C CA . THR B 1 126 ? -16.135 25.122 -29.886 1.00 22.32 322 THR B CA 1
ATOM 2207 C C . THR B 1 126 ? -14.687 24.801 -30.248 1.00 25.21 322 THR B C 1
ATOM 2208 O O . THR B 1 126 ? -14.192 23.675 -30.065 1.00 23.18 322 THR B O 1
ATOM 2212 N N . GLY B 1 127 ? -14.016 25.780 -30.853 1.00 23.56 323 GLY B N 1
ATOM 2213 C CA . GLY B 1 127 ? -12.658 25.573 -31.300 1.00 25.58 323 GLY B CA 1
ATOM 2214 C C . GLY B 1 127 ? -11.947 26.892 -31.475 1.00 27.61 323 GLY B C 1
ATOM 2215 O O . GLY B 1 127 ? -12.546 27.966 -31.299 1.00 23.43 323 GLY B O 1
ATOM 2216 N N . SER B 1 128 ? -10.648 26.791 -31.752 1.00 30.13 324 SER B N 1
ATOM 2217 C CA . SER B 1 128 ? -9.823 27.965 -31.844 1.00 28.85 324 SER B CA 1
ATOM 2218 C C . SER B 1 128 ? -8.731 27.788 -32.848 1.00 29.68 324 SER B C 1
ATOM 2219 O O . SER B 1 128 ? -8.463 26.692 -33.280 1.00 28.27 324 SER B O 1
ATOM 2222 N N . VAL B 1 129 ? -8.178 28.931 -33.258 1.00 31.45 325 VAL B N 1
ATOM 2223 C CA . VAL B 1 129 ? -7.012 28.966 -34.160 1.00 33.57 325 VAL B CA 1
ATOM 2224 C C . VAL B 1 129 ? -6.017 29.961 -33.552 1.00 34.01 325 VAL B C 1
ATOM 2225 O O . VAL B 1 129 ? -6.396 31.034 -33.061 1.00 33.98 325 VAL B O 1
ATOM 2229 N N . VAL B 1 130 ? -4.764 29.531 -33.516 1.00 36.70 326 VAL B N 1
ATOM 2230 C CA . VAL B 1 130 ? -3.634 30.284 -32.980 1.00 42.60 326 VAL B CA 1
ATOM 2231 C C . VAL B 1 130 ? -2.535 30.142 -34.055 1.00 44.53 326 VAL B C 1
ATOM 2232 O O . VAL B 1 130 ? -2.038 29.030 -34.305 1.00 44.70 326 VAL B O 1
ATOM 2236 N N . GLY B 1 131 ? -2.218 31.229 -34.762 1.00 47.91 327 GLY B N 1
ATOM 2237 C CA . GLY B 1 131 ? -1.337 31.151 -35.946 1.00 41.49 327 GLY B CA 1
ATOM 2238 C C . GLY B 1 131 ? -1.895 30.248 -37.039 1.00 49.61 327 GLY B C 1
ATOM 2239 O O . GLY B 1 131 ? -3.037 30.424 -37.508 1.00 47.10 327 GLY B O 1
ATOM 2240 N N . SER B 1 132 ? -1.103 29.269 -37.464 1.00 50.73 328 SER B N 1
ATOM 2241 C CA . SER B 1 132 ? -1.615 28.232 -38.377 1.00 55.08 328 SER B CA 1
ATOM 2242 C C . SER B 1 132 ? -2.015 26.948 -37.632 1.00 53.66 328 SER B C 1
ATOM 2243 O O . SER B 1 132 ? -2.211 25.891 -38.272 1.00 53.14 328 SER B O 1
ATOM 2246 N N . ASN B 1 133 ? -2.143 27.048 -36.299 1.00 46.71 329 ASN B N 1
ATOM 2247 C CA . ASN B 1 133 ? -2.471 25.928 -35.445 1.00 43.59 329 ASN B CA 1
ATOM 2248 C C . ASN B 1 133 ? -3.937 25.989 -34.976 1.00 38.24 329 ASN B C 1
ATOM 2249 O O . ASN B 1 133 ? -4.339 26.801 -34.102 1.00 36.07 329 ASN B O 1
ATOM 2254 N N . TRP B 1 134 ? -4.717 25.110 -35.574 1.00 34.21 330 TRP B N 1
ATOM 2255 C CA . TRP B 1 134 ? -6.106 24.898 -35.225 1.00 36.72 330 TRP B CA 1
ATOM 2256 C C . TRP B 1 134 ? -6.173 23.883 -34.100 1.00 36.02 330 TRP B C 1
ATOM 2257 O O . TRP B 1 134 ? -5.670 22.802 -34.258 1.00 41.74 330 TRP B O 1
ATOM 2268 N N . THR B 1 135 ? -6.763 24.222 -32.965 1.00 34.92 331 THR B N 1
ATOM 2269 C CA . THR B 1 135 ? -6.965 23.203 -31.892 1.00 33.95 331 THR B CA 1
ATOM 2270 C C . THR B 1 135 ? -7.954 22.107 -32.333 1.00 32.55 331 THR B C 1
ATOM 2271 O O . THR B 1 135 ? -8.753 22.329 -33.237 1.00 28.56 331 THR B O 1
ATOM 2275 N N . SER B 1 136 ? -7.946 20.930 -31.693 1.00 29.71 332 SER B N 1
ATOM 2276 C CA . SER B 1 136 ? -8.986 19.957 -31.953 1.00 28.86 332 SER B CA 1
ATOM 2277 C C . SER B 1 136 ? -10.295 20.535 -31.476 1.00 29.71 332 SER B C 1
ATOM 2278 O O . SER B 1 136 ? -10.324 21.278 -30.503 1.00 29.25 332 SER B O 1
ATOM 2283 N N . PRO B 1 137 ? -11.390 20.218 -32.180 1.00 28.50 333 PRO B N 1
ATOM 2284 C CA . PRO B 1 137 ? -12.696 20.677 -31.731 1.00 26.75 333 PRO B CA 1
ATOM 2285 C C . PRO B 1 137 ? -13.066 20.118 -30.379 1.00 27.96 333 PRO B C 1
ATOM 2286 O O . PRO B 1 137 ? -12.877 18.909 -30.111 1.00 26.46 333 PRO B O 1
ATOM 2290 N N . LYS B 1 138 ? -13.612 20.986 -29.549 1.00 23.74 334 LYS B N 1
ATOM 2291 C CA . LYS B 1 138 ? -14.098 20.592 -28.227 1.00 22.73 334 LYS B CA 1
ATOM 2292 C C . LYS B 1 138 ? -15.595 20.330 -28.319 1.00 21.72 334 LYS B C 1
ATOM 2293 O O . LYS B 1 138 ? -16.400 21.245 -28.454 1.00 19.58 334 LYS B O 1
ATOM 2299 N N . THR B 1 139 ? -15.950 19.056 -28.298 1.00 18.46 335 THR B N 1
ATOM 2300 C CA . THR B 1 139 ? -17.338 18.644 -28.334 1.00 20.01 335 THR B CA 1
ATOM 2301 C C . THR B 1 139 ? -17.949 18.490 -26.937 1.00 20.99 335 THR B C 1
ATOM 2302 O O . THR B 1 139 ? -17.499 17.662 -26.136 1.00 18.88 335 THR B O 1
ATOM 2306 N N . SER B 1 140 ? -19.026 19.236 -26.712 1.00 19.48 336 SER B N 1
ATOM 2307 C CA . SER B 1 140 ? -19.802 19.208 -25.496 1.00 19.85 336 SER B CA 1
ATOM 2308 C C . SER B 1 140 ? -20.733 18.016 -25.418 1.00 19.60 336 SER B C 1
ATOM 2309 O O . SER B 1 140 ? -21.279 17.585 -26.435 1.00 19.82 336 SER B O 1
ATOM 2312 N N . PRO B 1 141 ? -20.920 17.467 -24.201 1.00 19.22 337 PRO B N 1
ATOM 2313 C CA . PRO B 1 141 ? -22.009 16.551 -23.955 1.00 18.16 337 PRO B CA 1
ATOM 2314 C C . PRO B 1 141 ? -23.288 17.306 -23.665 1.00 17.10 337 PRO B C 1
ATOM 2315 O O . PRO B 1 141 ? -23.299 18.542 -23.572 1.00 17.04 337 PRO B O 1
ATOM 2319 N N . SER B 1 142 ? -24.375 16.559 -23.584 1.00 18.34 338 SER B N 1
ATOM 2320 C CA . SER B 1 142 ? -25.645 17.033 -23.067 1.00 18.34 338 SER B CA 1
ATOM 2321 C C . SER B 1 142 ? -26.350 16.000 -22.226 1.00 17.98 338 SER B C 1
ATOM 2322 O O . SER B 1 142 ? -25.912 14.841 -22.128 1.00 18.48 338 SER B O 1
ATOM 2325 N N . HIS B 1 143 ? -27.357 16.450 -21.498 1.00 17.88 339 HIS B N 1
ATOM 2326 C CA . HIS B 1 143 ? -28.115 15.546 -20.640 1.00 17.58 339 HIS B CA 1
ATOM 2327 C C . HIS B 1 143 ? -29.552 15.986 -20.514 1.00 19.94 339 HIS B C 1
ATOM 2328 O O . HIS B 1 143 ? -29.889 17.154 -20.801 1.00 20.59 339 HIS B O 1
ATOM 2335 N N . LYS B 1 144 ? -30.368 15.100 -19.980 1.00 19.34 340 LYS B N 1
ATOM 2336 C CA . LYS B 1 144 ? -31.745 15.424 -19.569 1.00 20.79 340 LYS B CA 1
ATOM 2337 C C . LYS B 1 144 ? -32.109 14.557 -18.380 1.00 19.90 340 LYS B C 1
ATOM 2338 O O . LYS B 1 144 ? -31.981 13.327 -18.397 1.00 18.42 340 LYS B O 1
ATOM 2344 N N . GLU B 1 145 ? -32.651 15.187 -17.346 1.00 18.74 341 GLU B N 1
ATOM 2345 C CA . GLU B 1 145 ? -33.240 14.448 -16.271 1.00 20.92 341 GLU B CA 1
ATOM 2346 C C . GLU B 1 145 ? -34.505 13.717 -16.758 1.00 20.45 341 GLU B C 1
ATOM 2347 O O . GLU B 1 145 ? -35.453 14.349 -17.216 1.00 20.67 341 GLU B O 1
ATOM 2353 N N . LEU B 1 146 ? -34.508 12.393 -16.658 1.00 20.38 342 LEU B N 1
ATOM 2354 C CA . LEU B 1 146 ? -35.638 11.586 -17.162 1.00 21.60 342 LEU B CA 1
ATOM 2355 C C . LEU B 1 146 ? -36.583 11.156 -16.091 1.00 20.45 342 LEU B C 1
ATOM 2356 O O . LEU B 1 146 ? -37.766 10.977 -16.380 1.00 21.16 342 LEU B O 1
ATOM 2361 N N . TRP B 1 147 ? -36.102 10.973 -14.856 1.00 20.08 343 TRP B N 1
ATOM 2362 C CA . TRP B 1 147 ? -36.942 10.592 -13.745 1.00 19.01 343 TRP B CA 1
ATOM 2363 C C . TRP B 1 147 ? -36.236 10.921 -12.443 1.00 23.17 343 TRP B C 1
ATOM 2364 O O . TRP B 1 147 ? -35.013 10.776 -12.373 1.00 19.38 343 TRP B O 1
ATOM 2375 N N . THR B 1 148 ? -37.008 11.306 -11.417 1.00 21.14 344 THR B N 1
ATOM 2376 C CA . THR B 1 148 ? -36.519 11.384 -10.048 1.00 21.10 344 THR B CA 1
ATOM 2377 C C . THR B 1 148 ? -37.604 10.860 -9.125 1.00 20.42 344 THR B C 1
ATOM 2378 O O . THR B 1 148 ? -38.753 10.923 -9.463 1.00 23.75 344 THR B O 1
ATOM 2382 N N . GLY B 1 149 ? -37.234 10.322 -7.996 1.00 19.68 345 GLY B N 1
ATOM 2383 C CA . GLY B 1 149 ? -38.192 9.795 -7.037 1.00 20.80 345 GLY B CA 1
ATOM 2384 C C . GLY B 1 149 ? -37.519 8.954 -6.033 1.00 23.01 345 GLY B C 1
ATOM 2385 O O . GLY B 1 149 ? -36.408 9.233 -5.667 1.00 22.84 345 GLY B O 1
ATOM 2386 N N . ALA B 1 150 ? -38.174 7.905 -5.572 1.00 22.51 346 ALA B N 1
ATOM 2387 C CA . ALA B 1 150 ? -37.593 7.102 -4.539 1.00 23.67 346 ALA B CA 1
ATOM 2388 C C . ALA B 1 150 ? -38.241 5.732 -4.595 1.00 25.24 346 ALA B C 1
ATOM 2389 O O . ALA B 1 150 ? -39.239 5.453 -3.914 1.00 23.82 346 ALA B O 1
ATOM 2391 N N . GLN B 1 151 ? -37.720 4.894 -5.483 1.00 21.74 347 GLN B N 1
ATOM 2392 C CA . GLN B 1 151 ? -38.214 3.527 -5.589 1.00 23.93 347 GLN B CA 1
ATOM 2393 C C . GLN B 1 151 ? -37.399 2.592 -4.775 1.00 23.25 347 GLN B C 1
ATOM 2394 O O . GLN B 1 151 ? -36.208 2.417 -5.055 1.00 22.51 347 GLN B O 1
ATOM 2400 N N . SER B 1 152 ? -38.011 1.920 -3.798 1.00 21.57 348 SER B N 1
ATOM 2401 C CA . SER B 1 152 ? -37.317 0.882 -3.052 1.00 22.16 348 SER B CA 1
ATOM 2402 C C . SER B 1 152 ? -36.784 -0.237 -3.930 1.00 21.30 348 SER B C 1
ATOM 2403 O O . SER B 1 152 ? -37.460 -0.722 -4.841 1.00 22.50 348 SER B O 1
ATOM 2406 N N . PHE B 1 153 ? -35.581 -0.725 -3.562 1.00 19.46 349 PHE B N 1
ATOM 2407 C CA . PHE B 1 153 ? -35.006 -1.876 -4.240 1.00 19.92 349 PHE B CA 1
ATOM 2408 C C . PHE B 1 153 ? -35.954 -3.089 -4.177 1.00 21.68 349 PHE B C 1
ATOM 2409 O O . PHE B 1 153 ? -35.889 -3.913 -5.036 1.00 20.28 349 PHE B O 1
ATOM 2417 N N . LEU B 1 154 ? -36.784 -3.175 -3.133 1.00 23.79 350 LEU B N 1
ATOM 2418 C CA . LEU B 1 154 ? -37.687 -4.325 -2.971 1.00 27.75 350 LEU B CA 1
ATOM 2419 C C . LEU B 1 154 ? -38.870 -4.249 -3.955 1.00 28.88 350 LEU B C 1
ATOM 2420 O O . LEU B 1 154 ? -39.519 -5.273 -4.226 1.00 30.54 350 LEU B O 1
ATOM 2425 N N . SER B 1 155 ? -39.114 -3.083 -4.521 1.00 25.22 351 SER B N 1
ATOM 2426 C CA . SER B 1 155 ? -40.157 -2.909 -5.566 1.00 27.60 351 SER B CA 1
ATOM 2427 C C . SER B 1 155 ? -39.863 -3.442 -6.960 1.00 23.05 351 SER B C 1
ATOM 2428 O O . SER B 1 155 ? -39.994 -2.746 -7.954 1.00 24.48 351 SER B O 1
ATOM 2431 N N . THR B 1 156 ? -39.529 -4.716 -7.043 1.00 26.33 352 THR B N 1
ATOM 2432 C CA . THR B 1 156 ? -39.110 -5.308 -8.263 1.00 26.15 352 THR B CA 1
ATOM 2433 C C . THR B 1 156 ? -40.353 -5.486 -9.140 1.00 27.38 352 THR B C 1
ATOM 2434 O O . THR B 1 156 ? -41.448 -5.683 -8.625 1.00 27.51 352 THR B O 1
ATOM 2438 N N . GLY B 1 157 ? -40.175 -5.402 -10.437 1.00 26.57 353 GLY B N 1
ATOM 2439 C CA . GLY B 1 157 ? -41.281 -5.472 -11.386 1.00 28.87 353 GLY B CA 1
ATOM 2440 C C . GLY B 1 157 ? -42.048 -4.197 -11.632 1.00 27.50 353 GLY B C 1
ATOM 2441 O O . GLY B 1 157 ? -42.949 -4.172 -12.449 1.00 31.12 353 GLY B O 1
ATOM 2442 N N . THR B 1 158 ? -41.715 -3.117 -10.958 1.00 28.22 354 THR B N 1
ATOM 2443 C CA . THR B 1 158 ? -42.510 -1.891 -11.084 1.00 31.05 354 THR B CA 1
ATOM 2444 C C . THR B 1 158 ? -41.913 -0.991 -12.153 1.00 30.50 354 THR B C 1
ATOM 2445 O O . THR B 1 158 ? -40.661 -0.848 -12.270 1.00 23.45 354 THR B O 1
ATOM 2452 N N . THR B 1 159 ? -42.804 -0.403 -12.925 1.00 26.98 355 THR B N 1
ATOM 2453 C CA . THR B 1 159 ? -42.477 0.445 -14.050 1.00 28.99 355 THR B CA 1
ATOM 2454 C C . THR B 1 159 ? -42.866 1.876 -13.756 1.00 27.83 355 THR B C 1
ATOM 2455 O O . THR B 1 159 ? -43.919 2.132 -13.160 1.00 27.58 355 THR B O 1
ATOM 2459 N N . LYS B 1 160 ? -41.998 2.808 -14.129 1.00 23.46 356 LYS B N 1
ATOM 2460 C CA . LYS B 1 160 ? -42.285 4.234 -13.988 1.00 23.44 356 LYS B CA 1
ATOM 2461 C C . LYS B 1 160 ? -42.003 4.944 -15.245 1.00 21.98 356 LYS B C 1
ATOM 2462 O O . LYS B 1 160 ? -41.368 4.428 -16.169 1.00 23.06 356 LYS B O 1
ATOM 2468 N N . ASN B 1 161 ? -42.474 6.172 -15.325 1.00 22.57 357 ASN B N 1
ATOM 2469 C CA . ASN B 1 161 ? -42.334 6.939 -16.560 1.00 24.91 357 ASN B CA 1
ATOM 2470 C C . ASN B 1 161 ? -41.052 7.758 -16.621 1.00 24.65 357 ASN B C 1
ATOM 2471 O O . ASN B 1 161 ? -40.628 8.303 -15.619 1.00 27.58 357 ASN B O 1
ATOM 2476 N N . LEU B 1 162 ? -40.425 7.779 -17.790 1.00 22.99 358 LEU B N 1
ATOM 2477 C CA . LEU B 1 162 ? -39.410 8.760 -18.176 1.00 23.06 358 LEU B CA 1
ATOM 2478 C C . LEU B 1 162 ? -40.041 9.998 -18.854 1.00 26.81 358 LEU B C 1
ATOM 2479 O O . LEU B 1 162 ? -41.057 9.912 -19.579 1.00 25.15 358 LEU B O 1
ATOM 2484 N N . SER B 1 163 ? -39.394 11.141 -18.693 1.00 26.19 359 SER B N 1
ATOM 2485 C CA . SER B 1 163 ? -39.793 12.382 -19.350 1.00 25.87 359 SER B CA 1
ATOM 2486 C C . SER B 1 163 ? -39.398 12.471 -20.832 1.00 26.35 359 SER B C 1
ATOM 2487 O O . SER B 1 163 ? -39.688 13.477 -21.483 1.00 26.80 359 SER B O 1
ATOM 2490 N N . ASP B 1 164 ? -38.652 11.490 -21.378 1.00 23.94 360 ASP B N 1
ATOM 2491 C CA . ASP B 1 164 ? -38.275 11.494 -22.765 1.00 23.51 360 ASP B CA 1
ATOM 2492 C C . ASP B 1 164 ? -38.027 10.001 -23.070 1.00 24.28 360 ASP B C 1
ATOM 2493 O O . ASP B 1 164 ? -37.841 9.178 -22.165 1.00 22.41 360 ASP B O 1
ATOM 2498 N N . ASP B 1 165 ? -38.094 9.678 -24.346 1.00 25.00 361 ASP B N 1
ATOM 2499 C CA . ASP B 1 165 ? -37.812 8.342 -24.843 1.00 24.53 361 ASP B CA 1
ATOM 2500 C C . ASP B 1 165 ? -36.315 8.034 -24.710 1.00 21.54 361 ASP B C 1
ATOM 2501 O O . ASP B 1 165 ? -35.460 8.789 -25.186 1.00 21.06 361 ASP B O 1
ATOM 2506 N N . ILE B 1 166 ? -36.023 6.848 -24.176 1.00 20.92 362 ILE B N 1
ATOM 2507 C CA . ILE B 1 166 ? -34.631 6.423 -23.923 1.00 22.10 362 ILE B CA 1
ATOM 2508 C C . ILE B 1 166 ? -33.834 6.326 -25.207 1.00 23.11 362 ILE B C 1
ATOM 2509 O O . ILE B 1 166 ? -32.621 6.487 -25.187 1.00 19.93 362 ILE B O 1
ATOM 2514 N N . SER B 1 167 ? -34.517 6.086 -26.358 1.00 22.24 363 SER B N 1
ATOM 2515 C CA . SER B 1 167 ? -33.818 6.043 -27.633 1.00 24.46 363 SER B CA 1
ATOM 2516 C C . SER B 1 167 ? -33.165 7.345 -28.044 1.00 22.15 363 SER B C 1
ATOM 2517 O O . SER B 1 167 ? -32.305 7.343 -28.907 1.00 23.35 363 SER B O 1
ATOM 2520 N N . ASN B 1 168 ? -33.510 8.458 -27.403 1.00 18.83 364 ASN B N 1
ATOM 2521 C CA . ASN B 1 168 ? -32.879 9.724 -27.638 1.00 20.14 364 ASN B CA 1
ATOM 2522 C C . ASN B 1 168 ? -31.503 9.936 -26.960 1.00 21.77 364 ASN B C 1
ATOM 2523 O O . ASN B 1 168 ? -30.879 11.012 -27.152 1.00 22.39 364 ASN B O 1
ATOM 2528 N N . TYR B 1 169 ? -31.086 8.924 -26.187 1.00 20.03 365 TYR B N 1
ATOM 2529 C CA . TYR B 1 169 ? -29.801 8.975 -25.406 1.00 20.28 365 TYR B CA 1
ATOM 2530 C C . TYR B 1 169 ? -28.892 7.796 -25.729 1.00 22.56 365 TYR B C 1
ATOM 2531 O O . TYR B 1 169 ? -29.378 6.696 -26.018 1.00 21.35 365 TYR B O 1
ATOM 2540 N N . SER B 1 170 ? -27.571 8.011 -25.653 1.00 20.29 366 SER B N 1
ATOM 2541 C CA . SER B 1 170 ? -26.598 6.923 -25.823 1.00 20.57 366 SER B CA 1
ATOM 2542 C C . SER B 1 170 ? -26.058 6.379 -24.533 1.00 19.17 366 SER B C 1
ATOM 2543 O O . SER B 1 170 ? -25.538 5.278 -24.528 1.00 17.97 366 SER B O 1
ATOM 2546 N N . TYR B 1 171 ? -26.093 7.214 -23.484 1.00 15.76 367 TYR B N 1
ATOM 2547 C CA . TYR B 1 171 ? -25.615 6.859 -22.146 1.00 16.62 367 TYR B CA 1
ATOM 2548 C C . TYR B 1 171 ? -26.675 7.244 -21.117 1.00 17.34 367 TYR B C 1
ATOM 2549 O O . TYR B 1 171 ? -27.616 7.997 -21.422 1.00 17.27 367 TYR B O 1
ATOM 2558 N N . VAL B 1 172 ? -26.536 6.713 -19.912 1.00 15.53 368 VAL B N 1
ATOM 2559 C CA . VAL B 1 172 ? -27.533 6.966 -18.853 1.00 15.78 368 VAL B CA 1
ATOM 2560 C C . VAL B 1 172 ? -26.828 6.906 -17.514 1.00 15.95 368 VAL B C 1
ATOM 2561 O O . VAL B 1 172 ? -25.950 6.058 -17.297 1.00 15.01 368 VAL B O 1
ATOM 2565 N N . GLU B 1 173 ? -27.171 7.817 -16.632 1.00 15.16 369 GLU B N 1
ATOM 2566 C CA . GLU B 1 173 ? -26.753 7.737 -15.230 1.00 16.22 369 GLU B CA 1
ATOM 2567 C C . GLU B 1 173 ? -27.927 7.302 -14.347 1.00 15.30 369 GLU B C 1
ATOM 2568 O O . GLU B 1 173 ? -28.990 7.923 -14.358 1.00 16.44 369 GLU B O 1
ATOM 2574 N N . VAL B 1 174 ? -27.728 6.235 -13.575 1.00 14.87 370 VAL B N 1
ATOM 2575 C CA . VAL B 1 174 ? -28.688 5.734 -12.638 1.00 15.50 370 VAL B CA 1
ATOM 2576 C C . VAL B 1 174 ? -28.155 5.982 -11.266 1.00 15.56 370 VAL B C 1
ATOM 2577 O O . VAL B 1 174 ? -27.053 5.565 -10.951 1.00 15.55 370 VAL B O 1
ATOM 2581 N N . TYR B 1 175 ? -28.947 6.676 -10.456 1.00 15.74 371 TYR B N 1
ATOM 2582 C CA . TYR B 1 175 ? -28.520 7.051 -9.077 1.00 15.55 371 TYR B CA 1
ATOM 2583 C C . TYR B 1 175 ? -29.252 6.279 -8.033 1.00 15.40 371 TYR B C 1
ATOM 2584 O O . TYR B 1 175 ? -30.524 6.121 -8.066 1.00 17.03 371 TYR B O 1
ATOM 2593 N N . THR B 1 176 ? -28.479 5.761 -7.103 1.00 15.83 372 THR B N 1
ATOM 2594 C CA . THR B 1 176 ? -28.992 4.963 -5.975 1.00 16.02 372 THR B CA 1
ATOM 2595 C C . THR B 1 176 ? -28.620 5.599 -4.622 1.00 17.85 372 THR B C 1
ATOM 2596 O O . THR B 1 176 ? -27.535 6.212 -4.466 1.00 15.53 372 THR B O 1
ATOM 2600 N N . THR B 1 177 ? -29.484 5.415 -3.616 1.00 16.01 373 THR B N 1
ATOM 2601 C CA . THR B 1 177 ? -29.320 6.071 -2.326 1.00 17.96 373 THR B CA 1
ATOM 2602 C C . THR B 1 177 ? -29.512 5.047 -1.229 1.00 18.23 373 THR B C 1
ATOM 2603 O O . THR B 1 177 ? -30.544 4.398 -1.176 1.00 19.14 373 THR B O 1
ATOM 2607 N N . HIS B 1 178 ? -28.534 4.930 -0.334 1.00 18.19 374 HIS B N 1
ATOM 2608 C CA . HIS B 1 178 ? -28.418 3.778 0.531 1.00 18.03 374 HIS B CA 1
ATOM 2609 C C . HIS B 1 178 ? -28.338 4.134 2.000 1.00 19.48 374 HIS B C 1
ATOM 2610 O O . HIS B 1 178 ? -28.013 5.258 2.359 1.00 20.35 374 HIS B O 1
ATOM 2617 N N . LYS B 1 179 ? -28.616 3.117 2.803 1.00 22.29 375 LYS B N 1
ATOM 2618 C CA . LYS B 1 179 ? -28.390 3.054 4.227 1.00 22.90 375 LYS B CA 1
ATOM 2619 C C . LYS B 1 179 ? -27.608 1.772 4.468 1.00 23.00 375 LYS B C 1
ATOM 2620 O O . LYS B 1 179 ? -28.061 0.666 4.181 1.00 23.78 375 LYS B O 1
ATOM 2626 N N . THR B 1 180 ? -26.399 1.939 4.966 1.00 22.30 376 THR B N 1
ATOM 2627 C CA . THR B 1 180 ? -25.551 0.832 5.219 1.00 21.59 376 THR B CA 1
ATOM 2628 C C . THR B 1 180 ? -26.009 0.064 6.484 1.00 22.17 376 THR B C 1
ATOM 2629 O O . THR B 1 180 ? -26.747 0.620 7.351 1.00 21.96 376 THR B O 1
ATOM 2633 N N . THR B 1 181 ? -25.464 -1.140 6.599 1.00 23.16 377 THR B N 1
ATOM 2634 C CA . THR B 1 181 ? -25.853 -2.069 7.652 1.00 27.70 377 THR B CA 1
ATOM 2635 C C . THR B 1 181 ? -25.606 -1.488 9.022 1.00 28.53 377 THR B C 1
ATOM 2636 O O . THR B 1 181 ? -26.511 -1.474 9.871 1.00 27.90 377 THR B O 1
ATOM 2640 N N . GLU B 1 182 ? -24.437 -0.906 9.222 1.00 27.86 378 GLU B N 1
ATOM 2641 C CA . GLU B 1 182 ? -24.133 -0.237 10.472 1.00 28.25 378 GLU B CA 1
ATOM 2642 C C . GLU B 1 182 ? -23.930 1.238 10.220 1.00 27.01 378 GLU B C 1
ATOM 2643 O O . GLU B 1 182 ? -23.528 1.670 9.127 1.00 26.77 378 GLU B O 1
ATOM 2649 N N . LYS B 1 183 ? -24.111 2.021 11.273 1.00 24.46 379 LYS B N 1
ATOM 2650 C CA . LYS B 1 183 ? -23.719 3.411 11.269 1.00 26.90 379 LYS B CA 1
ATOM 2651 C C . LYS B 1 183 ? -22.201 3.570 11.309 1.00 25.45 379 LYS B C 1
ATOM 2652 O O . LYS B 1 183 ? -21.490 2.750 11.930 1.00 26.32 379 LYS B O 1
ATOM 2658 N N . THR B 1 184 ? -21.728 4.632 10.667 1.00 22.77 380 THR B N 1
ATOM 2659 C CA . THR B 1 184 ? -20.318 4.995 10.660 1.00 24.50 380 THR B CA 1
ATOM 2660 C C . THR B 1 184 ? -20.245 6.420 11.128 1.00 25.36 380 THR B C 1
ATOM 2661 O O . THR B 1 184 ? -20.889 7.315 10.560 1.00 24.67 380 THR B O 1
ATOM 2665 N N . LYS B 1 185 ? -19.487 6.640 12.229 1.00 30.25 381 LYS B N 1
ATOM 2666 C CA . LYS B 1 185 ? -19.339 7.958 12.850 1.00 27.94 381 LYS B CA 1
ATOM 2667 C C . LYS B 1 185 ? -20.663 8.725 12.932 1.00 29.51 381 LYS B C 1
ATOM 2668 O O . LYS B 1 185 ? -20.741 9.952 12.619 1.00 30.01 381 LYS B O 1
ATOM 2674 N N . GLY B 1 186 ? -21.698 8.000 13.319 1.00 28.43 382 GLY B N 1
ATOM 2675 C CA . GLY B 1 186 ? -22.955 8.602 13.724 1.00 33.06 382 GLY B CA 1
ATOM 2676 C C . GLY B 1 186 ? -24.056 8.546 12.696 1.00 38.04 382 GLY B C 1
ATOM 2677 O O . GLY B 1 186 ? -25.084 9.186 12.890 1.00 36.27 382 GLY B O 1
ATOM 2678 N N . ASN B 1 187 ? -23.847 7.802 11.593 1.00 34.91 383 ASN B N 1
ATOM 2679 C CA . ASN B 1 187 ? -24.717 7.925 10.420 1.00 30.33 383 ASN B CA 1
ATOM 2680 C C . ASN B 1 187 ? -24.544 6.763 9.437 1.00 26.36 383 ASN B C 1
ATOM 2681 O O . ASN B 1 187 ? -23.409 6.326 9.191 1.00 25.15 383 ASN B O 1
ATOM 2686 N N . ASP B 1 188 ? -25.652 6.212 8.925 1.00 22.67 384 ASP B N 1
ATOM 2687 C CA . ASP B 1 188 ? -25.605 5.135 7.927 1.00 21.62 384 ASP B CA 1
ATOM 2688 C C . ASP B 1 188 ? -25.938 5.556 6.471 1.00 21.78 384 ASP B C 1
ATOM 2689 O O . ASP B 1 188 ? -26.100 4.694 5.623 1.00 20.93 384 ASP B O 1
ATOM 2694 N N . ASN B 1 189 ? -26.023 6.858 6.191 1.00 20.83 385 ASN B N 1
ATOM 2695 C CA . ASN B 1 189 ? -26.373 7.322 4.839 1.00 22.66 385 ASN B CA 1
ATOM 2696 C C . ASN B 1 189 ? -25.137 7.334 3.974 1.00 20.87 385 ASN B C 1
ATOM 2697 O O . ASN B 1 189 ? -24.000 7.475 4.483 1.00 18.40 385 ASN B O 1
ATOM 2702 N N . THR B 1 190 ? -25.336 7.192 2.665 1.00 20.96 386 THR B N 1
ATOM 2703 C CA . THR B 1 190 ? -24.188 7.110 1.743 1.00 17.53 386 THR B CA 1
ATOM 2704 C C . THR B 1 190 ? -24.036 8.260 0.821 1.00 18.22 386 THR B C 1
ATOM 2705 O O . THR B 1 190 ? -23.012 8.361 0.089 1.00 18.17 386 THR B O 1
ATOM 2709 N N . GLY B 1 191 ? -25.044 9.124 0.777 1.00 17.27 387 GLY B N 1
ATOM 2710 C CA . GLY B 1 191 ? -25.238 10.012 -0.328 1.00 16.36 387 GLY B CA 1
ATOM 2711 C C . GLY B 1 191 ? -25.802 9.226 -1.538 1.00 16.63 387 GLY B C 1
ATOM 2712 O O . GLY B 1 191 ? -26.097 8.045 -1.455 1.00 17.59 387 GLY B O 1
ATOM 2713 N N . THR B 1 192 ? -26.004 9.950 -2.633 1.00 15.88 388 THR B N 1
ATOM 2714 C CA . THR B 1 192 ? -26.701 9.463 -3.813 1.00 14.17 388 THR B CA 1
ATOM 2715 C C . THR B 1 192 ? -25.633 9.186 -4.919 1.00 14.48 388 THR B C 1
ATOM 2716 O O . THR B 1 192 ? -25.048 10.091 -5.463 1.00 16.59 388 THR B O 1
ATOM 2720 N N . ILE B 1 193 ? -25.458 7.926 -5.256 1.00 13.30 389 ILE B N 1
ATOM 2721 C CA . ILE B 1 193 ? -24.291 7.404 -5.992 1.00 13.59 389 ILE B CA 1
ATOM 2722 C C . ILE B 1 193 ? -24.633 7.182 -7.456 1.00 14.33 389 ILE B C 1
ATOM 2723 O O . ILE B 1 193 ? -25.604 6.516 -7.780 1.00 15.02 389 ILE B O 1
ATOM 2728 N N . CYS B 1 194 ? -23.798 7.678 -8.337 1.00 13.68 390 CYS B N 1
ATOM 2729 C CA . CYS B 1 194 ? -24.003 7.515 -9.790 1.00 14.81 390 CYS B CA 1
ATOM 2730 C C . CYS B 1 194 ? -23.502 6.184 -10.304 1.00 15.48 390 CYS B C 1
ATOM 2731 O O . CYS B 1 194 ? -22.371 5.798 -10.014 1.00 17.10 390 CYS B O 1
ATOM 2734 N N . HIS B 1 195 ? -24.287 5.562 -11.177 1.00 13.74 391 HIS B N 1
ATOM 2735 C CA . HIS B 1 195 ? -23.837 4.438 -11.998 1.00 15.77 391 HIS B CA 1
ATOM 2736 C C . HIS B 1 195 ? -24.081 4.816 -13.458 1.00 15.04 391 HIS B C 1
ATOM 2737 O O . HIS B 1 195 ? -25.238 4.932 -13.886 1.00 14.79 391 HIS B O 1
ATOM 2744 N N . LYS B 1 196 ? -23.029 4.978 -14.214 1.00 14.53 392 LYS B N 1
ATOM 2745 C CA . LYS B 1 196 ? -23.147 5.433 -15.601 1.00 14.22 392 LYS B CA 1
ATOM 2746 C C . LYS B 1 196 ? -22.963 4.247 -16.552 1.00 14.08 392 LYS B C 1
ATOM 2747 O O . LYS B 1 196 ? -22.026 3.433 -16.390 1.00 15.07 392 LYS B O 1
ATOM 2753 N N . PHE B 1 197 ? -23.870 4.167 -17.500 1.00 14.11 393 PHE B N 1
ATOM 2754 C CA . PHE B 1 197 ? -23.882 3.117 -18.497 1.00 15.23 393 PHE B CA 1
ATOM 2755 C C . PHE B 1 197 ? -23.917 3.668 -19.912 1.00 16.84 393 PHE B C 1
ATOM 2756 O O . PHE B 1 197 ? -24.456 4.757 -20.173 1.00 17.58 393 PHE B O 1
ATOM 2764 N N . TYR B 1 198 ? -23.316 2.905 -20.834 1.00 16.83 394 TYR B N 1
ATOM 2765 C CA . TYR B 1 198 ? -23.563 3.041 -22.253 1.00 16.15 394 TYR B CA 1
ATOM 2766 C C . TYR B 1 198 ? -24.759 2.111 -22.578 1.00 16.06 394 TYR B C 1
ATOM 2767 O O . TYR B 1 198 ? -24.796 0.952 -22.129 1.00 16.61 394 TYR B O 1
ATOM 2776 N N . LEU B 1 199 ? -25.776 2.650 -23.268 1.00 15.96 395 LEU B N 1
ATOM 2777 C CA . LEU B 1 199 ? -26.974 1.908 -23.587 1.00 17.60 395 LEU B CA 1
ATOM 2778 C C . LEU B 1 199 ? -26.688 0.955 -24.758 1.00 19.02 395 LEU B C 1
ATOM 2779 O O . LEU B 1 199 ? -26.523 1.392 -25.875 1.00 22.56 395 LEU B O 1
ATOM 2784 N N . ASP B 1 200 ? -26.547 -0.305 -24.461 1.00 22.61 396 ASP B N 1
ATOM 2785 C CA . ASP B 1 200 ? -26.040 -1.288 -25.401 1.00 22.64 396 ASP B CA 1
ATOM 2786 C C . ASP B 1 200 ? -27.120 -2.311 -25.734 1.00 24.98 396 ASP B C 1
ATOM 2787 O O . ASP B 1 200 ? -26.813 -3.338 -26.335 1.00 21.97 396 ASP B O 1
ATOM 2792 N N . GLY B 1 201 ? -28.364 -2.072 -25.309 1.00 24.78 397 GLY B N 1
ATOM 2793 C CA . GLY B 1 201 ? -29.469 -3.013 -25.606 1.00 26.09 397 GLY B CA 1
ATOM 2794 C C . GLY B 1 201 ? -29.646 -4.100 -24.579 1.00 25.44 397 GLY B C 1
ATOM 2795 O O . GLY B 1 201 ? -30.507 -4.947 -24.759 1.00 26.01 397 GLY B O 1
ATOM 2796 N N . SER B 1 202 ? -28.859 -4.104 -23.493 1.00 21.19 398 SER B N 1
ATOM 2797 C CA . SER B 1 202 ? -29.057 -5.085 -22.442 1.00 21.84 398 SER B CA 1
ATOM 2798 C C . SER B 1 202 ? -30.479 -5.105 -21.892 1.00 22.01 398 SER B C 1
ATOM 2799 O O . SER B 1 202 ? -31.112 -4.047 -21.721 1.00 21.34 398 SER B O 1
ATOM 2802 N N . GLY B 1 203 ? -30.928 -6.287 -21.495 1.00 21.38 399 GLY B N 1
ATOM 2803 C CA . GLY B 1 203 ? -32.220 -6.369 -20.789 1.00 22.43 399 GLY B CA 1
ATOM 2804 C C . GLY B 1 203 ? -32.179 -5.825 -19.364 1.00 22.34 399 GLY B C 1
ATOM 2805 O O . GLY B 1 203 ? -33.235 -5.581 -18.751 1.00 20.83 399 GLY B O 1
ATOM 2806 N N . THR B 1 204 ? -30.962 -5.735 -18.798 1.00 20.46 400 THR B N 1
ATOM 2807 C CA . THR B 1 204 ? -30.746 -5.299 -17.416 1.00 20.87 400 THR B CA 1
ATOM 2808 C C . THR B 1 204 ? -29.418 -4.528 -17.345 1.00 19.60 400 THR B C 1
ATOM 2809 O O . THR B 1 204 ? -28.390 -5.023 -17.815 1.00 20.02 400 THR B O 1
ATOM 2813 N N . TYR B 1 205 ? -29.499 -3.304 -16.803 1.00 17.76 401 TYR B N 1
ATOM 2814 C CA . TYR B 1 205 ? -28.353 -2.480 -16.461 1.00 16.31 401 TYR B CA 1
ATOM 2815 C C . TYR B 1 205 ? -28.148 -2.674 -14.963 1.00 16.99 401 TYR B C 1
ATOM 2816 O O . TYR B 1 205 ? -29.031 -2.394 -14.167 1.00 18.34 401 TYR B O 1
ATOM 2825 N N . VAL B 1 206 ? -27.005 -3.238 -14.579 1.00 15.16 402 VAL B N 1
ATOM 2826 C CA . VAL B 1 206 ? -26.778 -3.705 -13.239 1.00 15.77 402 VAL B CA 1
ATOM 2827 C C . VAL B 1 206 ? -25.913 -2.695 -12.447 1.00 17.22 402 VAL B C 1
ATOM 2828 O O . VAL B 1 206 ? -24.771 -2.450 -12.823 1.00 15.71 402 VAL B O 1
ATOM 2832 N N . CYS B 1 207 ? -26.487 -2.187 -11.355 1.00 14.54 403 CYS B N 1
ATOM 2833 C CA . CYS B 1 207 ? -25.855 -1.270 -10.396 1.00 16.96 403 CYS B CA 1
ATOM 2834 C C . CYS B 1 207 ? -25.516 -2.143 -9.197 1.00 17.33 403 CYS B C 1
ATOM 2835 O O . CYS B 1 207 ? -26.404 -2.483 -8.378 1.00 17.96 403 CYS B O 1
ATOM 2838 N N . SER B 1 208 ? -24.254 -2.536 -9.083 1.00 16.76 404 SER B N 1
ATOM 2839 C CA . SER B 1 208 ? -23.841 -3.505 -8.023 1.00 16.31 404 SER B CA 1
ATOM 2840 C C . SER B 1 208 ? -22.522 -3.038 -7.445 1.00 17.10 404 SER B C 1
ATOM 2841 O O . SER B 1 208 ? -21.624 -2.640 -8.195 1.00 18.55 404 SER B O 1
ATOM 2844 N N . GLY B 1 209 ? -22.442 -3.042 -6.128 1.00 17.13 405 GLY B N 1
ATOM 2845 C CA . GLY B 1 209 ? -21.259 -2.588 -5.404 1.00 16.89 405 GLY B CA 1
ATOM 2846 C C . GLY B 1 209 ? -21.277 -3.116 -4.000 1.00 18.23 405 GLY B C 1
ATOM 2847 O O . GLY B 1 209 ? -22.000 -4.083 -3.661 1.00 18.15 405 GLY B O 1
ATOM 2848 N N . THR B 1 210 ? -20.416 -2.529 -3.182 1.00 17.44 406 THR B N 1
ATOM 2849 C CA . THR B 1 210 ? -20.204 -2.927 -1.826 1.00 17.69 406 THR B CA 1
ATOM 2850 C C . THR B 1 210 ? -20.129 -1.703 -0.978 1.00 18.29 406 THR B C 1
ATOM 2851 O O . THR B 1 210 ? -19.812 -0.593 -1.478 1.00 18.76 406 THR B O 1
ATOM 2855 N N . PHE B 1 211 ? -20.439 -1.862 0.315 1.00 16.09 407 PHE B N 1
ATOM 2856 C CA . PHE B 1 211 ? -20.083 -0.883 1.313 1.00 16.47 407 PHE B CA 1
ATOM 2857 C C . PHE B 1 211 ? -19.362 -1.486 2.513 1.00 18.66 407 PHE B C 1
ATOM 2858 O O . PHE B 1 211 ? -19.791 -2.521 3.015 1.00 19.58 407 PHE B O 1
ATOM 2866 N N . VAL B 1 212 ? -18.361 -0.747 3.010 1.00 18.30 408 VAL B N 1
ATOM 2867 C CA . VAL B 1 212 ? -17.803 -0.989 4.353 1.00 18.79 408 VAL B CA 1
ATOM 2868 C C . VAL B 1 212 ? -18.604 -0.084 5.270 1.00 17.69 408 VAL B C 1
ATOM 2869 O O . VAL B 1 212 ? -18.932 1.012 4.903 1.00 19.01 408 VAL B O 1
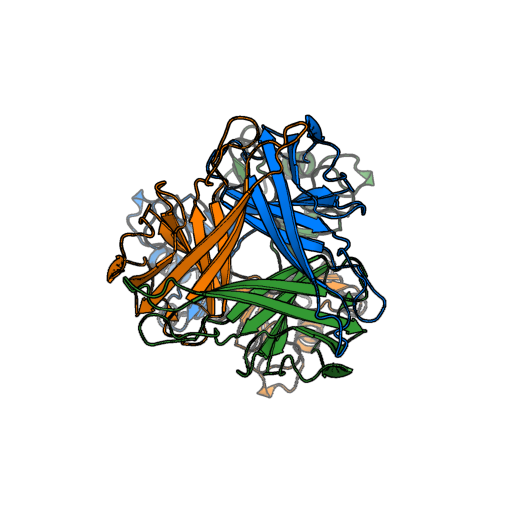ATOM 2873 N N . SER B 1 213 ? -18.926 -0.541 6.492 1.00 20.65 409 SER B N 1
ATOM 2874 C CA . SER B 1 213 ? -19.645 0.301 7.456 1.00 18.99 409 SER B CA 1
ATOM 2875 C C . SER B 1 213 ? -19.326 -0.165 8.897 1.00 22.38 409 SER B C 1
ATOM 2876 O O . SER B 1 213 ? -18.730 -1.226 9.077 1.00 21.95 409 SER B O 1
ATOM 2879 N N . GLY B 1 214 ? -19.645 0.707 9.858 1.00 22.90 410 GLY B N 1
ATOM 2880 C CA . GLY B 1 214 ? -19.312 0.467 11.279 1.00 25.40 410 GLY B CA 1
ATOM 2881 C C . GLY B 1 214 ? -18.010 1.102 11.711 1.00 28.49 410 GLY B C 1
ATOM 2882 O O . GLY B 1 214 ? -17.145 1.386 10.900 1.00 28.53 410 GLY B O 1
ATOM 2883 N N . ASP B 1 215 ? -17.909 1.359 13.010 1.00 28.19 411 ASP B N 1
ATOM 2884 C CA . ASP B 1 215 ? -16.731 1.945 13.620 1.00 31.14 411 ASP B CA 1
ATOM 2885 C C . ASP B 1 215 ? -15.871 0.823 14.164 1.00 29.57 411 ASP B C 1
ATOM 2886 O O . ASP B 1 215 ? -16.357 -0.078 14.797 1.00 29.71 411 ASP B O 1
ATOM 2891 N N . ARG B 1 216 ? -14.595 0.852 13.877 1.00 28.81 412 ARG B N 1
ATOM 2892 C CA . ARG B 1 216 ? -13.694 -0.171 14.398 1.00 32.22 412 ARG B CA 1
ATOM 2893 C C . ARG B 1 216 ? -13.625 0.054 15.918 1.00 28.04 412 ARG B C 1
ATOM 2894 O O . ARG B 1 216 ? -13.614 1.191 16.344 1.00 29.68 412 ARG B O 1
ATOM 2902 N N . THR B 1 217 ? -13.662 -1.016 16.714 1.00 29.98 413 THR B N 1
ATOM 2903 C CA . THR B 1 217 ? -13.264 -0.932 18.135 1.00 28.59 413 THR B CA 1
ATOM 2904 C C . THR B 1 217 ? -11.841 -1.424 18.242 1.00 28.91 413 THR B C 1
ATOM 2905 O O . THR B 1 217 ? -11.151 -1.658 17.215 1.00 28.43 413 THR B O 1
ATOM 2909 N N . ASP B 1 218 ? -11.355 -1.580 19.476 1.00 27.22 414 ASP B N 1
ATOM 2910 C CA . ASP B 1 218 ? -10.040 -2.167 19.688 1.00 29.26 414 ASP B CA 1
ATOM 2911 C C . ASP B 1 218 ? -9.999 -3.611 19.195 1.00 29.35 414 ASP B C 1
ATOM 2912 O O . ASP B 1 218 ? -8.946 -4.066 18.738 1.00 31.32 414 ASP B O 1
ATOM 2917 N N . THR B 1 219 ? -11.141 -4.313 19.239 1.00 27.43 415 THR B N 1
ATOM 2918 C CA . THR B 1 219 ? -11.185 -5.720 18.819 1.00 32.19 415 THR B CA 1
ATOM 2919 C C . THR B 1 219 ? -12.042 -6.060 17.611 1.00 34.65 415 THR B C 1
ATOM 2920 O O . THR B 1 219 ? -11.790 -7.082 16.990 1.00 39.67 415 THR B O 1
ATOM 2924 N N . LYS B 1 220 ? -13.022 -5.218 17.276 1.00 37.78 416 LYS B N 1
ATOM 2925 C CA . LYS B 1 220 ? -14.022 -5.504 16.216 1.00 41.03 416 LYS B CA 1
ATOM 2926 C C . LYS B 1 220 ? -13.767 -4.639 14.953 1.00 36.16 416 LYS B C 1
ATOM 2927 O O . LYS B 1 220 ? -13.752 -3.408 15.026 1.00 29.37 416 LYS B O 1
ATOM 2933 N N . PRO B 1 221 ? -13.539 -5.276 13.792 1.00 33.93 417 PRO B N 1
ATOM 2934 C CA . PRO B 1 221 ? -13.329 -4.460 12.596 1.00 31.72 417 PRO B CA 1
ATOM 2935 C C . PRO B 1 221 ? -14.655 -3.955 12.023 1.00 28.60 417 PRO B C 1
ATOM 2936 O O . PRO B 1 221 ? -15.720 -4.401 12.434 1.00 27.62 417 PRO B O 1
ATOM 2940 N N . PRO B 1 222 ? -14.596 -3.042 11.023 1.00 29.67 418 PRO B N 1
ATOM 2941 C CA . PRO B 1 222 ? -15.808 -2.706 10.256 1.00 28.22 418 PRO B CA 1
ATOM 2942 C C . PRO B 1 222 ? -16.353 -3.916 9.543 1.00 24.78 418 PRO B C 1
ATOM 2943 O O . PRO B 1 222 ? -15.626 -4.864 9.358 1.00 26.21 418 PRO B O 1
ATOM 2947 N N . ILE B 1 223 ? -17.624 -3.878 9.146 1.00 23.56 419 ILE B N 1
ATOM 2948 C CA . ILE B 1 223 ? -18.212 -4.960 8.378 1.00 25.19 419 ILE B CA 1
ATOM 2949 C C . ILE B 1 223 ? -18.363 -4.576 6.882 1.00 24.44 419 ILE B C 1
ATOM 2950 O O . ILE B 1 223 ? -18.224 -3.390 6.543 1.00 22.78 419 ILE B O 1
ATOM 2955 N N . THR B 1 224 ? -18.652 -5.568 6.032 1.00 21.87 420 THR B N 1
ATOM 2956 C CA . THR B 1 224 ? -18.871 -5.346 4.592 1.00 23.15 420 THR B CA 1
ATOM 2957 C C . THR B 1 224 ? -20.229 -5.861 4.148 1.00 24.44 420 THR B C 1
ATOM 2958 O O . THR B 1 224 ? -20.782 -6.779 4.757 1.00 25.64 420 THR B O 1
ATOM 2962 N N . GLU B 1 225 ? -20.785 -5.248 3.111 1.00 20.92 421 GLU B N 1
ATOM 2963 C CA . GLU B 1 225 ? -22.026 -5.704 2.519 1.00 21.72 421 GLU B CA 1
ATOM 2964 C C . GLU B 1 225 ? -21.955 -5.517 1.012 1.00 22.88 421 GLU B C 1
ATOM 2965 O O . GLU B 1 225 ? -21.202 -4.649 0.498 1.00 18.43 421 GLU B O 1
ATOM 2971 N N . PHE B 1 226 ? -22.745 -6.314 0.304 1.00 19.37 422 PHE B N 1
ATOM 2972 C CA . PHE B 1 226 ? -22.908 -6.174 -1.121 1.00 18.78 422 PHE B CA 1
ATOM 2973 C C . PHE B 1 226 ? -24.321 -5.665 -1.395 1.00 19.50 422 PHE B C 1
ATOM 2974 O O . PHE B 1 226 ? -25.218 -5.937 -0.597 1.00 21.53 422 PHE B O 1
ATOM 2982 N N . TYR B 1 227 ? -24.515 -4.968 -2.517 1.00 18.60 423 TYR B N 1
ATOM 2983 C CA . TYR B 1 227 ? -25.853 -4.582 -2.996 1.00 19.14 423 TYR B CA 1
ATOM 2984 C C . TYR B 1 227 ? -25.950 -4.708 -4.484 1.00 18.71 423 TYR B C 1
ATOM 2985 O O . TYR B 1 227 ? -24.924 -4.664 -5.231 1.00 18.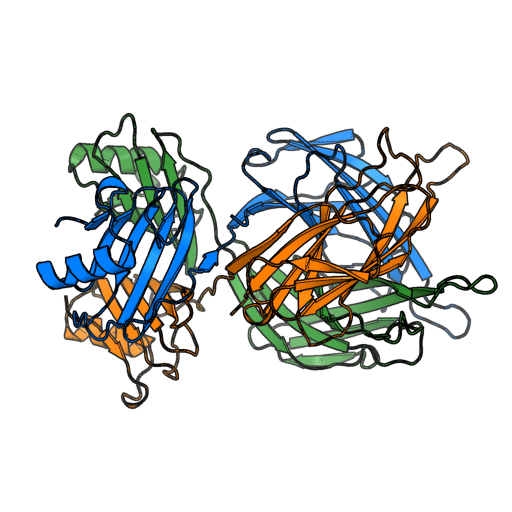05 423 TYR B O 1
ATOM 2994 N N . ARG B 1 228 ? -27.185 -4.843 -4.950 1.00 18.06 424 ARG B N 1
ATOM 2995 C CA . ARG B 1 228 ? -27.468 -4.808 -6.352 1.00 17.73 424 ARG B CA 1
ATOM 2996 C C . ARG B 1 228 ? -28.853 -4.256 -6.610 1.00 18.71 424 ARG B C 1
ATOM 2997 O O . ARG B 1 228 ? -29.786 -4.585 -5.894 1.00 21.24 424 ARG B O 1
ATOM 3005 N N . VAL B 1 229 ? -28.979 -3.424 -7.625 1.00 18.74 425 VAL B N 1
ATOM 3006 C CA . VAL B 1 229 ? -30.241 -3.180 -8.296 1.00 18.78 425 VAL B CA 1
ATOM 3007 C C . VAL B 1 229 ? -30.033 -3.235 -9.812 1.00 19.94 425 VAL B C 1
ATOM 3008 O O . VAL B 1 229 ? -29.070 -2.690 -10.363 1.00 18.92 425 VAL B O 1
ATOM 3012 N N . GLY B 1 230 ? -30.959 -3.901 -10.491 1.00 18.46 426 GLY B N 1
ATOM 3013 C CA . GLY B 1 230 ? -30.959 -3.992 -11.926 1.00 18.15 426 GLY B CA 1
ATOM 3014 C C . GLY B 1 230 ? -32.169 -3.260 -12.472 1.00 17.13 426 GLY B C 1
ATOM 3015 O O . GLY B 1 230 ? -33.238 -3.410 -11.956 1.00 19.69 426 GLY B O 1
ATOM 3016 N N . VAL B 1 231 ? -31.960 -2.453 -13.500 1.00 17.39 427 VAL B N 1
ATOM 3017 C CA . VAL B 1 231 ? -32.993 -1.654 -14.136 1.00 18.18 427 VAL B CA 1
ATOM 3018 C C . VAL B 1 231 ? -33.023 -1.941 -15.623 1.00 18.60 427 VAL B C 1
ATOM 3019 O O . VAL B 1 231 ? -32.040 -2.417 -16.177 1.00 19.80 427 VAL B O 1
ATOM 3023 N N . SER B 1 232 ? -34.181 -1.685 -16.265 1.00 19.37 428 SER B N 1
ATOM 3024 C CA . SER B 1 232 ? -34.359 -1.752 -17.698 1.00 18.32 428 SER B CA 1
ATOM 3025 C C . SER B 1 232 ? -35.132 -0.552 -18.211 1.00 18.48 428 SER B C 1
ATOM 3026 O O . SER B 1 232 ? -35.776 0.150 -17.440 1.00 18.39 428 SER B O 1
ATOM 3029 N N . PHE B 1 233 ? -34.976 -0.282 -19.507 1.00 19.20 429 PHE B N 1
ATOM 3030 C CA . PHE B 1 233 ? -35.560 0.834 -20.183 1.00 19.98 429 PHE B CA 1
ATOM 3031 C C . PHE B 1 233 ? -36.329 0.380 -21.432 1.00 21.75 429 PHE B C 1
ATOM 3032 O O . PHE B 1 233 ? -35.835 -0.467 -22.181 1.00 21.52 429 PHE B O 1
ATOM 3040 N N . LYS B 1 234 ? -37.484 0.999 -21.657 1.00 22.20 430 LYS B N 1
ATOM 3041 C CA . LYS B 1 234 ? -38.312 0.738 -22.857 1.00 23.77 430 LYS B CA 1
ATOM 3042 C C . LYS B 1 234 ? -39.099 2.001 -23.200 1.00 21.87 430 LYS B C 1
ATOM 3043 O O . LYS B 1 234 ? -39.956 2.405 -22.433 1.00 23.06 430 LYS B O 1
ATOM 3049 N N . GLY B 1 235 ? -38.831 2.592 -24.340 1.00 22.71 431 GLY B N 1
ATOM 3050 C CA . GLY B 1 235 ? -39.528 3.781 -24.756 1.00 26.78 431 GLY B CA 1
ATOM 3051 C C . GLY B 1 235 ? -39.375 4.903 -23.726 1.00 27.13 431 GLY B C 1
ATOM 3052 O O . GLY B 1 235 ? -38.249 5.205 -23.316 1.00 21.69 431 GLY B O 1
ATOM 3053 N N . SER B 1 236 ? -40.504 5.437 -23.243 1.00 26.06 432 SER B N 1
ATOM 3054 C CA . SER B 1 236 ? -40.500 6.466 -22.171 1.00 24.80 432 SER B CA 1
ATOM 3055 C C . SER B 1 236 ? -40.825 5.854 -20.834 1.00 23.76 432 SER B C 1
ATOM 3056 O O . SER B 1 236 ? -41.571 6.446 -20.011 1.00 20.95 432 SER B O 1
ATOM 3059 N N . THR B 1 237 ? -40.262 4.654 -20.565 1.00 22.17 433 THR B N 1
ATOM 3060 C CA . THR B 1 237 ? -40.449 4.005 -19.305 1.00 21.26 433 THR B CA 1
ATOM 3061 C C . THR B 1 237 ? -39.159 3.295 -18.836 1.00 20.98 433 THR B C 1
ATOM 3062 O O . THR B 1 237 ? -38.275 2.977 -19.630 1.00 18.27 433 THR B O 1
ATOM 3066 N N . TRP B 1 238 ? -39.117 3.066 -17.531 1.00 21.76 434 TRP B N 1
ATOM 3067 C CA . TRP B 1 238 ? -38.113 2.224 -16.913 1.00 20.52 434 TRP B CA 1
ATOM 3068 C C . TRP B 1 238 ? -38.724 1.321 -15.901 1.00 18.47 434 TRP B C 1
ATOM 3069 O O . TRP B 1 238 ? -39.748 1.651 -15.264 1.00 20.47 434 TRP B O 1
ATOM 3080 N N . THR B 1 239 ? -38.063 0.194 -15.697 1.00 17.75 435 THR B N 1
ATOM 3081 C CA . THR B 1 239 ? -38.467 -0.792 -14.737 1.00 18.69 435 THR B CA 1
ATOM 3082 C C . THR B 1 239 ? -37.383 -1.165 -13.759 1.00 20.05 435 THR B C 1
ATOM 3083 O O . THR B 1 239 ? -36.194 -1.270 -14.134 1.00 19.34 435 THR B O 1
ATOM 3087 N N . LEU B 1 240 ? -37.770 -1.374 -12.512 1.00 20.19 436 LEU B N 1
ATOM 3088 C CA . LEU B 1 240 ? -36.805 -1.897 -11.503 1.00 20.31 436 LEU B CA 1
ATOM 3089 C C . LEU B 1 240 ? -36.967 -3.407 -11.563 1.00 21.13 436 LEU B C 1
ATOM 3090 O O . LEU B 1 240 ? -37.995 -3.935 -11.130 1.00 21.74 436 LEU B O 1
ATOM 3095 N N . VAL B 1 241 ? -35.984 -4.088 -12.145 1.00 21.30 437 VAL B N 1
ATOM 3096 C CA . VAL B 1 241 ? -36.110 -5.514 -12.546 1.00 23.03 437 VAL B CA 1
ATOM 3097 C C . VAL B 1 241 ? -35.773 -6.478 -11.400 1.00 25.32 437 VAL B C 1
ATOM 3098 O O . VAL B 1 241 ? -36.445 -7.480 -11.189 1.00 21.62 437 VAL B O 1
ATOM 3102 N N . ASP B 1 242 ? -34.733 -6.191 -10.639 1.00 21.52 438 ASP B N 1
ATOM 3103 C CA . ASP B 1 242 ? -34.222 -7.133 -9.629 1.00 21.51 438 ASP B CA 1
ATOM 3104 C C . ASP B 1 242 ? -33.381 -6.390 -8.647 1.00 22.54 438 ASP B C 1
ATOM 3105 O O . ASP B 1 242 ? -32.984 -5.268 -8.950 1.00 18.53 438 ASP B O 1
ATOM 3110 N N . SER B 1 243 ? -33.078 -7.030 -7.523 1.00 20.95 439 SER B N 1
ATOM 3111 C CA . SER B 1 243 ? -32.247 -6.436 -6.514 1.00 22.66 439 SER B CA 1
ATOM 3112 C C . SER B 1 243 ? -31.751 -7.444 -5.500 1.00 23.61 439 SER B C 1
ATOM 3113 O O . SER B 1 243 ? -32.260 -8.560 -5.412 1.00 23.50 439 SER B O 1
ATOM 3116 N N . ALA B 1 244 ? -30.777 -7.011 -4.730 1.00 22.65 440 ALA B N 1
ATOM 3117 C CA . ALA B 1 244 ? -30.250 -7.758 -3.595 1.00 23.24 440 ALA B CA 1
ATOM 3118 C C . ALA B 1 244 ? -29.862 -6.756 -2.541 1.00 26.83 440 ALA B C 1
ATOM 3119 O O . ALA B 1 244 ? -29.051 -5.838 -2.818 1.00 26.56 440 ALA B O 1
ATOM 3121 N N . VAL B 1 245 ? -30.455 -6.877 -1.347 1.00 24.32 441 VAL B N 1
ATOM 3122 C CA . VAL B 1 245 ? -30.128 -6.040 -0.205 1.00 26.07 441 VAL B CA 1
ATOM 3123 C C . VAL B 1 245 ? -29.767 -6.975 0.978 1.00 29.81 441 VAL B C 1
ATOM 3124 O O . VAL B 1 245 ? -30.507 -7.887 1.299 1.00 31.42 441 VAL B O 1
ATOM 3128 N N . GLN B 1 246 ? -28.698 -6.681 1.688 1.00 30.04 442 GLN B N 1
ATOM 3129 C CA . GLN B 1 246 ? -28.260 -7.537 2.805 1.00 31.18 442 GLN B CA 1
ATOM 3130 C C . GLN B 1 246 ? -28.497 -6.925 4.176 1.00 30.31 442 GLN B C 1
ATOM 3131 O O . GLN B 1 246 ? -27.771 -7.233 5.077 1.00 32.17 442 GLN B O 1
ATOM 3137 N N . ASN B 1 247 ? -29.472 -6.041 4.338 1.00 27.71 443 ASN B N 1
ATOM 3138 C CA . ASN B 1 247 ? -29.971 -5.650 5.658 1.00 28.28 443 ASN B CA 1
ATOM 3139 C C . ASN B 1 247 ? -31.463 -5.372 5.510 1.00 26.71 443 ASN B C 1
ATOM 3140 O O . ASN B 1 247 ? -31.996 -5.441 4.412 1.00 30.75 443 ASN B O 1
ATOM 3145 N N . SER B 1 248 ? -32.091 -4.934 6.582 1.00 31.66 444 SER B N 1
ATOM 3146 C CA . SER B 1 248 ? -33.524 -4.644 6.605 1.00 33.89 444 SER B CA 1
ATOM 3147 C C . SER B 1 248 ? -33.800 -3.163 6.393 1.00 32.25 444 SER B C 1
ATOM 3148 O O . SER B 1 248 ? -34.943 -2.716 6.522 1.00 36.54 444 SER B O 1
ATOM 3151 N N . LYS B 1 249 ? -32.785 -2.379 6.006 1.00 28.71 445 LYS B N 1
ATOM 3152 C CA . LYS B 1 249 ? -33.011 -0.972 5.717 1.00 24.80 445 LYS B CA 1
ATOM 3153 C C . LYS B 1 249 ? -33.400 -0.786 4.264 1.00 23.72 445 LYS B C 1
ATOM 3154 O O . LYS B 1 249 ? -33.112 -1.627 3.396 1.00 25.18 445 LYS B O 1
ATOM 3160 N N . THR B 1 250 ? -34.057 0.326 3.986 1.00 23.11 446 THR B N 1
ATOM 3161 C CA . THR B 1 250 ? -34.591 0.548 2.646 1.00 23.96 446 THR B CA 1
ATOM 3162 C C . THR B 1 250 ? -33.557 1.307 1.795 1.00 22.08 446 THR B C 1
ATOM 3163 O O . THR B 1 250 ? -33.025 2.328 2.241 1.00 23.59 446 THR B O 1
ATOM 3167 N N . GLN B 1 251 ? -33.312 0.774 0.597 1.00 22.82 447 GLN B N 1
ATOM 3168 C CA . GLN B 1 251 ? -32.416 1.338 -0.416 1.00 21.58 447 GLN B CA 1
ATOM 3169 C C . GLN B 1 251 ? -33.298 1.776 -1.592 1.00 21.85 447 GLN B C 1
ATOM 3170 O O . GLN B 1 251 ? -34.331 1.165 -1.876 1.00 21.81 447 GLN B O 1
ATOM 3176 N N . TYR B 1 252 ? -32.929 2.849 -2.258 1.00 21.01 448 TYR B N 1
ATOM 3177 C CA . TYR B 1 252 ? -33.714 3.466 -3.312 1.00 21.17 448 TYR B CA 1
ATOM 3178 C C . TYR B 1 252 ? -32.937 3.761 -4.621 1.00 22.04 448 TYR B C 1
ATOM 3179 O O . TYR B 1 252 ? -31.753 4.132 -4.624 1.00 18.81 448 TYR B O 1
ATOM 3188 N N . VAL B 1 253 ? -33.641 3.627 -5.726 1.00 18.71 449 VAL B N 1
ATOM 3189 C CA . VAL B 1 253 ? -33.299 4.272 -6.942 1.00 18.61 449 VAL B CA 1
ATOM 3190 C C . VAL B 1 253 ? -33.957 5.630 -6.874 1.00 19.61 449 VAL B C 1
ATOM 3191 O O . VAL B 1 253 ? -35.153 5.709 -6.565 1.00 20.52 449 VAL B O 1
ATOM 3195 N N . THR B 1 254 ? -33.209 6.707 -7.124 1.00 17.85 450 THR B N 1
ATOM 3196 C CA . THR B 1 254 ? -33.706 8.063 -6.929 1.00 18.17 450 THR B CA 1
ATOM 3197 C C . THR B 1 254 ? -33.607 8.967 -8.131 1.00 17.20 450 THR B C 1
ATOM 3198 O O . THR B 1 254 ? -34.377 9.897 -8.221 1.00 18.61 450 THR B O 1
ATOM 3202 N N . ARG B 1 255 ? -32.709 8.717 -9.081 1.00 16.45 451 ARG B N 1
ATOM 3203 C CA . ARG B 1 255 ? -32.588 9.582 -10.232 1.00 18.17 451 ARG B CA 1
ATOM 3204 C C . ARG B 1 255 ? -32.131 8.788 -11.449 1.00 16.95 451 ARG B C 1
ATOM 3205 O O . ARG B 1 255 ? -31.274 7.935 -11.334 1.00 16.08 451 ARG B O 1
ATOM 3213 N N . ILE B 1 256 ? -32.671 9.148 -12.586 1.00 16.56 452 ILE B N 1
ATOM 3214 C CA . ILE B 1 256 ? -32.200 8.694 -13.890 1.00 16.84 452 ILE B CA 1
ATOM 3215 C C . ILE B 1 256 ? -31.955 9.863 -14.804 1.00 16.45 452 ILE B C 1
ATOM 3216 O O . ILE B 1 256 ? -32.870 10.631 -15.088 1.00 17.21 452 ILE B O 1
ATOM 3221 N N . ILE B 1 257 ? -30.735 9.973 -15.337 1.00 15.96 453 ILE B N 1
ATOM 3222 C CA . ILE B 1 257 ? -30.353 11.120 -16.179 1.00 17.59 453 ILE B CA 1
ATOM 3223 C C . ILE B 1 257 ? -29.881 10.563 -17.518 1.00 18.43 453 ILE B C 1
ATOM 3224 O O . ILE B 1 257 ? -28.949 9.767 -17.575 1.00 18.11 453 ILE B O 1
ATOM 3229 N N . GLY B 1 258 ? -30.507 10.985 -18.616 1.00 16.87 454 GLY B N 1
ATOM 3230 C CA . GLY B 1 258 ? -30.061 10.580 -19.936 1.00 17.57 454 GLY B CA 1
ATOM 3231 C C . GLY B 1 258 ? -28.887 11.434 -20.373 1.00 17.36 454 GLY B C 1
ATOM 3232 O O . GLY B 1 258 ? -28.848 12.652 -20.056 1.00 21.56 454 GLY B O 1
ATOM 3233 N N . ILE B 1 259 ? -27.918 10.836 -21.049 1.00 16.91 455 ILE B N 1
ATOM 3234 C CA . ILE B 1 259 ? -26.659 11.505 -21.424 1.00 17.16 455 ILE B CA 1
ATOM 3235 C C . ILE B 1 259 ? -26.391 11.289 -22.894 1.00 17.20 455 ILE B C 1
ATOM 3236 O O . ILE B 1 259 ? -26.531 10.204 -23.374 1.00 18.85 455 ILE B O 1
ATOM 3241 N N . ASN B 1 260 ? -25.970 12.347 -23.599 1.00 18.23 456 ASN B N 1
ATOM 3242 C CA . ASN B 1 260 ? -25.350 12.236 -24.915 1.00 19.29 456 ASN B CA 1
ATOM 3243 C C . ASN B 1 260 ? -23.943 12.793 -24.898 1.00 19.69 456 ASN B C 1
ATOM 3244 O O . ASN B 1 260 ? -23.670 13.841 -24.274 1.00 18.91 456 ASN B O 1
ATOM 3249 N N . MET B 1 261 ? -23.045 12.027 -25.508 1.00 19.54 457 MET B N 1
ATOM 3250 C CA . MET B 1 261 ? -21.653 12.412 -25.754 1.00 18.51 457 MET B CA 1
ATOM 3251 C C . MET B 1 261 ? -21.417 12.238 -27.260 1.00 20.00 457 MET B C 1
ATOM 3252 O O . MET B 1 261 ? -20.793 11.271 -27.704 1.00 21.38 457 MET B O 1
ATOM 3261 N N . PRO B 1 262 ? -21.902 13.205 -28.050 1.00 21.56 458 PRO B N 1
ATOM 3262 C CA . PRO B 1 262 ? -21.798 13.060 -29.529 1.00 25.19 458 PRO B CA 1
ATOM 3263 C C . PRO B 1 262 ? -20.370 13.007 -30.049 1.00 28.16 458 PRO B C 1
ATOM 3264 O O . PRO B 1 262 ? -19.404 13.565 -29.469 1.00 26.30 458 PRO B O 1
ATOM 3269 N N . PRO C 1 53 ? -14.061 45.023 -29.382 1.00 48.98 249 PRO C N 1
ATOM 3270 C CA . PRO C 1 53 ? -14.420 46.282 -28.724 1.00 52.21 249 PRO C CA 1
ATOM 3271 C C . PRO C 1 53 ? -14.160 46.372 -27.208 1.00 49.59 249 PRO C C 1
ATOM 3272 O O . PRO C 1 53 ? -13.805 47.469 -26.744 1.00 49.99 249 PRO C O 1
ATOM 3276 N N . LEU C 1 54 ? -14.378 45.302 -26.426 1.00 35.93 250 LEU C N 1
ATOM 3277 C CA . LEU C 1 54 ? -13.853 45.292 -25.061 1.00 35.23 250 LEU C CA 1
ATOM 3278 C C . LEU C 1 54 ? -12.568 44.486 -25.098 1.00 34.70 250 LEU C C 1
ATOM 3279 O O . LEU C 1 54 ? -12.618 43.331 -25.463 1.00 34.09 250 LEU C O 1
ATOM 3284 N N . LEU C 1 55 ? -11.435 45.111 -24.734 1.00 32.81 251 LEU C N 1
ATOM 3285 C CA . LEU C 1 55 ? -10.150 44.423 -24.581 1.00 34.22 251 LEU C CA 1
ATOM 3286 C C . LEU C 1 55 ? -9.714 44.582 -23.138 1.00 36.52 251 LEU C C 1
ATOM 3287 O O . LEU C 1 55 ? -9.706 45.704 -22.626 1.00 35.34 251 LEU C O 1
ATOM 3292 N N . VAL C 1 56 ? -9.398 43.470 -22.443 1.00 33.87 252 VAL C N 1
ATOM 3293 C CA . VAL C 1 56 ? -8.954 43.547 -21.060 1.00 32.45 252 VAL C CA 1
ATOM 3294 C C . VAL C 1 56 ? -7.632 42.816 -20.977 1.00 33.12 252 VAL C C 1
ATOM 3295 O O . VAL C 1 56 ? -7.546 41.629 -21.359 1.00 28.21 252 VAL C O 1
ATOM 3299 N N . TYR C 1 57 ? -6.625 43.567 -20.515 1.00 32.65 253 TYR C N 1
ATOM 3300 C CA . TYR C 1 57 ? -5.244 43.087 -20.335 1.00 34.51 253 TYR C CA 1
ATOM 3301 C C . TYR C 1 57 ? -4.927 42.995 -18.880 1.00 33.45 253 TYR C C 1
ATOM 3302 O O . TYR C 1 57 ? -5.533 43.711 -18.035 1.00 31.44 253 TYR C O 1
ATOM 3311 N N . THR C 1 58 ? -3.979 42.116 -18.563 1.00 34.17 254 THR C N 1
ATOM 3312 C CA . THR C 1 58 ? -3.540 41.970 -17.169 1.00 40.43 254 THR C CA 1
ATOM 3313 C C . THR C 1 58 ? -2.945 43.276 -16.675 1.00 35.92 254 THR C C 1
ATOM 3314 O O . THR C 1 58 ? -3.178 43.662 -15.506 1.00 37.05 254 THR C O 1
ATOM 3318 N N . SER C 1 59 ? -2.279 44.001 -17.581 1.00 37.10 255 SER C N 1
ATOM 3319 C CA . SER C 1 59 ? -1.698 45.355 -17.284 1.00 43.91 255 SER C CA 1
ATOM 3320 C C . SER C 1 59 ? -2.694 46.449 -16.865 1.00 45.49 255 SER C C 1
ATOM 3321 O O . SER C 1 59 ? -2.317 47.345 -16.114 1.00 46.72 255 SER C O 1
ATOM 3324 N N . ASP C 1 60 ? -3.965 46.345 -17.265 1.00 40.72 256 ASP C N 1
ATOM 3325 C CA . ASP C 1 60 ? -5.004 47.303 -16.822 1.00 38.52 256 ASP C CA 1
ATOM 3326 C C . ASP C 1 60 ? -5.318 47.248 -15.313 1.00 38.66 256 ASP C C 1
ATOM 3327 O O . ASP C 1 60 ? -6.012 48.115 -14.806 1.00 37.26 256 ASP C O 1
ATOM 3332 N N . SER C 1 61 ? -4.867 46.197 -14.618 1.00 40.16 257 SER C N 1
ATOM 3333 C CA . SER C 1 61 ? -5.093 46.008 -13.176 1.00 46.68 257 SER C CA 1
ATOM 3334 C C . SER C 1 61 ? -6.563 46.175 -12.750 1.00 47.95 257 SER C C 1
ATOM 3335 O O . SER C 1 61 ? -6.851 46.677 -11.646 1.00 50.12 257 SER C O 1
ATOM 3338 N N . LYS C 1 62 ? -7.481 45.753 -13.631 1.00 45.81 258 LYS C N 1
ATOM 3339 C CA . LYS C 1 62 ? -8.907 45.717 -13.291 1.00 43.99 258 LYS C CA 1
ATOM 3340 C C . LYS C 1 62 ? -9.518 44.337 -13.543 1.00 37.53 258 LYS C C 1
ATOM 3341 O O . LYS C 1 62 ? -9.076 43.590 -14.423 1.00 33.51 258 LYS C O 1
ATOM 3347 N N . THR C 1 63 ? -10.549 44.040 -12.762 1.00 35.37 259 THR C N 1
ATOM 3348 C CA . THR C 1 63 ? -11.213 42.757 -12.839 1.00 33.00 259 THR C CA 1
ATOM 3349 C C . THR C 1 63 ? -12.011 42.744 -14.115 1.00 33.57 259 THR C C 1
ATOM 3350 O O . THR C 1 63 ? -12.405 43.790 -14.613 1.00 31.68 259 THR C O 1
ATOM 3354 N N . PHE C 1 64 ? -12.257 41.550 -14.640 1.00 29.84 260 PHE C N 1
ATOM 3355 C CA . PHE C 1 64 ? -13.216 41.333 -15.740 1.00 31.72 260 PHE C CA 1
ATOM 3356 C C . PHE C 1 64 ? -14.541 42.062 -15.500 1.00 28.94 260 PHE C C 1
ATOM 3357 O O . PHE C 1 64 ? -15.000 42.763 -16.379 1.00 29.68 260 PHE C O 1
ATOM 3365 N N . GLN C 1 65 ? -15.090 41.934 -14.290 1.00 27.42 261 GLN C N 1
ATOM 3366 C CA . GLN C 1 65 ? -16.386 42.464 -13.924 1.00 29.34 261 GLN C CA 1
ATOM 3367 C C . GLN C 1 65 ? -16.371 43.992 -13.983 1.00 31.43 261 GLN C C 1
ATOM 3368 O O . GLN C 1 65 ? -17.293 44.574 -14.555 1.00 27.88 261 GLN C O 1
ATOM 3374 N N . GLN C 1 66 ? -15.336 44.626 -13.397 1.00 31.01 262 GLN C N 1
ATOM 3375 C CA . GLN C 1 66 ? -15.171 46.097 -13.479 1.00 33.51 262 GLN C CA 1
ATOM 3376 C C . GLN C 1 66 ? -14.936 46.554 -14.927 1.00 32.24 262 GLN C C 1
ATOM 3377 O O . GLN C 1 66 ? -15.437 47.609 -15.322 1.00 31.79 262 GLN C O 1
ATOM 3383 N N . ALA C 1 67 ? -14.228 45.762 -15.732 1.00 32.21 263 ALA C N 1
ATOM 3384 C CA . ALA C 1 67 ? -14.015 46.131 -17.142 1.00 31.81 263 ALA C CA 1
ATOM 3385 C C . ALA C 1 67 ? -15.313 46.156 -17.990 1.00 32.86 263 ALA C C 1
ATOM 3386 O O . ALA C 1 67 ? -15.495 47.001 -18.881 1.00 27.93 263 ALA C O 1
ATOM 3388 N N . ILE C 1 68 ? -16.206 45.206 -17.703 1.00 30.62 264 ILE C N 1
ATOM 3389 C CA . ILE C 1 68 ? -17.521 45.139 -18.353 1.00 26.23 264 ILE C CA 1
ATOM 3390 C C . ILE C 1 68 ? -18.322 46.353 -17.935 1.00 26.10 264 ILE C C 1
ATOM 3391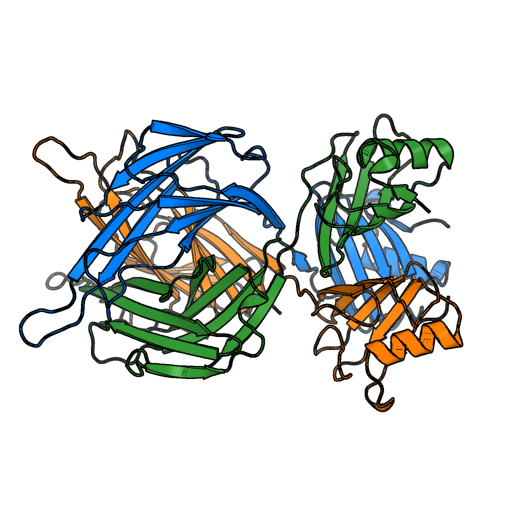 O O . ILE C 1 68 ? -18.948 47.006 -18.774 1.00 29.13 264 ILE C O 1
ATOM 3396 N N . ILE C 1 69 ? -18.337 46.612 -16.632 1.00 25.58 265 ILE C N 1
ATOM 3397 C CA . ILE C 1 69 ? -19.043 47.752 -16.046 1.00 30.76 265 ILE C CA 1
ATOM 3398 C C . ILE C 1 69 ? -18.545 49.077 -16.669 1.00 33.20 265 ILE C C 1
ATOM 3399 O O . ILE C 1 69 ? -19.363 49.906 -17.110 1.00 31.37 265 ILE C O 1
ATOM 3404 N N . ASP C 1 70 ? -17.226 49.225 -16.749 1.00 34.91 266 ASP C N 1
ATOM 3405 C CA . ASP C 1 70 ? -16.623 50.422 -17.367 1.00 35.00 266 ASP C CA 1
ATOM 3406 C C . ASP C 1 70 ? -16.980 50.533 -18.826 1.00 32.98 266 ASP C C 1
ATOM 3407 O O . ASP C 1 70 ? -17.290 51.631 -19.307 1.00 30.77 266 ASP C O 1
ATOM 3412 N N . HIS C 1 71 ? -16.977 49.418 -19.542 1.00 30.28 267 HIS C N 1
ATOM 3413 C CA . HIS C 1 71 ? -17.290 49.459 -20.957 1.00 30.85 267 HIS C CA 1
ATOM 3414 C C . HIS C 1 71 ? -18.726 49.883 -21.234 1.00 33.37 267 HIS C C 1
ATOM 3415 O O . HIS C 1 71 ? -18.983 50.686 -22.133 1.00 32.53 267 HIS C O 1
ATOM 3422 N N . ILE C 1 72 ? -19.648 49.357 -20.437 1.00 31.42 268 ILE C N 1
ATOM 3423 C CA . ILE C 1 72 ? -21.044 49.693 -20.575 1.00 31.85 268 ILE C CA 1
ATOM 3424 C C . ILE C 1 72 ? -21.264 51.169 -20.199 1.00 32.36 268 ILE C C 1
ATOM 3425 O O . ILE C 1 72 ? -21.980 51.887 -20.916 1.00 31.99 268 ILE C O 1
ATOM 3430 N N . ASP C 1 73 ? -20.660 51.597 -19.093 1.00 33.57 269 ASP C N 1
ATOM 3431 C CA . ASP C 1 73 ? -20.802 52.973 -18.606 1.00 36.97 269 ASP C CA 1
ATOM 3432 C C . ASP C 1 73 ? -20.239 53.963 -19.613 1.00 36.50 269 ASP C C 1
ATOM 3433 O O . ASP C 1 73 ? -20.838 54.996 -19.839 1.00 37.68 269 ASP C O 1
ATOM 3438 N N . ARG C 1 74 ? -19.117 53.610 -20.236 1.00 37.62 270 ARG C N 1
ATOM 3439 C CA . ARG C 1 74 ? -18.455 54.492 -21.167 1.00 41.32 270 ARG C CA 1
ATOM 3440 C C . ARG C 1 74 ? -19.154 54.579 -22.508 1.00 43.02 270 ARG C C 1
ATOM 3441 O O . ARG C 1 74 ? -19.245 55.661 -23.059 1.00 41.62 270 ARG C O 1
ATOM 3449 N N . THR C 1 75 ? -19.610 53.448 -23.057 1.00 40.92 271 THR C N 1
ATOM 3450 C CA . THR C 1 75 ? -20.124 53.372 -24.416 1.00 37.77 271 THR C CA 1
ATOM 3451 C C . THR C 1 75 ? -21.628 53.265 -24.484 1.00 34.58 271 THR C C 1
ATOM 3452 O O . THR C 1 75 ? -22.191 53.427 -25.522 1.00 37.47 271 THR C O 1
ATOM 3456 N N . GLY C 1 76 ? -22.282 52.896 -23.403 1.00 37.03 272 GLY C N 1
ATOM 3457 C CA . GLY C 1 76 ? -23.687 52.540 -23.459 1.00 36.33 272 GLY C CA 1
ATOM 3458 C C . GLY C 1 76 ? -24.009 51.277 -24.243 1.00 35.74 272 GLY C C 1
ATOM 3459 O O . GLY C 1 76 ? -25.179 50.991 -24.438 1.00 35.65 272 GLY C O 1
ATOM 3460 N N . GLN C 1 77 ? -23.000 50.558 -24.741 1.00 33.40 273 GLN C N 1
ATOM 3461 C CA . GLN C 1 77 ? -23.245 49.296 -25.442 1.00 34.44 273 GLN C CA 1
ATOM 3462 C C . GLN C 1 77 ? -23.637 48.228 -24.381 1.00 31.67 273 GLN C C 1
ATOM 3463 O O . GLN C 1 77 ? -22.946 48.097 -23.379 1.00 31.23 273 GLN C O 1
ATOM 3469 N N . THR C 1 78 ? -24.719 47.495 -24.610 1.00 30.63 274 THR C N 1
ATOM 3470 C CA . THR C 1 78 ? -25.168 46.419 -23.708 1.00 29.34 274 THR C CA 1
ATOM 3471 C C . THR C 1 78 ? -24.857 44.983 -24.256 1.00 29.73 274 THR C C 1
ATOM 3472 O O . THR C 1 78 ? -24.850 44.025 -23.483 1.00 28.23 274 THR C O 1
ATOM 3476 N N . THR C 1 79 ? -24.658 44.853 -25.574 1.00 24.04 275 THR C N 1
ATOM 3477 C CA . THR C 1 79 ? -24.223 43.635 -26.218 1.00 23.47 275 THR C CA 1
ATOM 3478 C C . THR C 1 79 ? -22.975 43.964 -27.015 1.00 27.68 275 THR C C 1
ATOM 3479 O O . THR C 1 79 ? -22.963 44.935 -27.795 1.00 26.09 275 THR C O 1
ATOM 3483 N N . PHE C 1 80 ? -21.917 43.180 -26.791 1.00 25.26 276 PHE C N 1
ATOM 3484 C CA . PHE C 1 80 ? -20.602 43.421 -27.417 1.00 26.65 276 PHE C CA 1
ATOM 3485 C C . PHE C 1 80 ? -19.735 42.215 -27.216 1.00 27.81 276 PHE C C 1
ATOM 3486 O O . PHE C 1 80 ? -19.927 41.441 -26.266 1.00 25.42 276 PHE C O 1
ATOM 3494 N N . THR C 1 81 ? -18.723 42.116 -28.063 1.00 26.85 277 THR C N 1
ATOM 3495 C CA . THR C 1 81 ? -17.759 41.036 -27.966 1.00 26.67 277 THR C CA 1
ATOM 3496 C C . THR C 1 81 ? -16.597 41.485 -27.159 1.00 25.14 277 THR C C 1
ATOM 3497 O O . THR C 1 81 ? -16.447 42.692 -26.886 1.00 22.61 277 THR C O 1
ATOM 3501 N N . PHE C 1 82 ? -15.780 40.533 -26.709 1.00 24.72 278 PHE C N 1
ATOM 3502 C CA . PHE C 1 82 ? -14.686 40.871 -25.815 1.00 24.72 278 PHE C CA 1
ATOM 3503 C C . PHE C 1 82 ? -13.528 39.932 -25.949 1.00 26.97 278 PHE C C 1
ATOM 3504 O O . PHE C 1 82 ? -13.685 38.835 -26.467 1.00 29.54 278 PHE C O 1
ATOM 3512 N N . TYR C 1 83 ? -12.364 40.427 -25.532 1.00 27.30 279 TYR C N 1
ATOM 3513 C CA . TYR C 1 83 ? -11.125 39.665 -25.382 1.00 29.22 279 TYR C CA 1
ATOM 3514 C C . TYR C 1 83 ? -10.667 39.934 -23.981 1.00 28.89 279 TYR C C 1
ATOM 3515 O O . TYR C 1 83 ? -10.609 41.109 -23.560 1.00 27.13 279 TYR C O 1
ATOM 3524 N N . VAL C 1 84 ? -10.336 38.850 -23.251 1.00 28.03 280 VAL C N 1
ATOM 3525 C CA . VAL C 1 84 ? -9.825 38.911 -21.916 1.00 26.63 280 VAL C CA 1
ATOM 3526 C C . VAL C 1 84 ? -8.537 38.098 -21.827 1.00 30.22 280 VAL C C 1
ATOM 3527 O O . VAL C 1 84 ? -8.533 36.906 -22.117 1.00 29.47 280 VAL C O 1
ATOM 3531 N N . GLN C 1 85 ? -7.438 38.756 -21.454 1.00 29.45 281 GLN C N 1
ATOM 3532 C CA . GLN C 1 85 ? -6.125 38.120 -21.446 1.00 30.46 281 GLN C CA 1
ATOM 3533 C C . GLN C 1 85 ? -6.009 37.161 -20.284 1.00 29.49 281 GLN C C 1
ATOM 3534 O O . GLN C 1 85 ? -6.473 37.477 -19.170 1.00 30.79 281 GLN C O 1
ATOM 3540 N N . GLY C 1 86 ? -5.359 36.027 -20.535 1.00 32.45 282 GLY C N 1
ATOM 3541 C CA . GLY C 1 86 ? -5.063 35.056 -19.455 1.00 36.87 282 GLY C CA 1
ATOM 3542 C C . GLY C 1 86 ? -4.402 35.757 -18.292 1.00 35.57 282 GLY C C 1
ATOM 3543 O O . GLY C 1 86 ? -3.394 36.404 -18.479 1.00 41.48 282 GLY C O 1
ATOM 3544 N N . GLY C 1 87 ? -5.037 35.702 -17.118 1.00 34.45 283 GLY C N 1
ATOM 3545 C CA . GLY C 1 87 ? -4.537 36.285 -15.882 1.00 32.60 283 GLY C CA 1
ATOM 3546 C C . GLY C 1 87 ? -5.350 37.411 -15.305 1.00 31.48 283 GLY C C 1
ATOM 3547 O O . GLY C 1 87 ? -5.142 37.795 -14.156 1.00 30.94 283 GLY C O 1
ATOM 3548 N N . VAL C 1 88 ? -6.305 37.927 -16.074 1.00 27.29 284 VAL C N 1
ATOM 3549 C CA . VAL C 1 88 ? -7.187 38.955 -15.592 1.00 28.95 284 VAL C CA 1
ATOM 3550 C C . VAL C 1 88 ? -7.996 38.422 -14.411 1.00 29.89 284 VAL C C 1
ATOM 3551 O O . VAL C 1 88 ? -8.663 37.371 -14.495 1.00 29.58 284 VAL C O 1
ATOM 3555 N N . SER C 1 89 ? -7.980 39.160 -13.318 1.00 29.31 285 SER C N 1
ATOM 3556 C CA . SER C 1 89 ? -8.749 38.779 -12.134 1.00 34.97 285 SER C CA 1
ATOM 3557 C C . SER C 1 89 ? -10.267 38.738 -12.466 1.00 33.58 285 SER C C 1
ATOM 3558 O O . SER C 1 89 ? -10.814 39.669 -13.083 1.00 30.80 285 SER C O 1
ATOM 3561 N N . GLY C 1 90 ? -10.907 37.634 -12.098 1.00 31.14 286 GLY C N 1
ATOM 3562 C CA . GLY C 1 90 ? -12.340 37.457 -12.283 1.00 32.09 286 GLY C CA 1
ATOM 3563 C C . GLY C 1 90 ? -12.777 37.073 -13.679 1.00 30.34 286 GLY C C 1
ATOM 3564 O O . GLY C 1 90 ? -13.964 36.987 -13.912 1.00 33.40 286 GLY C O 1
ATOM 3565 N N . SER C 1 91 ? -11.843 36.815 -14.590 1.00 27.55 287 SER C N 1
ATOM 3566 C CA . SER C 1 91 ? -12.147 36.352 -15.929 1.00 29.63 287 SER C CA 1
ATOM 3567 C C . SER C 1 91 ? -12.861 34.982 -15.892 1.00 33.33 287 SER C C 1
ATOM 3568 O O . SER C 1 91 ? -12.621 34.194 -14.956 1.00 32.31 287 SER C O 1
ATOM 3571 N N . PRO C 1 92 ? -13.696 34.700 -16.908 1.00 32.61 288 PRO C N 1
ATOM 3572 C CA . PRO C 1 92 ? -14.366 33.428 -16.956 1.00 33.50 288 PRO C CA 1
ATOM 3573 C C . PRO C 1 92 ? -13.410 32.250 -17.003 1.00 31.03 288 PRO C C 1
ATOM 3574 O O . PRO C 1 92 ? -13.820 31.146 -16.668 1.00 28.44 288 PRO C O 1
ATOM 3578 N N . MET C 1 93 ? -12.169 32.453 -17.440 1.00 29.54 289 MET C N 1
ATOM 3579 C CA . MET C 1 93 ? -11.188 31.330 -17.473 1.00 29.96 289 MET C CA 1
ATOM 3580 C C . MET C 1 93 ? -9.760 31.829 -17.266 1.00 33.53 289 MET C C 1
ATOM 3581 O O . MET C 1 93 ? -9.517 33.033 -17.337 1.00 29.47 289 MET C O 1
ATOM 3586 N N . SER C 1 94 ? -8.846 30.894 -17.012 1.00 31.04 290 SER C N 1
ATOM 3587 C CA . SER C 1 94 ? -7.486 31.207 -16.591 1.00 32.77 290 SER C CA 1
ATOM 3588 C C . SER C 1 94 ? -6.620 31.555 -17.795 1.00 30.86 290 SER C C 1
ATOM 3589 O O . SER C 1 94 ? -5.711 32.353 -17.656 1.00 35.88 290 SER C O 1
ATOM 3592 N N . ASN C 1 95 ? -6.881 30.921 -18.933 1.00 30.63 291 ASN C N 1
ATOM 3593 C CA . ASN C 1 95 ? -6.226 31.249 -20.218 1.00 29.78 291 ASN C CA 1
ATOM 3594 C C . ASN C 1 95 ? -6.984 32.396 -20.929 1.00 31.01 291 ASN C C 1
ATOM 3595 O O . ASN C 1 95 ? -8.061 32.799 -20.508 1.00 30.50 291 ASN C O 1
ATOM 3600 N N . SER C 1 96 ? -6.403 32.931 -21.986 1.00 32.64 292 SER C N 1
ATOM 3601 C CA . SER C 1 96 ? -7.030 34.026 -22.729 1.00 29.61 292 SER C CA 1
ATOM 3602 C C . SER C 1 96 ? -8.308 33.550 -23.386 1.00 27.47 292 SER C C 1
ATOM 3603 O O . SER C 1 96 ? -8.374 32.407 -23.876 1.00 27.69 292 SER C O 1
ATOM 3606 N N . CYS C 1 97 ? -9.301 34.429 -23.454 1.00 24.18 293 CYS C N 1
ATOM 3607 C CA . CYS C 1 97 ? -10.547 34.085 -24.101 1.00 24.51 293 CYS C CA 1
ATOM 3608 C C . CYS C 1 97 ? -11.135 35.204 -24.910 1.00 25.59 293 CYS C C 1
ATOM 3609 O O . CYS C 1 97 ? -10.753 36.350 -24.734 1.00 25.66 293 CYS C O 1
ATOM 3612 N N . ARG C 1 98 ? -12.085 34.815 -25.755 1.00 25.73 294 ARG C N 1
ATOM 3613 C CA . ARG C 1 98 ? -12.831 35.722 -26.603 1.00 26.74 294 ARG C CA 1
ATOM 3614 C C . ARG C 1 98 ? -14.297 35.307 -26.548 1.00 25.71 294 ARG C C 1
ATOM 3615 O O . ARG C 1 98 ? -14.596 34.124 -26.594 1.00 25.18 294 ARG C O 1
ATOM 3623 N N . GLY C 1 99 ? -15.207 36.250 -26.443 1.00 24.41 295 GLY C N 1
ATOM 3624 C CA . GLY C 1 99 ? -16.613 35.905 -26.461 1.00 25.80 295 GLY C CA 1
ATOM 3625 C C . GLY C 1 99 ? -17.558 37.064 -26.589 1.00 27.02 295 GLY C C 1
ATOM 3626 O O . GLY C 1 99 ? -17.137 38.168 -26.955 1.00 24.93 295 GLY C O 1
ATOM 3627 N N . LEU C 1 100 ? -18.811 36.818 -26.227 1.00 22.79 296 LEU C N 1
ATOM 3628 C CA . LEU C 1 100 ? -19.936 37.725 -26.417 1.00 23.15 296 LEU C CA 1
ATOM 3629 C C . LEU C 1 100 ? -20.602 37.970 -25.050 1.00 24.46 296 LEU C C 1
ATOM 3630 O O . LEU C 1 100 ? -20.868 36.998 -24.319 1.00 23.84 296 LEU C O 1
ATOM 3635 N N . PHE C 1 101 ? -20.811 39.236 -24.692 1.00 22.53 297 PHE C N 1
ATOM 3636 C CA . PHE C 1 101 ? -21.538 39.645 -23.507 1.00 22.08 297 PHE C CA 1
ATOM 3637 C C . PHE C 1 101 ? -22.879 40.194 -23.961 1.00 25.01 297 PHE C C 1
ATOM 3638 O O . PHE C 1 101 ? -22.957 40.976 -24.925 1.00 24.66 297 PHE C O 1
ATOM 3646 N N . MET C 1 102 ? -23.956 39.800 -23.291 1.00 22.27 298 MET C N 1
ATOM 3647 C CA . MET C 1 102 ? -25.284 40.350 -23.589 1.00 23.93 298 MET C CA 1
ATOM 3648 C C . MET C 1 102 ? -25.978 40.755 -22.297 1.00 25.35 298 MET C C 1
ATOM 3649 O O . MET C 1 102 ? -26.197 39.887 -21.419 1.00 25.47 298 MET C O 1
ATOM 3654 N N . SER C 1 103 ? -26.355 42.035 -22.171 1.00 23.17 299 SER C N 1
ATOM 3655 C CA . SER C 1 103 ? -27.079 42.502 -20.994 1.00 24.43 299 SER C CA 1
ATOM 3656 C C . SER C 1 103 ? -28.396 43.150 -21.308 1.00 25.12 299 SER C C 1
ATOM 3657 O O . SER C 1 103 ? -28.670 43.561 -22.430 1.00 23.43 299 SER C O 1
ATOM 3660 N N . ASP C 1 104 ? -29.203 43.275 -20.281 1.00 22.70 300 ASP C N 1
ATOM 3661 C CA . ASP C 1 104 ? -30.579 43.678 -20.444 1.00 26.98 300 ASP C CA 1
ATOM 3662 C C . ASP C 1 104 ? -30.712 45.189 -20.643 1.00 27.10 300 ASP C C 1
ATOM 3663 O O . ASP C 1 104 ? -31.500 45.633 -21.475 1.00 29.78 300 ASP C O 1
ATOM 3668 N N . THR C 1 105 ? -29.958 45.946 -19.861 1.00 29.53 301 THR C N 1
ATOM 3669 C CA . THR C 1 105 ? -29.950 47.408 -19.914 1.00 35.46 301 THR C CA 1
ATOM 3670 C C . THR C 1 105 ? -28.551 47.870 -19.520 1.00 41.10 301 THR C C 1
ATOM 3671 O O . THR C 1 105 ? -27.675 47.027 -19.140 1.00 38.05 301 THR C O 1
ATOM 3675 N N . PRO C 1 106 ? -28.320 49.203 -19.589 1.00 42.26 302 PRO C N 1
ATOM 3676 C CA . PRO C 1 106 ? -27.024 49.707 -19.120 1.00 40.76 302 PRO C CA 1
ATOM 3677 C C . PRO C 1 106 ? -27.000 50.042 -17.629 1.00 39.06 302 PRO C C 1
ATOM 3678 O O . PRO C 1 106 ? -26.068 50.714 -17.195 1.00 35.71 302 PRO C O 1
ATOM 3682 N N . ASN C 1 107 ? -27.968 49.588 -16.834 1.00 38.33 303 ASN C N 1
ATOM 3683 C CA . ASN C 1 107 ? -27.896 49.820 -15.400 1.00 39.73 303 ASN C CA 1
ATOM 3684 C C . ASN C 1 107 ? -26.809 48.952 -14.738 1.00 39.72 303 ASN C C 1
ATOM 3685 O O . ASN C 1 107 ? -27.076 47.827 -14.261 1.00 43.32 303 ASN C O 1
ATOM 3690 N N . THR C 1 108 ? -25.601 49.501 -14.677 1.00 32.79 304 THR C N 1
ATOM 3691 C CA . THR C 1 108 ? -24.458 48.770 -14.178 1.00 36.87 304 THR C CA 1
ATOM 3692 C C . THR C 1 108 ? -24.418 48.558 -12.666 1.00 36.57 304 THR C C 1
ATOM 3693 O O . THR C 1 108 ? -23.620 47.738 -12.186 1.00 34.94 304 THR C O 1
ATOM 3697 N N . SER C 1 109 ? -25.256 49.263 -11.921 1.00 34.91 305 SER C N 1
ATOM 3698 C CA . SER C 1 109 ? -25.321 49.049 -10.488 1.00 35.77 305 SER C CA 1
ATOM 3699 C C . SER C 1 109 ? -26.263 47.891 -10.137 1.00 33.89 305 SER C C 1
ATOM 3700 O O . SER C 1 109 ? -26.182 47.346 -9.047 1.00 35.07 305 SER C O 1
ATOM 3703 N N . SER C 1 110 ? -27.136 47.486 -11.061 1.00 30.21 306 SER C N 1
ATOM 3704 C CA . SER C 1 110 ? -27.885 46.243 -10.949 1.00 30.12 306 SER C CA 1
ATOM 3705 C C . SER C 1 110 ? -27.896 45.503 -12.318 1.00 26.90 306 SER C C 1
ATOM 3706 O O . SER C 1 110 ? -28.896 45.456 -13.017 1.00 27.58 306 SER C O 1
ATOM 3709 N N . LEU C 1 111 ? -26.762 44.909 -12.655 1.00 23.64 307 LEU C N 1
ATOM 3710 C CA . LEU C 1 111 ? -26.550 44.375 -13.974 1.00 24.08 307 LEU C CA 1
ATOM 3711 C C . LEU C 1 111 ? -27.219 43.025 -14.129 1.00 23.99 307 LEU C C 1
ATOM 3712 O O . LEU C 1 111 ? -27.150 42.188 -13.215 1.00 21.86 307 LEU C O 1
ATOM 3717 N N . HIS C 1 112 ? -27.976 42.841 -15.219 1.00 22.19 308 HIS C N 1
ATOM 3718 C CA . HIS C 1 112 ? -28.502 41.526 -15.585 1.00 23.32 308 HIS C CA 1
ATOM 3719 C C . HIS C 1 112 ? -28.025 41.195 -16.998 1.00 23.94 308 HIS C C 1
ATOM 3720 O O . HIS C 1 112 ? -28.290 41.971 -17.965 1.00 22.60 308 HIS C O 1
ATOM 3727 N N . GLY C 1 113 ? -27.344 40.073 -17.121 1.00 22.24 309 GLY C N 1
ATOM 3728 C CA . GLY C 1 113 ? -26.632 39.741 -18.314 1.00 21.65 309 GLY C CA 1
ATOM 3729 C C . GLY C 1 113 ? -26.070 38.345 -18.346 1.00 20.53 309 GLY C C 1
ATOM 3730 O O . GLY C 1 113 ? -26.060 37.625 -17.339 1.00 20.51 309 GLY C O 1
ATOM 3731 N N . VAL C 1 114 ? -25.608 37.953 -19.518 1.00 20.13 310 VAL C N 1
ATOM 3732 C CA . VAL C 1 114 ? -24.981 36.636 -19.712 1.00 19.52 310 VAL C CA 1
ATOM 3733 C C . VAL C 1 114 ? -23.815 36.757 -20.624 1.00 20.37 310 VAL C C 1
ATOM 3734 O O . VAL C 1 114 ? -23.704 37.784 -21.383 1.00 21.27 310 VAL C O 1
ATOM 3738 N N . TYR C 1 115 ? -22.957 35.751 -20.611 1.00 17.92 311 TYR C N 1
ATOM 3739 C CA . TYR C 1 115 ? -21.785 35.717 -21.537 1.00 19.91 311 TYR C CA 1
ATOM 3740 C C . TYR C 1 115 ? -21.465 34.295 -21.958 1.00 22.41 311 TYR C C 1
ATOM 3741 O O . TYR C 1 115 ? -21.828 33.311 -21.260 1.00 22.09 311 TYR C O 1
ATOM 3750 N N . ASN C 1 116 ? -20.755 34.197 -23.083 1.00 20.65 312 ASN C N 1
ATOM 3751 C CA . ASN C 1 116 ? -20.273 32.935 -23.633 1.00 23.08 312 ASN C CA 1
ATOM 3752 C C . ASN C 1 116 ? -18.885 33.220 -24.130 1.00 26.03 312 ASN C C 1
ATOM 3753 O O . ASN C 1 116 ? -18.696 34.160 -24.916 1.00 29.14 312 ASN C O 1
ATOM 3758 N N . ALA C 1 117 ? -17.898 32.505 -23.606 1.00 23.21 313 ALA C N 1
ATOM 3759 C CA . ALA C 1 117 ? -16.541 32.713 -23.999 1.00 23.31 313 ALA C CA 1
ATOM 3760 C C . ALA C 1 117 ? -15.845 31.456 -24.413 1.00 25.48 313 ALA C C 1
ATOM 3761 O O . ALA C 1 117 ? -16.130 30.361 -23.880 1.00 22.74 313 ALA C O 1
ATOM 3763 N N . ILE C 1 118 ? -14.822 31.638 -25.266 1.00 22.71 314 ILE C N 1
ATOM 3764 C CA . ILE C 1 118 ? -14.068 30.502 -25.793 1.00 24.17 314 ILE C CA 1
ATOM 3765 C C . ILE C 1 118 ? -12.573 30.768 -25.629 1.00 25.04 314 ILE C C 1
ATOM 3766 O O . ILE C 1 118 ? -12.065 31.843 -25.966 1.00 23.54 314 ILE C O 1
ATOM 3771 N N . GLY C 1 119 ? -11.884 29.797 -25.060 1.00 24.07 315 GLY C N 1
ATOM 3772 C CA . GLY C 1 119 ? -10.457 29.943 -24.744 1.00 25.41 315 GLY C CA 1
ATOM 3773 C C . GLY C 1 119 ? -9.553 29.590 -25.891 1.00 22.78 315 GLY C C 1
ATOM 3774 O O . GLY C 1 119 ? -9.998 29.139 -26.940 1.00 25.37 315 GLY C O 1
ATOM 3775 N N . THR C 1 120 ? -8.267 29.844 -25.692 1.00 28.59 316 THR C N 1
ATOM 3776 C CA . THR C 1 120 ? -7.237 29.612 -26.701 1.00 28.92 316 THR C CA 1
ATOM 3777 C C . THR C 1 120 ? -7.057 28.164 -27.027 1.00 30.30 316 THR C C 1
ATOM 3778 O O . THR C 1 120 ? -6.573 27.834 -28.128 1.00 29.92 316 THR C O 1
ATOM 3782 N N . ASP C 1 121 ? -7.480 27.301 -26.099 1.00 28.99 317 ASP C N 1
ATOM 3783 C CA . ASP C 1 121 ? -7.528 25.869 -26.331 1.00 32.43 317 ASP C CA 1
ATOM 3784 C C . ASP C 1 121 ? -8.935 25.358 -26.726 1.00 31.08 317 ASP C C 1
ATOM 3785 O O . ASP C 1 121 ? -9.154 24.146 -26.751 1.00 28.25 317 ASP C O 1
ATOM 3790 N N . GLY C 1 122 ? -9.871 26.251 -27.057 1.00 25.86 318 GLY C N 1
ATOM 3791 C CA . GLY C 1 122 ? -11.214 25.800 -27.445 1.00 24.21 318 GLY C CA 1
ATOM 3792 C C . GLY C 1 122 ? -12.188 25.590 -26.284 1.00 23.43 318 GLY C C 1
ATOM 3793 O O . GLY C 1 122 ? -13.383 25.329 -26.539 1.00 23.25 318 GLY C O 1
ATOM 3794 N N . ARG C 1 123 ? -11.715 25.711 -25.025 1.00 23.20 319 ARG C N 1
ATOM 3795 C CA . ARG C 1 123 ? -12.609 25.498 -23.892 1.00 23.29 319 ARG C CA 1
ATOM 3796 C C . ARG C 1 123 ? -13.710 26.556 -23.912 1.00 23.62 319 ARG C C 1
ATOM 3797 O O . ARG C 1 123 ? -13.508 27.692 -24.365 1.00 23.61 319 ARG C O 1
ATOM 3805 N N . ASN C 1 124 ? -14.877 26.167 -23.414 1.00 22.26 320 ASN C N 1
ATOM 3806 C CA . ASN C 1 124 ? -16.077 26.975 -23.480 1.00 19.83 320 ASN C CA 1
ATOM 3807 C C . ASN C 1 124 ? -16.600 27.236 -22.066 1.00 22.34 320 ASN C C 1
ATOM 3808 O O . ASN C 1 124 ? -16.807 26.283 -21.275 1.00 21.54 320 ASN C O 1
ATOM 3813 N N . VAL C 1 125 ? -16.790 28.518 -21.733 1.00 21.27 321 VAL C N 1
ATOM 3814 C CA . VAL C 1 125 ? -17.359 28.928 -20.469 1.00 23.32 321 VAL C CA 1
ATOM 3815 C C . VAL C 1 125 ? -18.561 29.868 -20.700 1.00 23.36 321 VAL C C 1
ATOM 3816 O O . VAL C 1 125 ? -18.525 30.695 -21.606 1.00 22.37 321 VAL C O 1
ATOM 3820 N N . THR C 1 126 ? -19.655 29.633 -19.969 1.00 22.04 322 THR C N 1
ATOM 3821 C CA . THR C 1 126 ? -20.804 30.473 -20.018 1.00 21.81 322 THR C CA 1
ATOM 3822 C C . THR C 1 126 ? -21.094 30.929 -18.602 1.00 21.36 322 THR C C 1
ATOM 3823 O O . THR C 1 126 ? -20.684 30.300 -17.622 1.00 22.48 322 THR C O 1
ATOM 3827 N N . GLY C 1 127 ? -21.760 32.043 -18.480 1.00 20.67 323 GLY C N 1
ATOM 3828 C CA . GLY C 1 127 ? -22.027 32.621 -17.151 1.00 21.90 323 GLY C CA 1
ATOM 3829 C C . GLY C 1 127 ? -23.039 33.745 -17.158 1.00 21.50 323 GLY C C 1
ATOM 3830 O O . GLY C 1 127 ? -23.539 34.182 -18.217 1.00 21.77 323 GLY C O 1
ATOM 3831 N N . SER C 1 128 ? -23.378 34.202 -15.966 1.00 21.27 324 SER C N 1
ATOM 3832 C CA . SER C 1 128 ? -24.415 35.178 -15.811 1.00 20.73 324 SER C CA 1
ATOM 3833 C C . SER C 1 128 ? -24.147 36.112 -14.677 1.00 20.96 324 SER C C 1
ATOM 3834 O O . SER C 1 128 ? -23.299 35.877 -13.804 1.00 21.80 324 SER C O 1
ATOM 3837 N N . VAL C 1 129 ? -24.840 37.231 -14.761 1.00 20.21 325 VAL C N 1
ATOM 3838 C CA . VAL C 1 129 ? -24.916 38.241 -13.683 1.00 19.35 325 VAL C CA 1
ATOM 3839 C C . VAL C 1 129 ? -26.394 38.604 -13.505 1.00 20.28 325 VAL C C 1
ATOM 3840 O O . VAL C 1 129 ? -27.129 38.853 -14.462 1.00 21.43 325 VAL C O 1
ATOM 3844 N N . VAL C 1 130 ? -26.842 38.573 -12.264 1.00 19.24 326 VAL C N 1
ATOM 3845 C CA . VAL C 1 130 ? -28.238 38.794 -11.906 1.00 20.67 326 VAL C CA 1
ATOM 3846 C C . VAL C 1 130 ? -28.264 39.834 -10.811 1.00 20.58 326 VAL C C 1
ATOM 3847 O O . VAL C 1 130 ? -27.886 39.565 -9.680 1.00 20.26 326 VAL C O 1
ATOM 3851 N N . GLY C 1 131 ? -28.728 41.031 -11.130 1.00 22.43 327 GLY C N 1
ATOM 3852 C CA . GLY C 1 131 ? -28.731 42.148 -10.144 1.00 21.06 327 GLY C CA 1
ATOM 3853 C C . GLY C 1 131 ? -27.325 42.413 -9.566 1.00 21.80 327 GLY C C 1
ATOM 3854 O O . GLY C 1 131 ? -27.169 42.637 -8.364 1.00 22.91 327 GLY C O 1
ATOM 3855 N N . SER C 1 132 ? -26.303 42.278 -10.427 1.00 20.68 328 SER C N 1
ATOM 3856 C CA . SER C 1 132 ? -24.879 42.432 -10.082 1.00 21.43 328 SER C CA 1
ATOM 3857 C C . SER C 1 132 ? -24.367 41.332 -9.171 1.00 20.52 328 SER C C 1
ATOM 3858 O O . SER C 1 132 ? -23.249 41.462 -8.667 1.00 20.23 328 SER C O 1
ATOM 3861 N N . ASN C 1 133 ? -25.127 40.239 -9.023 1.00 19.10 329 ASN C N 1
ATOM 3862 C CA . ASN C 1 133 ? -24.579 39.000 -8.428 1.00 19.82 329 ASN C CA 1
ATOM 3863 C C . ASN C 1 133 ? -24.020 38.182 -9.564 1.00 19.57 329 ASN C C 1
ATOM 386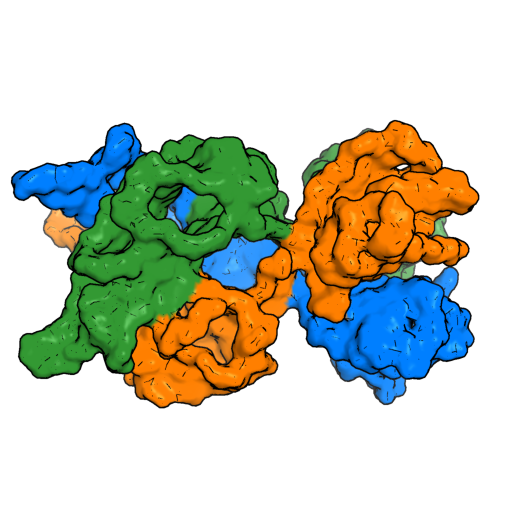4 O O . ASN C 1 133 ? -24.808 37.612 -10.356 1.00 21.23 329 ASN C O 1
ATOM 3869 N N . TRP C 1 134 ? -22.685 38.155 -9.670 1.00 20.27 330 TRP C N 1
ATOM 3870 C CA . TRP C 1 134 ? -22.020 37.407 -10.716 1.00 19.39 330 TRP C CA 1
ATOM 3871 C C . TRP C 1 134 ? -22.007 35.923 -10.301 1.00 22.16 330 TRP C C 1
ATOM 3872 O O . TRP C 1 134 ? -21.405 35.587 -9.294 1.00 23.49 330 TRP C O 1
ATOM 3883 N N . THR C 1 135 ? -22.639 35.047 -11.070 1.00 21.99 331 THR C N 1
ATOM 3884 C CA . THR C 1 135 ? -22.742 33.648 -10.671 1.00 22.95 331 THR C CA 1
ATOM 3885 C C . THR C 1 135 ? -21.482 32.911 -11.098 1.00 23.28 331 THR C C 1
ATOM 3886 O O . THR C 1 135 ? -20.702 33.366 -11.944 1.00 20.61 331 THR C O 1
ATOM 3890 N N . SER C 1 136 ? -21.205 31.789 -10.433 1.00 21.80 332 SER C N 1
ATOM 3891 C CA . SER C 1 136 ? -20.000 31.055 -10.760 1.00 23.38 332 SER C CA 1
ATOM 3892 C C . SER C 1 136 ? -19.930 30.745 -12.278 1.00 23.28 332 SER C C 1
ATOM 3893 O O . SER C 1 136 ? -20.933 30.296 -12.843 1.00 22.59 332 SER C O 1
ATOM 3898 N N . PRO C 1 137 ? -18.770 30.913 -12.901 1.00 21.18 333 PRO C N 1
ATOM 3899 C CA . PRO C 1 137 ? -18.643 30.565 -14.314 1.00 23.93 333 PRO C CA 1
ATOM 3900 C C . PRO C 1 137 ? -18.851 29.086 -14.537 1.00 23.87 333 PRO C C 1
ATOM 3901 O O . PRO C 1 137 ? -18.484 28.271 -13.686 1.00 21.35 333 PRO C O 1
ATOM 3905 N N . LYS C 1 138 ? -19.578 28.763 -15.604 1.00 21.91 334 LYS C N 1
ATOM 3906 C CA . LYS C 1 138 ? -19.954 27.387 -15.894 1.00 19.67 334 LYS C CA 1
ATOM 3907 C C . LYS C 1 138 ? -19.084 26.885 -17.039 1.00 19.82 334 LYS C C 1
ATOM 3908 O O . LYS C 1 138 ? -19.360 27.139 -18.232 1.00 20.56 334 LYS C O 1
ATOM 3914 N N . THR C 1 139 ? -18.054 26.154 -16.698 1.00 17.34 335 THR C N 1
ATOM 3915 C CA . THR C 1 139 ? -17.117 25.632 -17.636 1.00 17.21 335 THR C CA 1
ATOM 3916 C C . THR C 1 139 ? -17.651 24.319 -18.175 1.00 18.06 335 THR C C 1
ATOM 3917 O O . THR C 1 139 ? -17.904 23.371 -17.417 1.00 19.49 335 THR C O 1
ATOM 3921 N N . SER C 1 140 ? -17.764 24.225 -19.482 1.00 18.49 336 SER C N 1
ATOM 3922 C CA . SER C 1 140 ? -18.149 22.957 -20.139 1.00 17.83 336 SER C CA 1
ATOM 3923 C C . SER C 1 140 ? -17.017 21.913 -20.169 1.00 17.85 336 SER C C 1
ATOM 3924 O O . SER C 1 140 ? -15.868 22.238 -20.378 1.00 17.77 336 SER C O 1
ATOM 3927 N N . PRO C 1 141 ? -17.355 20.639 -20.068 1.00 17.03 337 PRO C N 1
ATOM 3928 C CA . PRO C 1 141 ? -16.406 19.620 -20.377 1.00 17.28 337 PRO C CA 1
ATOM 3929 C C . PRO C 1 141 ? -16.424 19.303 -21.854 1.00 17.22 337 PRO C C 1
ATOM 3930 O O . PRO C 1 141 ? -17.301 19.819 -22.586 1.00 19.52 337 PRO C O 1
ATOM 3934 N N . SER C 1 142 ? -15.468 18.521 -22.297 1.00 17.21 338 SER C N 1
ATOM 3935 C CA . SER C 1 142 ? -15.490 17.989 -23.666 1.00 18.42 338 SER C CA 1
ATOM 3936 C C . SER C 1 142 ? -15.061 16.562 -23.687 1.00 20.23 338 SER C C 1
ATOM 3937 O O . SER C 1 142 ? -14.473 16.029 -22.719 1.00 20.69 338 SER C O 1
ATOM 3940 N N . HIS C 1 143 ? -15.286 15.920 -24.820 1.00 20.22 339 HIS C N 1
ATOM 3941 C CA . HIS C 1 143 ? -14.948 14.519 -24.935 1.00 19.20 339 HIS C CA 1
ATOM 3942 C C . HIS C 1 143 ? -14.549 14.170 -26.350 1.00 20.41 339 HIS C C 1
ATOM 3943 O O . HIS C 1 143 ? -14.861 14.900 -27.318 1.00 19.21 339 HIS C O 1
ATOM 3950 N N . LYS C 1 144 ? -13.922 13.015 -26.485 1.00 19.57 340 LYS C N 1
ATOM 3951 C CA . LYS C 1 144 ? -13.712 12.383 -27.794 1.00 20.18 340 LYS C CA 1
ATOM 3952 C C . LYS C 1 144 ? -13.735 10.908 -27.619 1.00 21.25 340 LYS C C 1
ATOM 3953 O O . LYS C 1 144 ? -13.010 10.380 -26.771 1.00 19.93 340 LYS C O 1
ATOM 3959 N N . GLU C 1 145 ? -14.507 10.203 -28.442 1.00 19.49 341 GLU C N 1
ATOM 3960 C CA . GLU C 1 145 ? -14.414 8.734 -28.420 1.00 21.11 341 GLU C CA 1
ATOM 3961 C C . GLU C 1 145 ? -13.038 8.315 -28.978 1.00 20.46 341 GLU C C 1
ATOM 3962 O O . GLU C 1 145 ? -12.684 8.673 -30.078 1.00 20.23 341 GLU C O 1
ATOM 3968 N N . LEU C 1 146 ? -12.246 7.626 -28.180 1.00 19.03 342 LEU C N 1
ATOM 3969 C CA . LEU C 1 146 ? -10.899 7.202 -28.563 1.00 19.30 342 LEU C CA 1
ATOM 3970 C C . LEU C 1 146 ? -10.820 5.801 -29.119 1.00 20.05 342 LEU C C 1
ATOM 3971 O O . LEU C 1 146 ? -9.970 5.546 -29.949 1.00 19.15 342 LEU C O 1
ATOM 3976 N N . TRP C 1 147 ? -11.675 4.898 -28.652 1.00 19.24 343 TRP C N 1
ATOM 3977 C CA . TRP C 1 147 ? -11.724 3.520 -29.124 1.00 18.68 343 TRP C CA 1
ATOM 3978 C C . TRP C 1 147 ? -13.040 2.889 -28.806 1.00 19.68 343 TRP C C 1
ATOM 3979 O O . TRP C 1 147 ? -13.613 3.189 -27.748 1.00 18.68 343 TRP C O 1
ATOM 3990 N N . THR C 1 148 ? -13.571 2.057 -29.720 1.00 18.36 344 THR C N 1
ATOM 3991 C CA . THR C 1 148 ? -14.684 1.198 -29.389 1.00 19.60 344 THR C CA 1
ATOM 3992 C C . THR C 1 148 ? -14.397 -0.154 -30.031 1.00 20.32 344 THR C C 1
ATOM 3993 O O . THR C 1 148 ? -13.702 -0.239 -31.062 1.00 19.35 344 THR C O 1
ATOM 3997 N N . GLY C 1 149 ? -14.940 -1.192 -29.420 1.00 20.20 345 GLY C N 1
ATOM 3998 C CA . GLY C 1 149 ? -14.629 -2.548 -29.861 1.00 18.67 345 GLY C CA 1
ATOM 3999 C C . GLY C 1 149 ? -15.005 -3.541 -28.807 1.00 19.14 345 GLY C C 1
ATOM 4000 O O . GLY C 1 149 ? -15.932 -3.319 -28.032 1.00 20.39 345 GLY C O 1
ATOM 4001 N N . ALA C 1 150 ? -14.344 -4.683 -28.824 1.00 17.63 346 ALA C N 1
ATOM 4002 C CA . ALA C 1 150 ? -14.632 -5.734 -27.885 1.00 19.70 346 ALA C CA 1
ATOM 4003 C C . ALA C 1 150 ? -13.322 -6.504 -27.660 1.00 22.02 346 ALA C C 1
ATOM 4004 O O . ALA C 1 150 ? -12.876 -7.269 -28.505 1.00 23.03 346 ALA C O 1
ATOM 4006 N N . GLN C 1 151 ? -12.637 -6.172 -26.561 1.00 19.47 347 GLN C N 1
ATOM 4007 C CA . GLN C 1 151 ? -11.389 -6.843 -26.195 1.00 19.49 347 GLN C CA 1
ATOM 4008 C C . GLN C 1 151 ? -11.656 -7.687 -24.983 1.00 19.92 347 GLN C C 1
ATOM 4009 O O . GLN C 1 151 ? -12.017 -7.168 -23.893 1.00 18.71 347 GLN C O 1
ATOM 4015 N N . SER C 1 152 ? -11.451 -8.988 -25.124 1.00 19.68 348 SER C N 1
ATOM 4016 C CA . SER C 1 152 ? -11.601 -9.882 -24.003 1.00 19.04 348 SER C CA 1
ATOM 4017 C C . SER C 1 152 ? -10.650 -9.574 -22.866 1.00 18.68 348 SER C C 1
ATOM 4018 O O . SER C 1 152 ? -9.488 -9.280 -23.123 1.00 18.06 348 SER C O 1
ATOM 4021 N N . PHE C 1 153 ? -11.156 -9.665 -21.625 1.00 17.97 349 PHE C N 1
ATOM 4022 C CA . PHE C 1 153 ? -10.329 -9.527 -20.411 1.00 18.30 349 PHE C CA 1
ATOM 4023 C C . PHE C 1 153 ? -9.164 -10.504 -20.445 1.00 21.54 349 PHE C C 1
ATOM 4024 O O . PHE C 1 153 ? -8.133 -10.209 -19.892 1.00 18.97 349 PHE C O 1
ATOM 4032 N N . LEU C 1 154 ? -9.326 -11.657 -21.111 1.00 21.77 350 LEU C N 1
ATOM 4033 C CA . LEU C 1 154 ? -8.233 -12.634 -21.165 1.00 26.45 350 LEU C CA 1
ATOM 4034 C C . LEU C 1 154 ? -7.124 -12.271 -22.102 1.00 28.13 350 LEU C C 1
ATOM 4035 O O . LEU C 1 154 ? -6.070 -12.906 -22.042 1.00 29.60 350 LEU C O 1
ATOM 4040 N N . SER C 1 155 ? -7.323 -11.276 -22.968 1.00 26.94 351 SER C N 1
ATOM 4041 C CA . SER C 1 155 ? -6.299 -10.848 -23.920 1.00 28.90 351 SER C CA 1
ATOM 4042 C C . SER C 1 155 ? -5.292 -9.855 -23.311 1.00 27.02 351 SER C C 1
ATOM 4043 O O . SER C 1 155 ? -5.083 -8.748 -23.825 1.00 26.84 351 SER C O 1
ATOM 4046 N N . THR C 1 156 ? -4.665 -10.279 -22.225 1.00 28.48 352 THR C N 1
ATOM 4047 C CA . THR C 1 156 ? -3.689 -9.464 -21.547 1.00 26.86 352 THR C CA 1
ATOM 4048 C C . THR C 1 156 ? -2.423 -9.331 -22.394 1.00 31.27 352 THR C C 1
ATOM 4049 O O . THR C 1 156 ? -2.069 -10.243 -23.148 1.00 27.09 352 THR C O 1
ATOM 4053 N N . GLY C 1 157 ? -1.765 -8.182 -22.254 1.00 30.72 353 GLY C N 1
ATOM 4054 C CA . GLY C 1 157 ? -0.527 -7.887 -22.996 1.00 34.95 353 GLY C CA 1
ATOM 4055 C C . GLY C 1 157 ? -0.778 -7.445 -24.434 1.00 37.17 353 GLY C C 1
ATOM 4056 O O . GLY C 1 157 ? 0.182 -7.283 -25.190 1.00 37.04 353 GLY C O 1
ATOM 4057 N N . THR C 1 158 ? -2.043 -7.198 -24.802 1.00 32.10 354 THR C N 1
ATOM 4058 C CA . THR C 1 158 ? -2.411 -6.830 -26.173 1.00 31.35 354 THR C CA 1
ATOM 4059 C C . THR C 1 158 ? -2.713 -5.334 -26.286 1.00 29.08 354 THR C C 1
ATOM 4060 O O . THR C 1 158 ? -3.301 -4.747 -25.362 1.00 26.78 354 THR C O 1
ATOM 4067 N N . THR C 1 159 ? -2.357 -4.740 -27.412 1.00 25.90 355 THR C N 1
ATOM 4068 C CA . THR C 1 159 ? -2.404 -3.289 -27.614 1.00 26.71 355 THR C CA 1
ATOM 4069 C C . THR C 1 159 ? -3.296 -2.924 -28.810 1.00 27.66 355 THR C C 1
ATOM 4070 O O . THR C 1 159 ? -3.310 -3.611 -29.816 1.00 26.46 355 THR C O 1
ATOM 4074 N N . LYS C 1 160 ? -4.069 -1.853 -28.681 1.00 25.22 356 LYS C N 1
ATOM 4075 C CA . LYS C 1 160 ? -4.944 -1.396 -29.754 1.00 26.42 356 LYS C CA 1
ATOM 4076 C C . LYS C 1 160 ? -4.711 0.084 -29.945 1.00 24.90 356 LYS C C 1
ATOM 4077 O O . LYS C 1 160 ? -4.092 0.739 -29.106 1.00 23.14 356 LYS C O 1
ATOM 4083 N N . ASN C 1 161 ? -5.213 0.622 -31.049 1.00 23.07 357 ASN C N 1
ATOM 4084 C CA . ASN C 1 161 ? -5.021 2.056 -31.309 1.00 22.94 357 ASN C CA 1
ATOM 4085 C C . ASN C 1 161 ? -6.169 2.922 -30.749 1.00 23.12 357 ASN C C 1
ATOM 4086 O O . ASN C 1 161 ? -7.339 2.534 -30.809 1.00 25.42 357 ASN C O 1
ATOM 4091 N N . LEU C 1 162 ? -5.800 4.130 -30.357 1.00 21.03 358 LEU C N 1
ATOM 4092 C CA . LEU C 1 162 ? -6.710 5.179 -30.012 1.00 21.00 358 LEU C CA 1
ATOM 4093 C C . LEU C 1 162 ? -6.767 6.102 -31.230 1.00 24.23 358 LEU C C 1
ATOM 4094 O O . LEU C 1 162 ? -5.806 6.204 -31.991 1.00 23.92 358 LEU C O 1
ATOM 4099 N N . SER C 1 163 ? -7.861 6.825 -31.371 1.00 22.29 359 SER C N 1
ATOM 4100 C CA . SER C 1 163 ? -7.978 7.876 -32.371 1.00 24.68 359 SER C CA 1
ATOM 4101 C C . SER C 1 163 ? -7.294 9.193 -32.105 1.00 25.36 359 SER C C 1
ATOM 4102 O O . SER C 1 163 ? -7.381 10.102 -32.937 1.00 25.41 359 SER C O 1
ATOM 4105 N N . ASP C 1 164 ? -6.664 9.378 -30.941 1.00 22.98 360 ASP C N 1
ATOM 4106 C CA . ASP C 1 164 ? -5.964 10.639 -30.621 1.00 23.80 360 ASP C CA 1
ATOM 4107 C C . ASP C 1 164 ? -4.993 10.252 -29.513 1.00 20.98 360 ASP C C 1
ATOM 4108 O O . ASP C 1 164 ? -5.101 9.138 -28.956 1.00 19.83 360 ASP C O 1
ATOM 4113 N N . ASP C 1 165 ? -4.038 11.128 -29.243 1.00 22.68 361 ASP C N 1
ATOM 4114 C CA . ASP C 1 165 ? -3.004 10.858 -28.249 1.00 22.59 361 ASP C CA 1
ATOM 4115 C C . ASP C 1 165 ? -3.636 11.049 -26.863 1.00 19.26 361 ASP C C 1
ATOM 4116 O O . ASP C 1 165 ? -4.328 12.019 -26.619 1.00 19.91 361 ASP C O 1
ATOM 4121 N N . ILE C 1 166 ? -3.334 10.133 -25.962 1.00 20.23 362 ILE C N 1
ATOM 4122 C CA . ILE C 1 166 ? -3.894 10.201 -24.597 1.00 19.74 362 ILE C CA 1
ATOM 4123 C C . ILE C 1 166 ? -3.466 11.456 -23.876 1.00 20.38 362 ILE C C 1
ATOM 4124 O O . ILE C 1 166 ? -4.226 11.942 -23.033 1.00 18.94 362 ILE C O 1
ATOM 4129 N N . SER C 1 167 ? -2.289 12.025 -24.221 1.00 22.44 363 SER C N 1
ATOM 4130 C CA . SER C 1 167 ? -1.842 13.298 -23.610 1.00 24.51 363 SER C CA 1
ATOM 4131 C C . SER C 1 167 ? -2.732 14.467 -23.877 1.00 21.19 363 SER C C 1
ATOM 4132 O O . SER C 1 167 ? -2.602 15.484 -23.207 1.00 23.30 363 SER C O 1
ATOM 4135 N N . ASN C 1 168 ? -3.675 14.359 -24.810 1.00 20.25 364 ASN C N 1
ATOM 4136 C CA . ASN C 1 168 ? -4.599 15.410 -25.072 1.00 19.48 364 ASN C CA 1
ATOM 4137 C C . ASN C 1 168 ? -5.826 15.432 -24.140 1.00 20.60 364 ASN C C 1
ATOM 4138 O O . ASN C 1 168 ? -6.691 16.291 -24.293 1.00 18.98 364 ASN C O 1
ATOM 4143 N N . TYR C 1 169 ? -5.844 14.533 -23.141 1.00 19.77 365 TYR C N 1
ATOM 4144 C CA . TYR C 1 169 ? -6.998 14.398 -22.218 1.00 18.24 365 TYR C CA 1
ATOM 4145 C C . TYR C 1 169 ? -6.462 14.401 -20.796 1.00 17.66 365 TYR C C 1
ATOM 4146 O O . TYR C 1 169 ? -5.377 13.849 -20.565 1.00 18.35 365 TYR C O 1
ATOM 4155 N N . SER C 1 170 ? -7.256 14.902 -19.865 1.00 18.72 366 SER C N 1
ATOM 4156 C CA . SER C 1 170 ? -6.941 14.836 -18.423 1.00 20.99 366 SER C CA 1
ATOM 4157 C C . SER C 1 170 ? -7.683 13.732 -17.695 1.00 20.03 366 SER C C 1
ATOM 4158 O O . SER C 1 170 ? -7.275 13.314 -16.605 1.00 17.85 366 SER C O 1
ATOM 4161 N N . TYR C 1 171 ? -8.820 13.326 -18.265 1.00 17.35 367 TYR C N 1
ATOM 4162 C CA . TYR C 1 171 ? -9.634 12.243 -17.714 1.00 15.81 367 TYR C CA 1
ATOM 4163 C C . TYR C 1 171 ? -9.993 11.241 -18.813 1.00 16.40 367 TYR C C 1
ATOM 4164 O O . TYR C 1 171 ? -9.813 11.517 -20.038 1.00 16.23 367 TYR C O 1
ATOM 4173 N N . VAL C 1 172 ? -10.422 10.066 -18.400 1.00 15.33 368 VAL C N 1
ATOM 4174 C CA . VAL C 1 172 ? -10.824 9.032 -19.355 1.00 15.60 368 VAL C CA 1
ATOM 4175 C C . VAL C 1 172 ? -11.946 8.210 -18.755 1.00 16.82 368 VAL C C 1
ATOM 4176 O O . VAL C 1 172 ? -11.947 7.912 -17.528 1.00 16.93 368 VAL C O 1
ATOM 4180 N N . GLU C 1 173 ? -12.876 7.771 -19.604 1.00 14.51 369 GLU C N 1
ATOM 4181 C CA . GLU C 1 173 ? -13.902 6.846 -19.179 1.00 15.69 369 GLU C CA 1
ATOM 4182 C C . GLU C 1 173 ? -13.602 5.529 -19.893 1.00 15.53 369 GLU C C 1
ATOM 4183 O O . GLU C 1 173 ? -13.474 5.491 -21.125 1.00 15.72 369 GLU C O 1
ATOM 4189 N N . VAL C 1 174 ? -13.521 4.455 -19.127 1.00 14.44 370 VAL C N 1
ATOM 4190 C CA . VAL C 1 174 ? -13.251 3.127 -19.701 1.00 15.21 370 VAL C CA 1
ATOM 4191 C C . VAL C 1 174 ? -14.498 2.297 -19.415 1.00 15.61 370 VAL C C 1
ATOM 4192 O O . VAL C 1 174 ? -14.887 2.194 -18.261 1.00 14.90 370 VAL C O 1
ATOM 4196 N N . TYR C 1 175 ? -15.083 1.755 -20.481 1.00 14.03 371 TYR C N 1
ATOM 4197 C CA . TYR C 1 175 ? -16.327 0.968 -20.413 1.00 14.39 371 TYR C CA 1
ATOM 4198 C C . TYR C 1 175 ? -16.048 -0.510 -20.515 1.00 15.29 371 TYR C C 1
ATOM 4199 O O . TYR C 1 175 ? -15.333 -0.977 -21.453 1.00 15.59 371 TYR C O 1
ATOM 4208 N N . THR C 1 176 ? -16.711 -1.252 -19.620 1.00 15.67 372 THR C N 1
ATOM 4209 C CA . THR C 1 176 ? -16.629 -2.710 -19.571 1.00 14.99 372 THR C CA 1
ATOM 4210 C C . THR C 1 176 ? -18.020 -3.331 -19.655 1.00 17.83 372 THR C C 1
ATOM 4211 O O . THR C 1 176 ? -19.011 -2.790 -19.176 1.00 15.39 372 THR C O 1
ATOM 4215 N N . THR C 1 177 ? -18.093 -4.487 -20.318 1.00 16.56 373 THR C N 1
ATOM 4216 C CA . THR C 1 177 ? -19.370 -5.165 -20.629 1.00 17.48 373 THR C CA 1
ATOM 4217 C C . THR C 1 177 ? -19.261 -6.608 -20.142 1.00 17.03 373 THR C C 1
ATOM 4218 O O . THR C 1 177 ? -18.346 -7.336 -20.543 1.00 18.24 373 THR C O 1
ATOM 4222 N N . HIS C 1 178 ? -20.147 -6.982 -19.241 1.00 18.07 374 HIS C N 1
ATOM 4223 C CA . HIS C 1 178 ? -20.015 -8.211 -18.470 1.00 18.18 374 HIS C CA 1
ATOM 4224 C C . HIS C 1 178 ? -21.139 -9.239 -18.650 1.00 21.00 374 HIS C C 1
ATOM 4225 O O . HIS C 1 178 ? -22.250 -8.903 -19.073 1.00 19.50 374 HIS C O 1
ATOM 4232 N N . LYS C 1 179 ? -20.828 -10.467 -18.244 1.00 19.99 375 LYS C N 1
ATOM 4233 C CA . LYS C 1 179 ? -21.822 -11.546 -18.014 1.00 22.17 375 LYS C CA 1
ATOM 4234 C C . LYS C 1 179 ? -21.528 -12.039 -16.653 1.00 22.34 375 LYS C C 1
ATOM 4235 O O . LYS C 1 179 ? -20.382 -12.443 -16.370 1.00 21.86 375 LYS C O 1
ATOM 4241 N N . THR C 1 180 ? -22.497 -11.958 -15.762 1.00 18.54 376 THR C N 1
ATOM 4242 C CA . THR C 1 180 ? -22.298 -12.395 -14.403 1.00 20.79 376 THR C CA 1
ATOM 4243 C C . THR C 1 180 ? -22.288 -13.912 -14.336 1.00 21.35 376 THR C C 1
ATOM 4244 O O . THR C 1 180 ? -22.754 -14.580 -15.271 1.00 23.25 376 THR C O 1
ATOM 4248 N N . THR C 1 181 ? -21.819 -14.416 -13.217 1.00 22.68 377 THR C N 1
ATOM 4249 C CA . THR C 1 181 ? -21.669 -15.874 -13.045 1.00 26.36 377 THR C CA 1
ATOM 4250 C C . THR C 1 181 ? -23.023 -16.568 -13.216 1.00 28.23 377 THR C C 1
ATOM 4251 O O . THR C 1 181 ? -23.128 -17.543 -13.987 1.00 29.89 377 THR C O 1
ATOM 4255 N N . GLU C 1 182 ? -24.036 -16.080 -12.489 1.00 26.03 378 GLU C N 1
ATOM 4256 C CA . GLU C 1 182 ? -25.401 -16.579 -12.629 1.00 27.43 378 GLU C CA 1
ATOM 4257 C C . GLU C 1 182 ? -26.306 -15.628 -13.382 1.00 30.20 378 GLU C C 1
ATOM 4258 O O . GLU C 1 182 ? -26.106 -14.398 -13.389 1.00 25.30 378 GLU C O 1
ATOM 4264 N N . LYS C 1 183 ? -27.330 -16.202 -14.000 1.00 27.51 379 LYS C N 1
ATOM 4265 C CA . LYS C 1 183 ? -28.408 -15.433 -14.570 1.00 28.59 379 LYS C CA 1
ATOM 4266 C C . LYS C 1 183 ? -29.268 -14.891 -13.462 1.00 26.60 379 LYS C C 1
ATOM 4267 O O . LYS C 1 183 ? -29.468 -15.528 -12.446 1.00 22.47 379 LYS C O 1
ATOM 4273 N N . THR C 1 184 ? -29.718 -13.651 -13.650 1.00 27.00 380 THR C N 1
ATOM 4274 C CA . THR C 1 184 ? -30.704 -13.026 -12.748 1.00 27.21 380 THR C CA 1
ATOM 4275 C C . THR C 1 184 ? -31.984 -12.697 -13.510 1.00 26.79 380 THR C C 1
ATOM 4276 O O . THR C 1 184 ? -31.983 -11.921 -14.505 1.00 25.54 380 THR C O 1
ATOM 4280 N N . LYS C 1 185 ? -33.073 -13.311 -13.035 1.00 27.27 381 LYS C N 1
ATOM 4281 C CA . LYS C 1 185 ? -34.354 -13.237 -13.728 1.00 29.94 381 LYS C CA 1
ATOM 4282 C C . LYS C 1 185 ? -34.193 -13.414 -15.208 1.00 26.17 381 LYS C C 1
ATOM 4283 O O . LYS C 1 185 ? -34.630 -12.588 -16.001 1.00 29.76 381 LYS C O 1
ATOM 4289 N N . GLY C 1 186 ? -33.484 -14.467 -15.595 1.00 30.69 382 GLY C N 1
ATOM 4290 C CA . GLY C 1 186 ? -33.383 -14.817 -16.991 1.00 31.30 382 GLY C CA 1
ATOM 4291 C C . GLY C 1 186 ? -32.243 -14.223 -17.795 1.00 34.11 382 GLY C C 1
ATOM 4292 O O . GLY C 1 186 ? -32.106 -14.484 -19.002 1.00 30.68 382 GLY C O 1
ATOM 4293 N N . ASN C 1 187 ? -31.372 -13.451 -17.141 1.00 32.03 383 ASN C N 1
ATOM 4294 C CA . ASN C 1 187 ? -30.397 -12.728 -17.902 1.00 29.71 383 ASN C CA 1
ATOM 4295 C C . ASN C 1 187 ? -29.101 -12.532 -17.100 1.00 26.01 383 ASN C C 1
ATOM 4296 O O . ASN C 1 187 ? -29.152 -12.197 -15.928 1.00 24.37 383 ASN C O 1
ATOM 4301 N N . ASP C 1 188 ? -27.954 -12.703 -17.754 1.00 24.44 384 ASP C N 1
ATOM 4302 C CA . ASP C 1 188 ? -26.669 -12.489 -17.052 1.00 25.41 384 ASP C CA 1
ATOM 4303 C C . ASP C 1 188 ? -25.911 -11.227 -17.566 1.00 24.95 384 ASP C C 1
ATOM 4304 O O . ASP C 1 188 ? -24.796 -10.959 -17.135 1.00 21.82 384 ASP C O 1
ATOM 4309 N N . ASN C 1 189 ? -26.566 -10.431 -18.393 1.00 22.63 385 ASN C N 1
ATOM 4310 C CA . ASN C 1 189 ? -25.978 -9.206 -18.884 1.00 24.85 385 ASN C CA 1
ATOM 4311 C C . ASN C 1 189 ? -26.012 -8.080 -17.843 1.00 21.09 385 ASN C C 1
ATOM 4312 O O . ASN C 1 189 ? -26.853 -8.081 -16.971 1.00 20.49 385 ASN C O 1
ATOM 4317 N N . THR C 1 190 ? -25.068 -7.140 -17.951 1.00 20.69 386 THR C N 1
ATOM 4318 C CA . THR C 1 190 ? -24.931 -6.030 -17.003 1.00 19.53 386 THR C CA 1
ATOM 4319 C C . THR C 1 190 ? -25.131 -4.648 -17.575 1.00 19.07 386 THR C C 1
ATOM 4320 O O . THR C 1 190 ? -25.242 -3.686 -16.810 1.00 17.73 386 THR C O 1
ATOM 4324 N N . GLY C 1 191 ? -25.164 -4.554 -18.911 1.00 18.11 387 GLY C N 1
ATOM 4325 C CA . GLY C 1 191 ? -24.959 -3.341 -19.617 1.00 18.17 387 GLY C CA 1
ATOM 4326 C C . GLY C 1 191 ? -23.475 -2.990 -19.646 1.00 18.86 387 GLY C C 1
ATOM 4327 O O . GLY C 1 191 ? -22.616 -3.728 -19.143 1.00 20.08 387 GLY C O 1
ATOM 4328 N N . THR C 1 192 ? -23.190 -1.841 -20.226 1.00 17.89 388 THR C N 1
ATOM 4329 C CA . THR C 1 192 ? -21.830 -1.426 -20.453 1.00 16.30 388 THR C CA 1
ATOM 4330 C C . THR C 1 192 ? -21.526 -0.316 -19.425 1.00 16.04 388 THR C C 1
ATOM 4331 O O . THR C 1 192 ? -22.107 0.788 -19.516 1.00 16.64 388 THR C O 1
ATOM 4335 N N . ILE C 1 193 ? -20.615 -0.622 -18.505 1.00 15.18 389 ILE C N 1
ATOM 4336 C CA . ILE C 1 193 ? -20.405 0.141 -17.242 1.00 15.36 389 ILE C CA 1
ATOM 4337 C C . ILE C 1 193 ? -19.238 1.081 -17.383 1.00 15.51 389 ILE C C 1
ATOM 4338 O O . ILE C 1 193 ? -18.136 0.661 -17.813 1.00 13.68 389 ILE C O 1
ATOM 4343 N N . CYS C 1 194 ? -19.442 2.342 -16.973 1.00 14.92 390 CYS C N 1
ATOM 4344 C CA . CYS C 1 194 ? -18.391 3.356 -16.983 1.00 16.57 390 CYS C CA 1
ATOM 4345 C C . CYS C 1 194 ? -17.482 3.268 -15.765 1.00 16.09 390 CYS C C 1
ATOM 4346 O O . CYS C 1 194 ? -17.951 3.215 -14.621 1.00 16.78 390 CYS C O 1
ATOM 4349 N N . HIS C 1 195 ? -16.184 3.365 -16.024 1.00 15.46 391 HIS C N 1
ATOM 4350 C CA . HIS C 1 195 ? -15.140 3.611 -15.009 1.00 16.00 391 HIS C CA 1
ATOM 4351 C C . HIS C 1 195 ? -14.388 4.858 -15.404 1.00 15.27 391 HIS C C 1
ATOM 4352 O O . HIS C 1 195 ? -13.623 4.814 -16.374 1.00 14.60 391 HIS C O 1
ATOM 4359 N N . LYS C 1 196 ? -14.541 5.923 -14.638 1.00 14.17 392 LYS C N 1
ATOM 4360 C CA . LYS C 1 196 ? -13.898 7.226 -14.958 1.00 13.77 392 LYS C CA 1
ATOM 4361 C C . LYS C 1 196 ? -12.660 7.422 -14.075 1.00 15.21 392 LYS C C 1
ATOM 4362 O O . LYS C 1 196 ? -12.719 7.177 -12.857 1.00 15.47 392 LYS C O 1
ATOM 4368 N N . PHE C 1 197 ? -11.580 7.831 -14.725 1.00 13.12 393 PHE C N 1
ATOM 4369 C CA . PHE C 1 19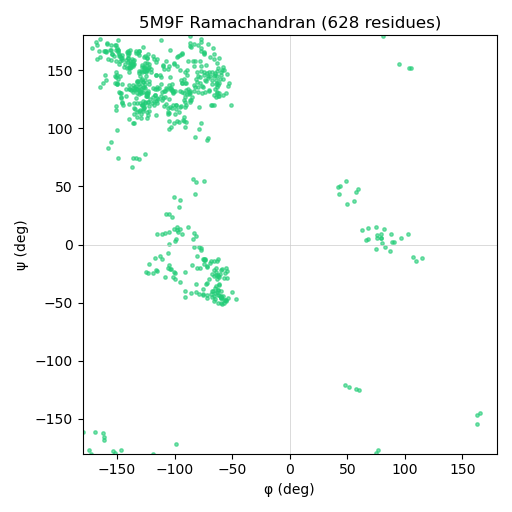7 ? -10.293 8.074 -14.100 1.00 14.44 393 PHE C CA 1
ATOM 4370 C C . PHE C 1 197 ? -9.807 9.487 -14.414 1.00 15.65 393 PHE C C 1
ATOM 4371 O O . PHE C 1 197 ? -10.052 10.065 -15.507 1.00 15.03 393 PHE C O 1
ATOM 4379 N N . TYR C 1 198 ? -9.056 10.025 -13.470 1.00 14.39 394 TYR C N 1
ATOM 4380 C CA . TYR C 1 198 ? -8.118 11.078 -13.761 1.00 15.73 394 TYR C CA 1
ATOM 4381 C C . TYR C 1 198 ? -6.778 10.464 -14.165 1.00 15.84 394 TYR C C 1
ATOM 4382 O O . TYR C 1 198 ? -6.280 9.526 -13.536 1.00 17.09 394 TYR C O 1
ATOM 4391 N N . LEU C 1 199 ? -6.214 10.982 -15.241 1.00 15.54 395 LEU C N 1
ATOM 4392 C CA . LEU C 1 199 ? -5.010 10.404 -15.826 1.00 18.04 395 LEU C CA 1
ATOM 4393 C C . LEU C 1 199 ? -3.765 10.923 -15.044 1.00 19.75 395 LEU C C 1
ATOM 4394 O O . LEU C 1 199 ? -3.305 12.019 -15.296 1.00 22.20 395 LEU C O 1
ATOM 4399 N N . ASP C 1 200 ? -3.348 10.155 -14.036 1.00 20.98 396 ASP C N 1
ATOM 4400 C CA . ASP C 1 200 ? -2.351 10.565 -13.009 1.00 20.74 396 ASP C CA 1
ATOM 4401 C C . ASP C 1 200 ? -0.964 10.000 -13.332 1.00 25.52 396 ASP C C 1
ATOM 4402 O O . ASP C 1 200 ? -0.047 10.137 -12.536 1.00 26.93 396 ASP C O 1
ATOM 4407 N N . GLY C 1 201 ? -0.814 9.303 -14.452 1.00 25.67 397 GLY C N 1
ATOM 4408 C CA . GLY C 1 201 ? 0.507 8.822 -14.893 1.00 26.90 397 GLY C CA 1
ATOM 4409 C C . GLY C 1 201 ? 0.704 7.366 -14.447 1.00 25.89 397 GLY C C 1
ATOM 4410 O O . GLY C 1 201 ? 1.766 6.788 -14.633 1.00 24.59 397 GLY C O 1
ATOM 4411 N N . SER C 1 202 ? -0.338 6.766 -13.867 1.00 22.57 398 SER C N 1
ATOM 4412 C CA . SER C 1 202 ? -0.224 5.391 -13.409 1.00 21.73 398 SER C CA 1
ATOM 4413 C C . SER C 1 202 ? 0.122 4.465 -14.590 1.00 20.90 398 SER C C 1
ATOM 4414 O O . SER C 1 202 ? -0.356 4.600 -15.702 1.00 21.48 398 SER C O 1
ATOM 4417 N N . GLY C 1 203 ? 0.896 3.458 -14.303 1.00 19.17 399 GLY C N 1
ATOM 4418 C CA . GLY C 1 203 ? 1.144 2.402 -15.291 1.00 20.04 399 GLY C CA 1
ATOM 4419 C C . GLY C 1 203 ? -0.080 1.488 -15.521 1.00 21.51 399 GLY C C 1
ATOM 4420 O O . GLY C 1 203 ? -0.181 0.815 -16.558 1.00 19.78 399 GLY C O 1
ATOM 4421 N N . THR C 1 204 ? -1.035 1.485 -14.586 1.00 20.98 400 THR C N 1
ATOM 4422 C CA . THR C 1 204 ? -2.247 0.702 -14.750 1.00 21.26 400 THR C CA 1
ATOM 4423 C C . THR C 1 204 ? -3.412 1.491 -14.183 1.00 19.12 400 THR C C 1
ATOM 4424 O O . THR C 1 204 ? -3.299 2.062 -13.059 1.00 19.11 400 THR C O 1
ATOM 4428 N N . TYR C 1 205 ? -4.497 1.536 -14.959 1.00 17.11 401 TYR C N 1
ATOM 4429 C CA . TYR C 1 205 ? -5.786 2.117 -14.536 1.00 17.11 401 TYR C CA 1
ATOM 4430 C C . TYR C 1 205 ? -6.652 0.929 -14.267 1.00 18.18 401 TYR C C 1
ATOM 4431 O O . TYR C 1 205 ? -6.961 0.143 -15.194 1.00 17.97 401 TYR C O 1
ATOM 4440 N N . VAL C 1 206 ? -6.995 0.752 -12.992 1.00 17.19 402 VAL C N 1
ATOM 4441 C CA . VAL C 1 206 ? -7.611 -0.465 -12.514 1.00 15.65 402 VAL C CA 1
ATOM 4442 C C . VAL C 1 206 ? -9.154 -0.331 -12.464 1.00 15.58 402 VAL C C 1
ATOM 4443 O O . VAL C 1 206 ? -9.687 0.487 -11.697 1.00 14.91 402 VAL C O 1
ATOM 4447 N N . CYS C 1 207 ? -9.860 -1.098 -13.291 1.00 15.28 403 CYS C N 1
ATOM 4448 C CA . CYS C 1 207 ? -11.342 -1.180 -13.268 1.00 15.65 403 CYS C CA 1
ATOM 4449 C C . CYS C 1 207 ? -11.684 -2.414 -12.485 1.00 16.95 403 CYS C C 1
ATOM 4450 O O . CYS C 1 207 ? -11.502 -3.508 -12.978 1.00 18.12 403 CYS C O 1
ATOM 4453 N N . SER C 1 208 ? -12.166 -2.251 -11.252 1.00 15.57 404 SER C N 1
ATOM 4454 C CA . SER C 1 208 ? -12.433 -3.410 -10.412 1.00 18.01 404 SER C CA 1
ATOM 4455 C C . SER C 1 208 ? -13.717 -3.242 -9.641 1.00 18.29 404 SER C C 1
ATOM 4456 O O . SER C 1 208 ? -13.956 -2.202 -9.085 1.00 16.95 404 SER C O 1
ATOM 4459 N N . GLY C 1 209 ? -14.504 -4.297 -9.570 1.00 17.75 405 GLY C N 1
ATOM 4460 C CA . GLY C 1 209 ? -15.826 -4.216 -8.932 1.00 19.44 405 GLY C CA 1
ATOM 4461 C C . GLY C 1 209 ? -16.350 -5.582 -8.560 1.00 17.56 405 GLY C C 1
ATOM 4462 O O . GLY C 1 209 ? -15.581 -6.632 -8.536 1.00 19.10 405 GLY C O 1
ATOM 4463 N N . THR C 1 210 ? -17.622 -5.567 -8.224 1.00 17.46 406 THR C N 1
ATOM 4464 C CA . THR C 1 210 ? -18.313 -6.776 -7.777 1.00 17.41 406 THR C CA 1
ATOM 4465 C C . THR C 1 210 ? -19.673 -6.860 -8.420 1.00 17.22 406 THR C C 1
ATOM 4466 O O . THR C 1 210 ? -20.237 -5.854 -8.790 1.00 17.89 406 THR C O 1
ATOM 4470 N N . PHE C 1 211 ? -20.191 -8.077 -8.550 1.00 18.74 407 PHE C N 1
ATOM 4471 C CA . PHE C 1 211 ? -21.579 -8.280 -8.984 1.00 19.00 407 PHE C CA 1
ATOM 4472 C C . PHE C 1 211 ? -22.220 -9.315 -8.067 1.00 20.99 407 PHE C C 1
ATOM 4473 O O . PHE C 1 211 ? -21.589 -10.313 -7.760 1.00 20.01 407 PHE C O 1
ATOM 4481 N N . VAL C 1 212 ? -23.452 -9.036 -7.622 1.00 20.07 408 VAL C N 1
A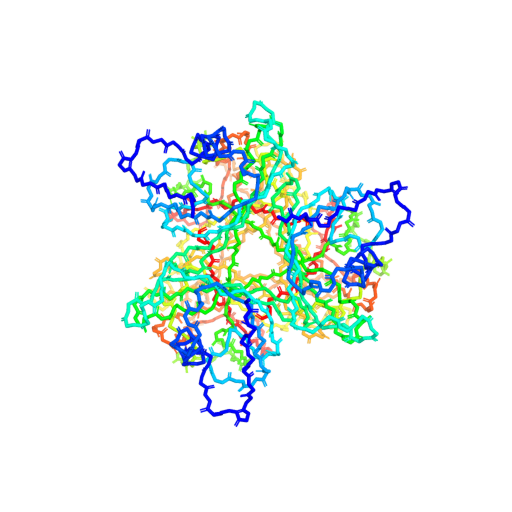TOM 4482 C CA . VAL C 1 212 ? -24.335 -10.037 -7.030 1.00 20.53 408 VAL C CA 1
ATOM 4483 C C . VAL C 1 212 ? -25.146 -10.584 -8.229 1.00 21.42 408 VAL C C 1
ATOM 4484 O O . VAL C 1 212 ? -25.501 -9.849 -9.160 1.00 18.81 408 VAL C O 1
ATOM 4488 N N . SER C 1 213 ? -25.372 -11.877 -8.275 1.00 21.66 409 SER C N 1
ATOM 4489 C CA . SER C 1 213 ? -26.235 -12.440 -9.329 1.00 21.46 409 SER C CA 1
ATOM 4490 C C . SER C 1 213 ? -26.914 -13.733 -8.784 1.00 22.89 409 SER C C 1
ATOM 4491 O O . SER C 1 213 ? -26.531 -14.276 -7.718 1.00 24.97 409 SER C O 1
ATOM 4494 N N . GLY C 1 214 ? -27.914 -14.199 -9.518 1.00 25.38 410 GLY C N 1
ATOM 4495 C CA . GLY C 1 214 ? -28.630 -15.438 -9.157 1.00 25.65 410 GLY C CA 1
ATOM 4496 C C . GLY C 1 214 ? -29.965 -15.093 -8.552 1.00 31.68 410 GLY C C 1
ATOM 4497 O O . GLY C 1 214 ? -30.125 -14.023 -7.917 1.00 29.37 410 GLY C O 1
ATOM 4498 N N . ASP C 1 215 ? -30.936 -16.006 -8.703 1.00 34.27 411 ASP C N 1
ATOM 4499 C CA . ASP C 1 215 ? -32.269 -15.838 -8.045 1.00 37.18 411 ASP C CA 1
ATOM 4500 C C . ASP C 1 215 ? -32.278 -16.507 -6.699 1.00 35.39 411 ASP C C 1
ATOM 4501 O O . ASP C 1 215 ? -31.970 -17.690 -6.607 1.00 37.88 411 ASP C O 1
ATOM 4506 N N . ARG C 1 216 ? -32.601 -15.748 -5.659 1.00 39.69 412 ARG C N 1
ATOM 4507 C CA . ARG C 1 216 ? -32.634 -16.286 -4.295 1.00 39.33 412 ARG C CA 1
ATOM 4508 C C . ARG C 1 216 ? -33.721 -17.378 -4.203 1.00 43.93 412 ARG C C 1
ATOM 4509 O O . ARG C 1 216 ? -34.841 -17.160 -4.657 1.00 35.42 412 ARG C O 1
ATOM 4517 N N . THR C 1 217 ? -33.373 -18.535 -3.645 1.00 45.43 413 THR C N 1
ATOM 4518 C CA . THR C 1 217 ? -34.365 -19.556 -3.261 1.00 48.52 413 THR C CA 1
ATOM 4519 C C . THR C 1 217 ? -34.265 -19.771 -1.734 1.00 56.66 413 THR C C 1
ATOM 4520 O O . THR C 1 217 ? -33.453 -19.112 -1.050 1.00 51.31 413 THR C O 1
ATOM 4524 N N . ASP C 1 218 ? -35.095 -20.673 -1.195 1.00 59.27 414 ASP C N 1
ATOM 4525 C CA . ASP C 1 218 ? -34.997 -21.083 0.240 1.00 60.58 414 ASP C CA 1
ATOM 4526 C C . ASP C 1 218 ? -33.624 -21.712 0.483 1.00 56.33 414 ASP C C 1
ATOM 4527 O O . ASP C 1 218 ? -32.941 -21.402 1.469 1.00 54.53 414 ASP C O 1
ATOM 4532 N N . THR C 1 219 ? -33.228 -22.558 -0.468 1.00 52.68 415 THR C N 1
ATOM 4533 C CA . THR C 1 219 ? -32.007 -23.342 -0.377 1.00 60.59 415 THR C CA 1
ATOM 4534 C C . THR C 1 219 ? -30.701 -22.537 -0.627 1.00 62.05 415 THR C C 1
ATOM 4535 O O . THR C 1 219 ? -29.704 -22.753 0.075 1.00 56.55 415 THR C O 1
ATOM 4539 N N . LYS C 1 220 ? -30.735 -21.591 -1.573 1.00 55.57 416 LYS C N 1
ATOM 4540 C CA . LYS C 1 220 ? -29.529 -21.079 -2.255 1.00 53.40 416 LYS C CA 1
ATOM 4541 C C . LYS C 1 220 ? -29.559 -19.541 -2.387 1.00 46.32 416 LYS C C 1
ATOM 4542 O O . LYS C 1 220 ? -30.294 -18.991 -3.244 1.00 43.56 416 LYS C O 1
ATOM 4548 N N . PRO C 1 221 ? -28.761 -18.833 -1.561 1.00 42.00 417 PRO C N 1
ATOM 4549 C CA . PRO C 1 221 ? -28.756 -17.379 -1.742 1.00 38.63 417 PRO C CA 1
ATOM 4550 C C . PRO C 1 221 ? -28.145 -16.944 -3.102 1.00 34.84 417 PRO C C 1
ATOM 4551 O O . PRO C 1 221 ? -27.581 -17.756 -3.827 1.00 30.36 417 PRO C O 1
ATOM 4555 N N . PRO C 1 222 ? -28.297 -15.654 -3.461 1.00 32.76 418 PRO C N 1
ATOM 4556 C CA . PRO C 1 222 ? -27.546 -15.090 -4.592 1.00 30.98 418 PRO C CA 1
ATOM 4557 C C . PRO C 1 222 ? -26.061 -15.215 -4.359 1.00 28.34 418 PRO C C 1
ATOM 4558 O O . PRO C 1 222 ? -25.630 -15.270 -3.201 1.00 30.29 418 PRO C O 1
ATOM 4562 N N . ILE C 1 223 ? -25.302 -15.341 -5.425 1.00 26.06 419 ILE C N 1
ATOM 4563 C CA . ILE C 1 223 ? -23.853 -15.391 -5.306 1.00 28.08 419 ILE C CA 1
ATOM 4564 C C . ILE C 1 223 ? -23.128 -14.022 -5.559 1.00 26.86 419 ILE C C 1
ATOM 4565 O O . ILE C 1 223 ? -23.687 -13.148 -6.189 1.00 26.28 419 ILE C O 1
ATOM 4570 N N . THR C 1 224 ? -21.882 -13.898 -5.126 1.00 23.22 420 THR C N 1
ATOM 4571 C CA . THR C 1 224 ? -21.113 -12.668 -5.393 1.00 23.72 420 THR C CA 1
ATOM 4572 C C . THR C 1 224 ? -19.860 -13.036 -6.147 1.00 26.73 420 THR C C 1
ATOM 4573 O O . THR C 1 224 ? -19.347 -14.167 -6.004 1.00 26.09 420 THR C O 1
ATOM 4577 N N . GLU C 1 225 ? -19.357 -12.091 -6.935 1.00 22.96 421 GLU C N 1
ATOM 4578 C CA . GLU C 1 225 ? -18.143 -12.290 -7.685 1.00 22.15 421 GLU C CA 1
ATOM 4579 C C . GLU C 1 225 ? -17.382 -10.944 -7.716 1.00 22.20 421 GLU C C 1
ATOM 4580 O O . GLU C 1 225 ? -17.991 -9.883 -7.638 1.00 18.72 421 GLU C O 1
ATOM 4586 N N . PHE C 1 226 ? -16.070 -11.030 -7.848 1.00 19.16 422 PHE C N 1
ATOM 4587 C CA . PHE C 1 226 ? -15.192 -9.858 -8.075 1.00 18.52 422 PHE C CA 1
ATOM 4588 C C . PHE C 1 226 ? -14.672 -9.916 -9.504 1.00 18.90 422 PHE C C 1
ATOM 4589 O O . PHE C 1 226 ? -14.546 -10.990 -10.078 1.00 19.38 422 PHE C O 1
ATOM 4597 N N . TYR C 1 227 ? -14.390 -8.765 -10.109 1.00 17.71 423 TYR C N 1
ATOM 4598 C CA . TYR C 1 227 ? -13.749 -8.679 -11.410 1.00 18.49 423 TYR C CA 1
ATOM 4599 C C . TYR C 1 227 ? -12.747 -7.572 -11.381 1.00 18.63 423 TYR C C 1
ATOM 4600 O O . TYR C 1 227 ? -12.839 -6.649 -10.547 1.00 17.32 423 TYR C O 1
ATOM 4609 N N . ARG C 1 228 ? -11.801 -7.671 -12.291 1.00 18.50 424 ARG C N 1
ATOM 4610 C CA . ARG C 1 228 ? -10.827 -6.621 -12.530 1.00 18.38 424 ARG C CA 1
ATOM 4611 C C . ARG C 1 228 ? -10.354 -6.650 -13.970 1.00 17.18 424 ARG C C 1
ATOM 4612 O O . ARG C 1 228 ? -10.093 -7.709 -14.550 1.00 17.79 424 ARG C O 1
ATOM 4620 N N . VAL C 1 229 ? -10.202 -5.473 -14.566 1.00 16.37 425 VAL C N 1
ATOM 4621 C CA . VAL C 1 229 ? -9.374 -5.332 -15.749 1.00 16.95 425 VAL C CA 1
ATOM 4622 C C . VAL C 1 229 ? -8.494 -4.091 -15.563 1.00 16.63 425 VAL C C 1
ATOM 4623 O O . VAL C 1 229 ? -8.950 -3.053 -15.048 1.00 16.75 425 VAL C O 1
ATOM 4627 N N . GLY C 1 230 ? -7.202 -4.224 -15.869 1.00 17.61 426 GLY C N 1
ATOM 4628 C CA . GLY C 1 230 ? -6.257 -3.096 -15.765 1.00 18.36 426 GLY C CA 1
ATOM 4629 C C . GLY C 1 230 ? -5.823 -2.695 -17.161 1.00 17.51 426 GLY C C 1
ATOM 4630 O O . GLY C 1 230 ? -5.513 -3.574 -17.973 1.00 17.67 426 GLY C O 1
ATOM 4631 N N . VAL C 1 231 ? -5.878 -1.415 -17.457 1.00 17.05 427 VAL C N 1
ATOM 4632 C CA . VAL C 1 231 ? -5.478 -0.867 -18.776 1.00 18.02 427 VAL C CA 1
ATOM 4633 C C . VAL C 1 231 ? -4.394 0.166 -18.642 1.00 18.75 427 VAL C C 1
ATOM 4634 O O . VAL C 1 231 ? -4.211 0.795 -17.575 1.00 17.27 427 VAL C O 1
ATOM 4638 N N . SER C 1 232 ? -3.627 0.335 -19.701 1.00 18.95 428 SER C N 1
ATOM 4639 C CA . SER C 1 232 ? -2.628 1.405 -19.727 1.00 21.10 428 SER C CA 1
ATOM 4640 C C . SER C 1 232 ? -2.733 2.124 -21.052 1.00 20.95 428 SER C C 1
ATOM 4641 O O . SER C 1 232 ? -3.327 1.625 -21.990 1.00 20.58 428 SER C O 1
ATOM 4644 N N . PHE C 1 233 ? -2.130 3.276 -21.103 1.00 19.67 429 PHE C N 1
ATOM 4645 C CA . PHE C 1 233 ? -2.135 4.119 -22.307 1.00 21.07 429 PHE C CA 1
ATOM 4646 C C . PHE C 1 233 ? -0.702 4.576 -22.601 1.00 24.21 429 PHE C C 1
ATOM 4647 O O . PHE C 1 233 ? 0.038 4.954 -21.692 1.00 22.92 429 PHE C O 1
ATOM 4655 N N . LYS C 1 234 ? -0.368 4.592 -23.879 1.00 24.83 430 LYS C N 1
ATOM 4656 C CA . LYS C 1 234 ? 0.902 5.162 -24.364 1.00 26.53 430 LYS C CA 1
ATOM 4657 C C . LYS C 1 234 ? 0.622 5.798 -25.714 1.00 23.54 430 LYS C C 1
ATOM 4658 O O . LYS C 1 234 ? 0.233 5.089 -26.643 1.00 24.67 430 LYS C O 1
ATOM 4664 N N . GLY C 1 235 ? 0.867 7.104 -25.810 1.00 23.48 431 GLY C N 1
ATOM 4665 C CA . GLY C 1 235 ? 0.562 7.906 -27.000 1.00 25.01 431 GLY C CA 1
ATOM 4666 C C . GLY C 1 235 ? -0.841 7.701 -27.553 1.00 25.97 431 GLY C C 1
ATOM 4667 O O . GLY C 1 235 ? -1.813 7.848 -26.804 1.00 22.51 431 GLY C O 1
ATOM 4668 N N . SER C 1 236 ? -0.936 7.268 -28.826 1.00 24.71 432 SER C N 1
ATOM 4669 C CA . SER C 1 236 ? -2.219 6.891 -29.486 1.00 24.13 432 SER C CA 1
ATOM 4670 C C . SER C 1 236 ? -2.524 5.382 -29.432 1.00 21.30 432 SER C C 1
ATOM 4671 O O . SER C 1 236 ? -3.104 4.780 -30.396 1.00 23.53 432 SER C O 1
ATOM 4674 N N . THR C 1 237 ? -2.194 4.745 -28.299 1.00 20.31 433 THR C N 1
ATOM 4675 C CA . THR C 1 237 ? -2.456 3.344 -28.063 1.00 19.81 433 THR C CA 1
ATOM 4676 C C . THR C 1 237 ? -2.908 3.071 -26.619 1.00 20.06 433 THR C C 1
ATOM 4677 O O . THR C 1 237 ? -2.617 3.845 -25.736 1.00 21.42 433 THR C O 1
ATOM 4681 N N . TRP C 1 238 ? -3.541 1.926 -26.425 1.00 18.85 434 TRP C N 1
ATOM 4682 C CA . TRP C 1 238 ? -3.882 1.397 -25.111 1.00 19.74 434 TRP C CA 1
ATOM 4683 C C . TRP C 1 238 ? -3.632 -0.084 -25.071 1.00 20.01 434 TRP C C 1
ATOM 4684 O O . TRP C 1 238 ? -3.733 -0.768 -26.072 1.00 20.59 434 TRP C O 1
ATOM 4695 N N . THR C 1 239 ? -3.336 -0.590 -23.871 1.00 19.05 435 THR C N 1
ATOM 4696 C CA . THR C 1 239 ? -3.004 -1.965 -23.640 1.00 19.59 435 THR C CA 1
ATOM 4697 C C . THR C 1 239 ? -3.894 -2.485 -22.533 1.00 19.40 435 THR C C 1
ATOM 4698 O O . THR C 1 239 ? -4.160 -1.763 -21.542 1.00 19.74 435 THR C O 1
ATOM 4702 N N . LEU C 1 240 ? -4.347 -3.710 -22.698 1.00 19.60 436 LEU C N 1
ATOM 4703 C CA . LEU C 1 240 ? -5.072 -4.433 -21.642 1.00 19.23 436 LEU C CA 1
ATOM 4704 C C . LEU C 1 240 ? -3.986 -5.192 -20.907 1.00 20.59 436 LEU C C 1
ATOM 4705 O O . LEU C 1 240 ? -3.385 -6.107 -21.446 1.00 20.47 436 LEU C O 1
ATOM 4710 N N . VAL C 1 241 ? -3.720 -4.763 -19.687 1.00 20.53 437 VAL C N 1
ATOM 4711 C CA . VAL C 1 241 ? -2.509 -5.124 -18.976 1.00 23.87 437 VAL C CA 1
ATOM 4712 C C . VAL C 1 241 ? -2.735 -6.368 -18.157 1.00 22.89 437 VAL C C 1
ATOM 4713 O O . VAL C 1 241 ? -1.870 -7.249 -18.104 1.00 22.23 437 VAL C O 1
ATOM 4717 N N . ASP C 1 242 ? -3.854 -6.436 -17.449 1.00 19.33 438 ASP C N 1
ATOM 4718 C CA . ASP C 1 242 ? -4.063 -7.534 -16.517 1.00 20.28 438 ASP C CA 1
ATOM 4719 C C . ASP C 1 242 ? -5.561 -7.727 -16.349 1.00 20.71 438 ASP C C 1
ATOM 4720 O O . ASP C 1 242 ? -6.341 -6.856 -16.733 1.00 20.35 438 ASP C O 1
ATOM 4725 N N . SER C 1 243 ? -5.976 -8.871 -15.814 1.00 19.48 439 SER C N 1
ATOM 4726 C CA . SER C 1 243 ? -7.376 -9.075 -15.477 1.00 20.88 439 SER C CA 1
ATOM 4727 C C . SER C 1 243 ? -7.578 -10.195 -14.463 1.00 22.12 439 SER C C 1
ATOM 4728 O O . SER C 1 243 ? -6.680 -11.000 -14.261 1.00 22.55 439 SER C O 1
ATOM 4731 N N . ALA C 1 244 ? -8.786 -10.236 -13.913 1.00 20.02 440 ALA C N 1
ATOM 4732 C CA . ALA C 1 244 ? -9.256 -11.315 -13.050 1.00 23.68 440 ALA C CA 1
ATOM 4733 C C . ALA C 1 244 ? -10.763 -11.529 -13.303 1.00 24.72 440 ALA C C 1
ATOM 4734 O O . ALA C 1 244 ? -11.572 -10.590 -13.235 1.00 25.02 440 ALA C O 1
ATOM 4736 N N . VAL C 1 245 ? -11.124 -12.740 -13.682 1.00 24.94 441 VAL C N 1
ATOM 4737 C CA . VAL C 1 245 ? -12.530 -13.059 -14.034 1.00 27.24 441 VAL C CA 1
ATOM 4738 C C . VAL C 1 245 ? -12.819 -14.281 -13.210 1.00 25.37 441 VAL C C 1
ATOM 4739 O O . VAL C 1 245 ? -11.983 -15.175 -13.197 1.00 25.12 441 VAL C O 1
ATOM 4743 N N . GLN C 1 246 ? -13.949 -14.327 -12.504 1.00 24.01 442 GLN C N 1
ATOM 4744 C CA . GLN C 1 246 ? -14.226 -15.419 -11.609 1.00 24.07 442 GLN C CA 1
ATOM 4745 C C . GLN C 1 246 ? -15.274 -16.413 -12.164 1.00 25.32 442 GLN C C 1
ATOM 4746 O O . GLN C 1 246 ? -15.999 -17.047 -11.405 1.00 28.07 442 GLN C O 1
ATOM 4752 N N . ASN C 1 247 ? -15.370 -16.493 -13.469 1.00 24.56 443 ASN C N 1
ATOM 4753 C CA . ASN C 1 247 ? -16.236 -17.453 -14.145 1.00 25.80 443 ASN C CA 1
ATOM 4754 C C . ASN C 1 247 ? -15.625 -17.698 -15.480 1.00 25.70 443 ASN C C 1
ATOM 4755 O O . ASN C 1 247 ? -14.551 -17.180 -15.751 1.00 26.95 443 ASN C O 1
ATOM 4760 N N . SER C 1 248 ? -16.267 -18.501 -16.305 1.00 26.22 444 SER C N 1
ATOM 4761 C CA . SER C 1 248 ? -15.738 -18.864 -17.623 1.00 28.38 444 SER C CA 1
ATOM 4762 C C . SER C 1 248 ? -16.355 -18.023 -18.730 1.00 26.30 444 SER C C 1
ATOM 4763 O O . SER C 1 248 ? -16.079 -18.260 -19.888 1.00 26.15 444 SER C O 1
ATOM 4768 N N . LYS C 1 249 ? -17.184 -17.035 -18.405 1.00 24.17 445 LYS C N 1
ATOM 4769 C CA . LYS C 1 249 ? -17.813 -16.231 -19.468 1.00 22.33 445 LYS C CA 1
ATOM 4770 C C . LYS C 1 249 ? -16.886 -15.136 -19.953 1.00 20.15 445 LYS C C 1
ATOM 4771 O O . LYS C 1 249 ? -15.955 -14.710 -19.243 1.00 22.19 445 LYS C O 1
ATOM 4777 N N . THR C 1 250 ? -17.128 -14.664 -21.160 1.00 19.92 446 THR C N 1
ATOM 4778 C CA . THR C 1 250 ? -16.289 -13.665 -21.757 1.00 20.82 446 THR C CA 1
ATOM 4779 C C . THR C 1 250 ? -16.727 -12.262 -21.298 1.00 20.63 446 THR C C 1
ATOM 4780 O O . THR C 1 250 ? -17.879 -11.885 -21.441 1.00 18.52 446 THR C O 1
ATOM 4784 N N . GLN C 1 251 ? -15.758 -11.514 -20.789 1.00 20.27 447 GLN C N 1
ATOM 4785 C CA . GLN C 1 251 ? -15.904 -10.104 -20.381 1.00 18.58 447 GLN C CA 1
ATOM 4786 C C . GLN C 1 251 ? -15.100 -9.231 -21.313 1.00 19.13 447 GLN C C 1
ATOM 4787 O O . GLN C 1 251 ? -13.992 -9.610 -21.758 1.00 18.49 447 GLN C O 1
ATOM 4793 N N . TYR C 1 252 ? -15.604 -8.029 -21.629 1.00 16.39 448 TYR C N 1
ATOM 4794 C CA . TYR C 1 252 ? -14.930 -7.162 -22.573 1.00 17.66 448 TYR C CA 1
ATOM 4795 C C . TYR C 1 252 ? -14.697 -5.741 -22.076 1.00 16.99 448 TYR C C 1
ATOM 4796 O O . TYR C 1 252 ? -15.541 -5.187 -21.354 1.00 16.08 448 TYR C O 1
ATOM 4805 N N . VAL C 1 253 ? -13.611 -5.142 -22.543 1.00 16.25 449 VAL C N 1
ATOM 4806 C CA . VAL C 1 253 ? -13.489 -3.708 -22.590 1.00 17.78 449 VAL C CA 1
ATOM 4807 C C . VAL C 1 253 ? -14.096 -3.335 -23.926 1.00 18.27 449 VAL C C 1
ATOM 4808 O O . VAL C 1 253 ? -13.774 -3.964 -24.954 1.00 18.81 449 VAL C O 1
ATOM 4812 N N . THR C 1 254 ? -14.991 -2.346 -23.933 1.00 16.53 450 THR C N 1
ATOM 4813 C CA . THR C 1 254 ? -15.716 -1.997 -25.121 1.00 17.05 450 THR C CA 1
ATOM 4814 C C . THR C 1 254 ? -15.623 -0.577 -25.608 1.00 17.33 450 THR C C 1
ATOM 4815 O O . THR C 1 254 ? -15.857 -0.338 -26.770 1.00 15.95 450 THR C O 1
ATOM 4819 N N . ARG C 1 255 ? -15.326 0.381 -24.730 1.00 15.50 451 ARG C N 1
ATOM 4820 C CA . ARG C 1 255 ? -15.252 1.768 -25.132 1.00 17.78 451 ARG C CA 1
ATOM 4821 C C . ARG C 1 255 ? -14.260 2.519 -24.274 1.00 17.03 451 ARG C C 1
ATOM 4822 O O . ARG C 1 255 ? -14.123 2.238 -23.102 1.00 19.27 451 ARG C O 1
ATOM 4830 N N . ILE C 1 256 ? -13.593 3.459 -24.876 1.00 17.05 452 ILE C N 1
ATOM 4831 C CA . ILE C 1 256 ? -12.645 4.382 -24.177 1.00 16.42 452 ILE C CA 1
ATOM 4832 C C . ILE C 1 256 ? -12.964 5.741 -24.700 1.00 16.41 452 ILE C C 1
ATOM 4833 O O . ILE C 1 256 ? -12.771 6.019 -25.929 1.00 17.04 452 ILE C O 1
ATOM 4838 N N . ILE C 1 257 ? -13.414 6.623 -23.812 1.00 17.27 453 ILE C N 1
ATOM 4839 C CA . ILE C 1 257 ? -13.726 7.994 -24.129 1.00 17.20 453 ILE C CA 1
ATOM 4840 C C . ILE C 1 257 ? -12.768 8.960 -23.379 1.00 18.90 453 ILE C C 1
ATOM 4841 O O . ILE C 1 257 ? -12.734 8.967 -22.119 1.00 18.09 453 ILE C O 1
ATOM 4846 N N . GLY C 1 258 ? -12.037 9.793 -24.119 1.00 16.07 454 GLY C N 1
ATOM 4847 C CA . GLY C 1 258 ? -11.202 10.799 -23.527 1.00 17.58 454 GLY C CA 1
ATOM 4848 C C . GLY C 1 258 ? -12.045 12.007 -23.128 1.00 16.30 454 GLY C C 1
ATOM 4849 O O . GLY C 1 258 ? -12.984 12.404 -23.841 1.00 18.45 454 GLY C O 1
ATOM 4850 N N . ILE C 1 259 ? -11.738 12.569 -21.969 1.00 16.32 455 ILE C N 1
ATOM 4851 C CA . ILE C 1 259 ? -12.565 13.577 -21.337 1.00 17.20 455 ILE C CA 1
ATOM 4852 C C . ILE C 1 259 ? -11.650 14.716 -20.911 1.00 17.39 455 ILE C C 1
ATOM 4853 O O . ILE C 1 259 ? -10.572 14.468 -20.341 1.00 17.56 455 ILE C O 1
ATOM 4858 N N . ASN C 1 260 ? -12.076 15.937 -21.203 1.00 17.22 456 ASN C N 1
ATOM 4859 C CA . ASN C 1 260 ? -11.494 17.149 -20.612 1.00 17.36 456 ASN C CA 1
ATOM 4860 C C . ASN C 1 260 ? -12.463 17.899 -19.749 1.00 18.21 456 ASN C C 1
ATOM 4861 O O . ASN C 1 260 ? -13.605 18.102 -20.099 1.00 17.36 456 ASN C O 1
ATOM 4866 N N . MET C 1 261 ? -12.001 18.313 -18.562 1.00 17.82 457 MET C N 1
ATOM 4867 C CA . MET C 1 261 ? -12.763 19.121 -17.628 1.00 17.59 457 MET C CA 1
ATOM 4868 C C . MET C 1 261 ? -11.828 20.291 -17.205 1.00 20.79 457 MET C C 1
ATOM 4869 O O . MET C 1 261 ? -11.269 20.301 -16.118 1.00 19.96 457 MET C O 1
ATOM 4878 N N . PRO C 1 262 ? -11.627 21.250 -18.099 1.00 19.43 458 PRO C N 1
ATOM 4879 C CA . PRO C 1 262 ? -10.639 22.328 -17.934 1.00 24.45 458 PRO C CA 1
ATOM 4880 C C . PRO C 1 262 ? -11.037 23.210 -16.769 1.00 27.63 458 PRO C C 1
ATOM 4881 O O . PRO C 1 262 ? -12.210 23.324 -16.356 1.00 27.32 458 PRO C O 1
#

Radius of gyration: 25.85 Å; Cα contacts (8 Å, |Δi|>4): 1803; chains: 3; bounding box: 53×78×73 Å

InterPro domains:
  IPR057110 ORF68, C-terminal [PF23624] (337-458)

Organism: Staphylococcus phage K (NCBI:txid221915)